Protein AF-A0AAN0RID3-F1 (afdb_monomer_lite)

pLDDT: mean 82.91, std 16.48, range [34.12, 98.38]

InterPro domains:
  IPR000719 Protein kinase domain [PF00069] (120-400)
  IPR000719 Protein kinase domain [PS50011] (108-414)
  IPR000719 Protein kinase domain [SM00220] (108-414)
  IPR008271 Serine/threonine-protein kinase, active site [PS00108] (266-278)
  IPR011009 Protein kinase-like domain superfamily [SSF56112] (101-403)
  IPR043764 Domain of unknown function DUF5710 [PF18974] (9-51)

Structure (mmCIF, N/CA/C/O backbone):
data_AF-A0AAN0RID3-F1
#
_entry.id   AF-A0AAN0RID3-F1
#
loop_
_atom_site.group_PDB
_atom_site.id
_atom_site.type_symbol
_atom_site.label_atom_id
_atom_site.label_alt_id
_atom_site.label_comp_id
_atom_site.label_asym_id
_atom_site.label_entity_id
_atom_site.label_seq_id
_atom_site.pdbx_PDB_ins_code
_atom_site.Cartn_x
_atom_site.Cartn_y
_atom_site.Cartn_z
_atom_site.occupancy
_atom_site.B_iso_or_equiv
_atom_site.auth_seq_id
_atom_site.auth_comp_id
_atom_site.auth_asym_id
_atom_site.auth_atom_id
_atom_site.pdbx_PDB_model_num
ATOM 1 N N . MET A 1 1 ? 19.146 -3.490 -3.706 1.00 47.81 1 MET A N 1
ATOM 2 C CA . MET A 1 1 ? 20.043 -3.337 -4.881 1.00 47.81 1 MET A CA 1
ATOM 3 C C . MET A 1 1 ? 20.440 -1.869 -4.981 1.00 47.81 1 MET A C 1
ATOM 5 O O . MET A 1 1 ? 19.551 -1.038 -5.063 1.00 47.81 1 MET A O 1
ATOM 9 N N . SER A 1 2 ? 21.725 -1.512 -4.870 1.00 34.12 2 SER A N 1
ATOM 10 C CA . SER A 1 2 ? 22.149 -0.101 -4.919 1.00 34.12 2 SER A CA 1
ATOM 11 C C . SER A 1 2 ? 22.080 0.450 -6.346 1.00 34.12 2 SER A C 1
ATOM 13 O O . SER A 1 2 ? 22.688 -0.125 -7.243 1.00 34.12 2 SER A O 1
ATOM 15 N N . SER A 1 3 ? 21.415 1.591 -6.522 1.00 38.72 3 SER A N 1
ATOM 16 C CA . SER A 1 3 ? 21.122 2.318 -7.772 1.00 38.72 3 SER A CA 1
ATOM 17 C C . SER A 1 3 ? 22.328 2.848 -8.569 1.00 38.72 3 SER A C 1
ATOM 19 O O . SER A 1 3 ? 22.161 3.651 -9.487 1.00 38.72 3 SER A O 1
ATOM 21 N N . ILE A 1 4 ? 23.557 2.424 -8.265 1.00 42.34 4 ILE A N 1
ATOM 22 C CA . ILE A 1 4 ? 24.734 2.870 -9.015 1.00 42.34 4 ILE A CA 1
ATOM 23 C C . ILE A 1 4 ? 24.979 1.891 -10.151 1.00 42.34 4 ILE A C 1
ATOM 25 O O . ILE A 1 4 ? 25.678 0.889 -10.007 1.00 42.34 4 ILE A O 1
ATOM 29 N N . VAL A 1 5 ? 24.392 2.212 -11.298 1.00 51.78 5 VAL A N 1
ATOM 30 C CA . VAL A 1 5 ? 24.630 1.472 -12.525 1.00 51.78 5 VAL A CA 1
ATOM 31 C C . VAL A 1 5 ? 25.968 1.878 -13.148 1.00 51.78 5 VAL A C 1
ATOM 33 O O . VAL A 1 5 ? 26.172 3.033 -13.528 1.00 51.78 5 VAL A O 1
ATOM 36 N N . THR A 1 6 ? 26.865 0.911 -13.327 1.00 50.22 6 THR A N 1
ATOM 37 C CA . THR A 1 6 ? 28.127 1.068 -14.060 1.00 50.22 6 THR A CA 1
ATOM 38 C C . THR A 1 6 ? 28.015 0.517 -15.487 1.00 50.22 6 THR A C 1
ATOM 40 O O . THR A 1 6 ? 28.603 -0.508 -15.816 1.00 50.22 6 THR A O 1
ATOM 43 N N . PHE A 1 7 ? 27.276 1.197 -16.372 1.00 64.44 7 PHE A N 1
ATOM 44 C CA . PHE A 1 7 ? 27.446 1.029 -17.828 1.00 64.44 7 PHE A CA 1
ATOM 45 C C . PHE A 1 7 ? 28.359 2.125 -18.385 1.00 64.44 7 PHE A C 1
ATOM 47 O O . PHE A 1 7 ? 28.287 3.262 -17.937 1.00 64.44 7 PHE A O 1
ATOM 54 N N . GLU A 1 8 ? 29.207 1.817 -19.374 1.00 66.25 8 GLU A N 1
ATOM 55 C CA . GLU A 1 8 ? 30.072 2.829 -20.010 1.00 66.25 8 GLU A CA 1
ATOM 56 C C . GLU A 1 8 ? 29.276 3.788 -20.917 1.00 66.25 8 GLU A C 1
ATOM 58 O O . GLU A 1 8 ? 29.489 5.002 -20.874 1.00 66.25 8 GLU A O 1
ATOM 63 N N . LYS A 1 9 ? 28.352 3.252 -21.733 1.00 79.12 9 LYS A N 1
ATOM 64 C CA . LYS A 1 9 ? 27.400 3.986 -22.591 1.00 79.12 9 LYS A CA 1
ATOM 65 C C . LYS A 1 9 ? 26.197 3.096 -22.929 1.00 79.12 9 LYS A C 1
ATOM 67 O O . LYS A 1 9 ? 26.388 2.041 -23.533 1.00 79.12 9 LYS A O 1
ATOM 72 N N . LEU A 1 10 ? 24.974 3.541 -22.637 1.00 87.00 10 LEU A N 1
ATOM 73 C CA . LEU A 1 10 ? 23.751 2.850 -23.065 1.00 87.00 10 LEU A CA 1
ATOM 74 C C . LEU A 1 10 ? 23.125 3.583 -24.257 1.00 87.00 10 LEU A C 1
ATOM 76 O O . LEU A 1 10 ? 22.652 4.704 -24.102 1.00 87.00 10 LEU A O 1
ATOM 80 N N . TYR A 1 11 ? 23.152 2.991 -25.453 1.00 88.81 11 TYR A N 1
ATOM 81 C CA . TYR A 1 11 ? 22.551 3.610 -26.641 1.00 88.81 11 TYR A CA 1
ATOM 82 C C . TYR A 1 11 ? 21.026 3.483 -26.623 1.00 88.81 11 TYR A C 1
ATOM 84 O O . TYR A 1 11 ? 20.498 2.389 -26.423 1.00 88.81 11 TYR A O 1
ATOM 92 N N . MET A 1 12 ? 20.348 4.591 -26.920 1.00 87.12 12 MET A N 1
ATOM 93 C CA . MET A 1 12 ? 18.895 4.749 -26.825 1.00 87.12 12 MET A CA 1
ATOM 94 C C . MET A 1 12 ? 18.327 5.188 -28.178 1.00 87.12 12 MET A C 1
ATOM 96 O O . MET A 1 12 ? 18.976 5.929 -28.927 1.00 87.12 12 MET A O 1
ATOM 100 N N . SER A 1 13 ? 17.122 4.731 -28.511 1.00 86.69 13 SER A N 1
ATOM 101 C CA . SER A 1 13 ? 16.454 5.040 -29.781 1.00 86.69 13 SER A CA 1
ATOM 102 C C . SER A 1 13 ? 15.648 6.339 -29.697 1.00 86.69 13 SER A C 1
ATOM 104 O O . SER A 1 13 ? 14.436 6.345 -29.889 1.00 86.69 13 SER A O 1
ATOM 106 N N . VAL A 1 14 ? 16.330 7.449 -29.422 1.00 87.25 14 VAL A N 1
ATOM 107 C CA . VAL A 1 14 ? 15.702 8.777 -29.409 1.00 87.25 14 VAL A CA 1
ATOM 108 C C . VAL A 1 14 ? 15.500 9.260 -30.856 1.00 87.25 14 VAL A C 1
ATOM 110 O O . VAL A 1 14 ? 16.492 9.317 -31.604 1.00 87.25 14 VAL A O 1
ATOM 113 N N . PRO A 1 15 ? 14.270 9.612 -31.270 1.00 86.31 15 PRO A N 1
ATOM 114 C CA . PRO A 1 15 ? 13.996 10.126 -32.607 1.00 86.31 15 PRO A CA 1
ATOM 115 C C . PRO A 1 15 ? 14.528 11.563 -32.784 1.00 86.31 15 PRO A C 1
ATOM 117 O O . PRO A 1 15 ? 15.048 12.188 -31.857 1.00 86.31 15 PRO A O 1
ATOM 120 N N . PHE A 1 16 ? 14.513 12.085 -34.013 1.00 86.25 16 PHE A N 1
ATOM 121 C CA . PHE A 1 16 ? 15.171 13.367 -34.305 1.00 86.25 16 PHE A CA 1
ATOM 122 C C . PHE A 1 16 ? 14.411 14.563 -33.719 1.00 86.25 16 PHE A C 1
ATOM 124 O O . PHE A 1 16 ? 15.028 15.533 -33.274 1.00 86.25 16 PHE A O 1
ATOM 131 N N . GLU A 1 17 ? 13.090 14.480 -33.733 1.00 88.38 17 GLU A N 1
ATOM 132 C CA . GLU A 1 17 ? 12.136 15.418 -33.156 1.00 88.38 17 GLU A CA 1
ATOM 133 C C . GLU A 1 17 ? 12.411 15.668 -31.663 1.00 88.38 17 GLU A C 1
ATOM 135 O O . GLU A 1 17 ? 12.469 16.823 -31.246 1.00 88.38 17 GLU A O 1
ATOM 140 N N . ASP A 1 18 ? 12.785 14.632 -30.906 1.00 89.31 18 ASP A N 1
ATOM 141 C CA . ASP A 1 18 ? 13.039 14.719 -29.458 1.00 89.31 18 ASP A CA 1
ATOM 142 C C . ASP A 1 18 ? 14.488 15.066 -29.086 1.00 89.31 18 ASP A C 1
ATOM 144 O O . ASP A 1 18 ? 14.910 14.956 -27.930 1.00 89.31 18 ASP A O 1
ATOM 148 N N . LYS A 1 19 ? 15.294 15.525 -30.050 1.00 90.62 19 LYS A N 1
ATOM 149 C CA . LYS A 1 19 ? 16.716 15.851 -29.829 1.00 90.62 19 LYS A CA 1
ATOM 150 C C . LYS A 1 19 ? 16.946 16.856 -28.697 1.00 90.62 19 LYS A C 1
ATOM 152 O O . LYS A 1 19 ? 17.980 16.791 -28.036 1.00 90.62 19 LYS A O 1
ATOM 157 N N . ASP A 1 20 ? 16.054 17.828 -28.524 1.00 92.56 20 ASP A N 1
ATOM 158 C CA . ASP A 1 20 ? 16.233 18.895 -27.538 1.00 92.56 20 ASP A CA 1
ATOM 159 C C . ASP A 1 20 ? 15.746 18.437 -26.161 1.00 92.56 20 ASP A C 1
ATOM 161 O O . ASP A 1 20 ? 16.442 18.662 -25.169 1.00 92.56 20 ASP A O 1
ATOM 165 N N . TRP A 1 21 ? 14.666 17.649 -26.113 1.00 91.75 21 TRP A N 1
ATOM 166 C CA . TRP A 1 21 ? 14.252 16.926 -24.911 1.00 91.75 21 TRP A CA 1
ATOM 167 C C . TRP A 1 21 ? 15.370 16.011 -24.391 1.00 91.75 21 TRP A C 1
ATOM 169 O O . TRP A 1 21 ? 15.708 16.052 -23.207 1.00 91.75 21 TRP A O 1
ATOM 179 N N . ALA A 1 22 ? 16.021 15.245 -25.272 1.00 90.62 22 ALA A N 1
ATOM 180 C CA . ALA A 1 22 ? 17.078 14.315 -24.880 1.00 90.62 22 ALA A CA 1
ATOM 181 C C . ALA A 1 22 ? 18.306 15.037 -24.305 1.00 90.62 22 ALA A C 1
ATOM 183 O O . ALA A 1 22 ? 18.865 14.604 -23.295 1.00 90.62 22 ALA A O 1
ATOM 184 N N . LYS A 1 23 ? 18.705 16.177 -24.888 1.00 92.62 23 LYS A N 1
ATOM 185 C CA . LYS A 1 23 ? 19.775 17.022 -24.319 1.00 92.62 23 LYS A CA 1
ATOM 186 C C . LYS A 1 23 ? 19.405 17.536 -22.935 1.00 92.62 23 LYS A C 1
ATOM 188 O O . LYS A 1 23 ? 20.237 17.456 -22.033 1.00 92.62 23 LYS A O 1
ATOM 193 N N . ASN A 1 24 ? 18.182 18.043 -22.775 1.00 92.62 24 ASN A N 1
ATOM 194 C CA . ASN A 1 24 ? 17.697 18.578 -21.502 1.00 92.62 24 ASN A CA 1
ATOM 195 C C . ASN A 1 24 ? 17.658 17.490 -20.419 1.00 92.62 24 ASN A C 1
ATOM 197 O O . ASN A 1 24 ? 17.994 17.754 -19.269 1.00 92.62 24 ASN A O 1
ATOM 201 N N . ASN A 1 25 ? 17.385 16.244 -20.809 1.00 89.44 25 ASN A N 1
ATOM 202 C CA . ASN A 1 25 ? 17.428 15.070 -19.939 1.00 89.44 25 ASN A CA 1
ATOM 203 C C . ASN A 1 25 ? 18.816 14.406 -19.865 1.00 89.44 25 ASN A C 1
ATOM 205 O O . ASN A 1 25 ? 18.962 13.295 -19.359 1.00 89.44 25 ASN A O 1
ATOM 209 N N . GLY A 1 26 ? 19.881 15.083 -20.305 1.00 90.19 26 GLY A N 1
ATOM 210 C CA . GLY A 1 26 ? 21.275 14.680 -20.084 1.00 90.19 26 GLY A CA 1
ATOM 211 C C . GLY A 1 26 ? 21.807 13.569 -20.994 1.00 90.19 26 GLY A C 1
ATOM 212 O O . GLY A 1 26 ? 22.888 13.037 -20.724 1.00 90.19 26 GLY A O 1
ATOM 213 N N . PHE A 1 27 ? 21.099 13.224 -22.068 1.00 92.44 27 PHE A N 1
ATOM 214 C CA . PHE A 1 27 ? 21.611 12.316 -23.091 1.00 92.44 27 PHE A CA 1
ATOM 215 C C . PHE A 1 27 ? 22.746 12.984 -23.867 1.00 92.44 27 PHE A C 1
ATOM 217 O O . PHE A 1 27 ? 22.818 14.208 -24.016 1.00 92.44 27 PHE A O 1
ATOM 224 N N . LYS A 1 28 ? 23.641 12.165 -24.418 1.00 92.75 28 LYS A N 1
ATOM 225 C CA . LYS A 1 28 ? 24.738 12.623 -25.272 1.00 92.75 28 LYS A CA 1
ATOM 226 C C . LYS A 1 28 ? 24.615 12.012 -26.660 1.00 92.75 28 LYS A C 1
ATOM 228 O O . LYS A 1 28 ? 24.203 10.868 -26.816 1.00 92.75 28 LYS A O 1
ATOM 233 N N . PHE A 1 29 ? 24.980 12.785 -27.680 1.00 93.50 29 PHE A N 1
ATOM 234 C CA . PHE A 1 29 ? 24.956 12.321 -29.064 1.00 93.50 29 PHE A CA 1
ATOM 235 C C . PHE A 1 29 ? 26.347 11.868 -29.507 1.00 93.50 29 PHE A C 1
ATOM 237 O O . PHE A 1 29 ? 27.294 12.660 -29.524 1.00 93.50 29 PHE A O 1
ATOM 244 N N . ASP A 1 30 ? 26.470 10.605 -29.906 1.00 91.75 30 ASP A N 1
ATOM 245 C CA . ASP A 1 30 ? 27.693 10.067 -30.490 1.00 91.75 30 ASP A CA 1
ATOM 246 C C . ASP A 1 30 ? 27.683 10.294 -32.010 1.00 91.75 30 ASP A C 1
ATOM 248 O O . ASP A 1 30 ? 26.929 9.670 -32.760 1.00 91.75 30 ASP A O 1
ATOM 252 N N . ARG A 1 31 ? 28.536 11.211 -32.484 1.00 89.94 31 ARG A N 1
ATOM 253 C CA . ARG A 1 31 ? 28.604 11.591 -33.906 1.00 89.94 31 ARG A CA 1
ATOM 254 C C . ARG A 1 31 ? 29.075 10.454 -34.815 1.00 89.94 31 ARG A C 1
ATOM 256 O O . ARG A 1 31 ? 28.705 10.443 -35.988 1.00 89.94 31 ARG A O 1
A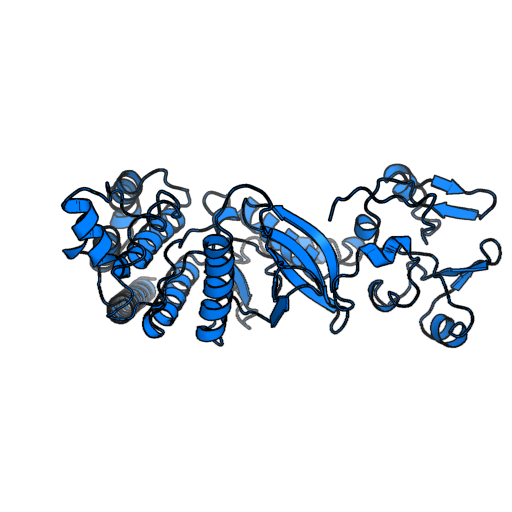TOM 263 N N . MET A 1 32 ? 29.891 9.528 -34.305 1.00 87.31 32 MET A N 1
ATOM 264 C CA . MET A 1 32 ? 30.402 8.403 -35.092 1.00 87.31 32 MET A CA 1
ATOM 265 C C . MET A 1 32 ? 29.335 7.321 -35.239 1.00 87.31 32 MET A C 1
ATOM 267 O O . MET A 1 32 ? 29.104 6.827 -36.345 1.00 87.31 32 MET A O 1
ATOM 271 N N . ALA A 1 33 ? 28.649 7.003 -34.140 1.00 85.94 33 ALA A N 1
ATOM 272 C CA . ALA A 1 33 ? 27.539 6.055 -34.133 1.00 85.94 33 ALA A CA 1
ATOM 273 C C . ALA A 1 33 ? 26.252 6.623 -34.756 1.00 85.94 33 ALA A C 1
ATOM 275 O O . ALA A 1 33 ? 25.386 5.854 -35.171 1.00 85.94 33 ALA A O 1
ATOM 276 N N . LYS A 1 34 ? 26.139 7.958 -34.837 1.00 88.06 34 LYS A N 1
ATOM 277 C CA . LYS A 1 34 ? 24.912 8.694 -35.179 1.00 88.06 34 LYS A CA 1
ATOM 278 C C . LYS A 1 34 ? 23.729 8.273 -34.301 1.00 88.06 34 LYS A C 1
ATOM 280 O O . LYS A 1 34 ? 22.636 8.034 -34.805 1.00 88.06 34 LYS A O 1
ATOM 285 N N . ALA A 1 35 ? 23.970 8.155 -33.001 1.00 89.56 35 ALA A N 1
ATOM 286 C CA . ALA A 1 35 ? 22.985 7.678 -32.041 1.00 89.56 35 ALA A CA 1
ATOM 287 C C . ALA A 1 35 ? 23.101 8.427 -30.710 1.00 89.56 35 ALA A C 1
ATOM 289 O O . ALA A 1 35 ? 24.187 8.873 -30.321 1.00 89.56 35 ALA A O 1
ATOM 290 N N . TRP A 1 36 ? 21.973 8.538 -30.016 1.00 92.62 36 TRP A N 1
ATOM 291 C CA . TRP A 1 36 ? 21.911 9.031 -28.648 1.00 92.62 36 TRP A CA 1
ATOM 292 C C . TRP A 1 36 ? 22.320 7.938 -27.666 1.00 92.62 36 TRP A C 1
ATOM 294 O O . TRP A 1 36 ? 22.066 6.755 -27.894 1.00 92.62 36 TRP A O 1
ATOM 304 N N . TYR A 1 37 ? 22.956 8.336 -26.570 1.00 91.12 37 TYR A N 1
ATOM 305 C CA . TYR A 1 37 ? 23.264 7.445 -25.464 1.00 91.12 37 TYR A CA 1
ATOM 306 C C . TYR A 1 37 ? 23.054 8.129 -24.114 1.00 91.12 37 TYR A C 1
ATOM 308 O O . TYR A 1 37 ? 23.283 9.334 -23.962 1.00 91.12 37 TYR A O 1
ATOM 316 N N . LEU A 1 38 ? 22.647 7.330 -23.134 1.00 88.94 38 LEU A N 1
ATOM 317 C CA . LEU A 1 38 ? 22.551 7.716 -21.739 1.00 88.94 38 LEU A CA 1
ATOM 318 C C . LEU A 1 38 ? 23.938 7.564 -21.080 1.00 88.94 38 LEU A C 1
ATOM 320 O O . LEU A 1 38 ? 24.554 6.494 -21.193 1.00 88.94 38 LEU A O 1
ATOM 324 N N . PRO A 1 39 ? 24.484 8.621 -20.448 1.00 85.81 39 PRO A N 1
ATOM 325 C CA . PRO A 1 39 ? 25.742 8.524 -19.716 1.00 85.81 39 PRO A CA 1
ATOM 326 C C . PRO A 1 39 ? 25.580 7.703 -18.419 1.00 85.81 39 PRO A C 1
ATOM 328 O O . PRO A 1 39 ? 24.462 7.595 -17.914 1.00 85.81 39 PRO A O 1
ATOM 331 N N . PRO A 1 40 ? 26.683 7.168 -17.857 1.00 82.62 40 PRO A N 1
ATOM 332 C CA . PRO A 1 40 ? 26.662 6.420 -16.598 1.00 82.62 40 PRO A CA 1
ATOM 333 C C . PRO A 1 40 ? 25.999 7.197 -15.450 1.00 82.62 40 PRO A C 1
ATOM 335 O O . PRO A 1 40 ? 26.096 8.425 -15.395 1.00 82.62 40 PRO A O 1
ATOM 338 N N . GLY A 1 41 ? 25.396 6.473 -14.502 1.00 77.62 41 GLY A N 1
ATOM 339 C CA . GLY A 1 41 ? 24.837 7.042 -13.268 1.00 77.62 41 GLY A CA 1
ATOM 340 C C . GLY A 1 41 ? 23.396 7.553 -13.356 1.00 77.62 41 GLY A C 1
ATOM 341 O O . GLY A 1 41 ? 22.904 8.107 -12.380 1.00 77.62 41 GLY A O 1
ATOM 342 N N . LYS A 1 42 ? 22.714 7.371 -14.492 1.00 80.69 42 LYS A N 1
ATOM 343 C CA . LYS A 1 42 ? 21.268 7.610 -14.622 1.00 80.69 42 LYS A CA 1
ATOM 344 C C . LYS A 1 42 ? 20.501 6.290 -14.593 1.00 80.69 42 LYS A C 1
ATOM 346 O O . LYS A 1 42 ? 21.009 5.300 -15.118 1.00 80.69 42 LYS A O 1
ATOM 351 N N . ASN A 1 43 ? 19.294 6.278 -14.023 1.00 82.56 43 ASN A N 1
ATOM 352 C CA . ASN A 1 43 ? 18.409 5.121 -14.122 1.00 82.56 43 ASN A CA 1
ATOM 353 C C . ASN A 1 43 ? 17.864 5.055 -15.558 1.00 82.56 43 ASN A C 1
ATOM 355 O O . ASN A 1 43 ? 17.176 5.983 -15.980 1.00 82.56 43 ASN A O 1
ATOM 359 N N . PRO A 1 44 ? 18.184 4.014 -16.343 1.00 84.44 44 PRO A N 1
ATOM 360 C CA . PRO A 1 44 ? 17.671 3.916 -17.694 1.00 84.44 44 PRO A CA 1
ATOM 361 C C . PRO A 1 44 ? 16.144 3.853 -17.709 1.00 84.44 44 PRO A C 1
ATOM 363 O O . PRO A 1 44 ? 15.581 4.494 -18.591 1.00 84.44 44 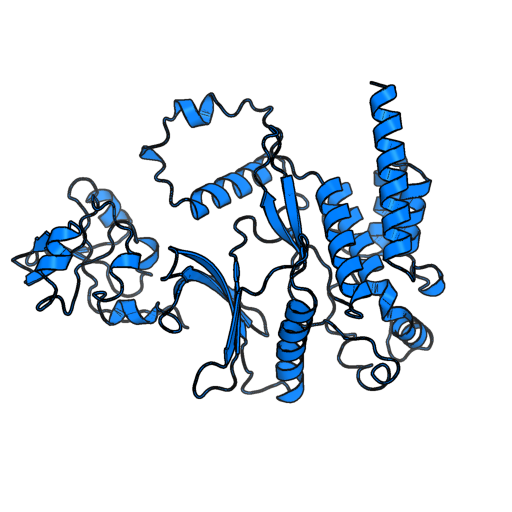PRO A O 1
ATOM 366 N N . LEU A 1 45 ? 15.498 3.166 -16.744 1.00 84.69 45 LEU A N 1
ATOM 367 C CA . LEU A 1 45 ? 14.041 2.909 -16.684 1.00 84.69 45 LEU A CA 1
ATOM 368 C C . LEU A 1 45 ? 13.185 4.182 -16.648 1.00 84.69 45 LEU A C 1
ATOM 370 O O . LEU A 1 45 ? 12.071 4.165 -17.162 1.00 84.69 45 LEU A O 1
ATOM 374 N N . GLU A 1 46 ? 13.743 5.311 -16.202 1.00 82.62 46 GLU A N 1
ATOM 375 C CA . GLU A 1 46 ? 13.112 6.641 -16.302 1.00 82.62 46 GLU A CA 1
ATOM 376 C C . GLU A 1 46 ? 12.876 7.094 -17.757 1.00 82.62 46 GLU A C 1
ATOM 378 O O . GLU A 1 46 ? 12.096 8.007 -18.017 1.00 82.62 46 GLU A O 1
ATOM 383 N N . PHE A 1 47 ? 13.558 6.471 -18.721 1.00 84.81 47 PHE A N 1
ATOM 384 C CA . PHE A 1 47 ? 13.519 6.808 -20.144 1.00 84.81 47 PHE A CA 1
ATOM 385 C C . PHE A 1 47 ? 13.055 5.624 -21.006 1.00 84.81 47 PHE A C 1
ATOM 387 O O . PHE A 1 47 ? 13.510 5.449 -22.147 1.00 84.81 47 PHE A O 1
ATOM 394 N N . LYS A 1 48 ? 12.164 4.789 -20.451 1.00 80.69 48 LYS A N 1
ATOM 395 C CA . LYS A 1 48 ? 11.609 3.581 -21.086 1.00 80.69 48 LYS A CA 1
ATOM 396 C C . LYS A 1 48 ? 10.929 3.807 -22.437 1.00 80.69 48 LYS A C 1
ATOM 398 O O . LYS A 1 48 ? 10.899 2.885 -23.244 1.00 80.69 48 LYS A O 1
ATOM 403 N N . GLN A 1 49 ? 10.532 5.034 -22.772 1.00 77.00 49 GLN A N 1
ATOM 404 C CA . GLN A 1 49 ? 10.000 5.351 -24.101 1.00 77.00 49 GLN A CA 1
ATOM 405 C C . GLN A 1 49 ? 11.053 5.328 -25.240 1.00 77.00 49 GLN A C 1
ATOM 407 O O . GLN A 1 49 ? 10.691 5.274 -26.412 1.00 77.00 49 GLN A O 1
ATOM 412 N N . TYR A 1 50 ? 12.363 5.322 -24.938 1.00 79.25 50 TYR A N 1
ATOM 413 C CA . TYR A 1 50 ? 13.443 5.341 -25.951 1.00 79.25 50 TYR A CA 1
ATOM 414 C C . TYR A 1 50 ? 14.360 4.100 -25.888 1.00 79.25 50 TYR A C 1
ATOM 416 O O . TYR A 1 50 ? 15.563 4.180 -26.166 1.00 79.25 50 TYR A O 1
ATOM 424 N N . TRP A 1 51 ? 13.789 2.945 -25.518 1.00 68.12 51 TRP A N 1
ATOM 425 C CA . TRP A 1 51 ? 14.415 1.990 -24.599 1.00 68.12 51 TRP A CA 1
ATOM 426 C C . TRP A 1 51 ? 15.768 1.385 -24.942 1.00 68.12 51 TRP A C 1
ATOM 428 O O . TRP A 1 51 ? 16.582 1.371 -24.036 1.00 68.12 51 TRP A O 1
ATOM 438 N N . SER A 1 52 ? 16.070 0.853 -26.134 1.00 68.62 52 SER A N 1
ATOM 439 C CA . SER A 1 52 ? 17.482 0.565 -26.475 1.00 68.62 52 SER A CA 1
ATOM 440 C C . SER A 1 52 ? 17.714 -0.164 -27.794 1.00 68.62 52 SER A C 1
ATOM 442 O O . SER A 1 52 ? 16.844 -0.736 -28.455 1.00 68.62 52 SER A O 1
ATOM 444 N N . TYR A 1 53 ? 19.000 -0.150 -28.122 1.00 84.88 53 TYR A N 1
ATOM 445 C CA . TYR A 1 53 ? 19.683 -1.109 -28.961 1.00 84.88 53 TYR A CA 1
ATOM 446 C C . TYR A 1 53 ? 19.876 -2.457 -28.252 1.00 84.88 53 TYR A C 1
ATOM 448 O O . TYR A 1 53 ? 20.421 -2.527 -27.153 1.00 84.88 53 TYR A O 1
ATOM 456 N N . LEU A 1 54 ? 19.510 -3.522 -28.952 1.00 90.62 54 LEU A N 1
ATOM 457 C CA . LEU A 1 54 ? 19.457 -4.902 -28.491 1.00 90.62 54 LEU A CA 1
ATOM 458 C C . LEU A 1 54 ? 20.786 -5.651 -28.703 1.00 90.62 54 LEU A C 1
ATOM 460 O O . LEU A 1 54 ? 21.542 -5.379 -29.646 1.00 90.62 54 LEU A O 1
ATOM 464 N N . GLU A 1 55 ? 21.040 -6.649 -27.859 1.00 89.50 55 GLU A N 1
ATOM 465 C CA . GLU A 1 55 ? 22.210 -7.535 -27.883 1.00 89.50 55 GLU A CA 1
ATOM 466 C C . GLU A 1 55 ? 21.823 -9.000 -28.138 1.00 89.50 55 GLU A C 1
ATOM 468 O O . GLU A 1 55 ? 20.662 -9.385 -28.043 1.00 89.50 55 GLU A O 1
ATOM 473 N N . ASN A 1 56 ? 22.799 -9.829 -28.529 1.00 86.25 56 ASN A N 1
ATOM 474 C CA . ASN A 1 56 ? 22.604 -11.265 -28.800 1.00 86.25 56 ASN A CA 1
ATOM 475 C C . ASN A 1 56 ? 21.512 -11.587 -29.846 1.00 86.25 56 ASN A C 1
ATOM 477 O O . ASN A 1 56 ? 20.875 -12.633 -29.819 1.00 86.25 56 ASN A O 1
ATOM 481 N N . THR A 1 57 ? 21.328 -10.701 -30.825 1.00 90.25 57 THR A N 1
ATOM 482 C CA . THR A 1 57 ? 20.206 -10.723 -31.783 1.00 90.25 57 THR A CA 1
ATOM 483 C C . THR A 1 57 ? 20.459 -11.515 -33.071 1.00 90.25 57 THR A C 1
ATOM 485 O O . THR A 1 57 ? 19.600 -11.559 -33.952 1.00 90.25 57 THR A O 1
ATOM 488 N N . TYR A 1 58 ? 21.638 -12.128 -33.235 1.00 87.50 58 TYR A N 1
ATOM 489 C CA . TYR A 1 58 ? 22.059 -12.723 -34.512 1.00 87.50 58 TYR A CA 1
ATOM 490 C C . TYR A 1 58 ? 21.103 -13.820 -35.009 1.00 87.50 58 TYR A C 1
ATOM 492 O O . TYR A 1 58 ? 20.720 -13.813 -36.183 1.00 87.50 58 TYR A O 1
ATOM 500 N N . HIS A 1 59 ? 20.701 -14.727 -34.116 1.00 91.81 59 HIS A N 1
ATOM 501 C CA . HIS A 1 59 ? 19.820 -15.850 -34.448 1.00 91.81 59 HIS A CA 1
ATOM 502 C C . HIS A 1 59 ? 18.343 -15.439 -34.572 1.00 91.81 59 HIS A C 1
ATOM 504 O O . HIS A 1 59 ? 17.612 -16.050 -35.347 1.00 91.81 59 HIS A O 1
ATOM 510 N N . ASP A 1 60 ? 17.947 -14.332 -33.938 1.00 93.44 60 ASP A N 1
ATOM 511 C CA . ASP A 1 60 ? 16.545 -13.901 -33.821 1.00 93.44 60 ASP A CA 1
ATOM 512 C C . ASP A 1 60 ? 16.203 -12.697 -34.716 1.00 93.44 60 ASP A C 1
ATOM 514 O O . ASP A 1 60 ? 15.127 -12.112 -34.644 1.00 93.44 60 ASP A O 1
ATOM 518 N N . ARG A 1 61 ? 17.102 -12.309 -35.627 1.00 91.94 61 ARG A N 1
ATOM 519 C CA . ARG A 1 61 ? 16.936 -11.128 -36.498 1.00 91.94 61 ARG A CA 1
ATOM 520 C C . ARG A 1 61 ? 15.620 -11.097 -37.293 1.00 91.94 61 ARG A C 1
ATOM 522 O O . ARG A 1 61 ? 15.116 -10.025 -37.615 1.00 91.94 61 ARG A O 1
ATOM 529 N N . HIS A 1 62 ? 15.097 -12.266 -37.672 1.00 93.44 62 HIS A N 1
ATOM 530 C CA . HIS A 1 62 ? 13.849 -12.373 -38.431 1.00 93.44 62 HIS A CA 1
ATOM 531 C C . HIS A 1 62 ? 12.631 -12.108 -37.542 1.00 93.44 62 HIS A C 1
ATOM 533 O O . HIS A 1 62 ? 11.698 -11.444 -37.986 1.00 93.44 62 HIS A O 1
ATOM 539 N N . GLU A 1 63 ? 12.679 -12.581 -36.297 1.00 94.12 63 GLU A N 1
ATOM 540 C CA . GLU A 1 63 ? 11.680 -12.315 -35.266 1.00 94.12 63 GLU A CA 1
ATOM 541 C C . GLU A 1 63 ? 11.663 -10.825 -34.919 1.00 94.12 63 GLU A C 1
ATOM 543 O O . GLU A 1 63 ? 10.632 -10.178 -35.063 1.00 94.12 63 GLU A O 1
ATOM 548 N N . LEU A 1 64 ? 12.825 -10.244 -34.614 1.00 92.62 64 LEU A N 1
ATOM 549 C CA . LEU A 1 64 ? 12.957 -8.818 -34.299 1.00 92.62 64 LEU A CA 1
ATOM 550 C C . LEU A 1 64 ? 12.415 -7.919 -35.412 1.00 92.62 64 LEU A C 1
ATOM 552 O O . LEU A 1 64 ? 11.684 -6.969 -35.155 1.00 92.62 64 LEU A O 1
ATOM 556 N N . LYS A 1 65 ? 12.717 -8.242 -36.675 1.00 92.50 65 LYS A N 1
ATOM 557 C CA . LYS A 1 65 ? 12.170 -7.498 -37.815 1.00 92.50 65 LYS A CA 1
ATOM 558 C C . LYS A 1 65 ? 10.643 -7.590 -37.893 1.00 92.50 65 LYS A C 1
ATOM 560 O O . LYS A 1 65 ? 10.004 -6.620 -38.288 1.00 92.50 65 LYS A O 1
ATOM 565 N N . LYS A 1 66 ? 10.067 -8.753 -37.572 1.00 93.62 66 LYS A N 1
ATOM 566 C CA . LYS A 1 66 ? 8.612 -8.967 -37.568 1.00 93.62 66 LYS A CA 1
ATOM 567 C C . LYS A 1 66 ? 7.935 -8.154 -36.458 1.00 93.62 66 LYS A C 1
ATOM 569 O O . LYS A 1 66 ? 6.863 -7.619 -36.703 1.00 93.62 66 LYS A O 1
ATOM 574 N N . ARG A 1 67 ? 8.603 -8.009 -35.311 1.00 91.50 67 ARG A N 1
ATOM 575 C CA . ARG A 1 67 ? 8.196 -7.202 -34.145 1.00 91.50 67 ARG A CA 1
ATOM 576 C C . ARG A 1 67 ? 8.493 -5.698 -34.288 1.00 91.50 67 ARG A C 1
ATOM 578 O O . ARG A 1 67 ? 8.559 -4.969 -33.311 1.00 91.50 67 ARG A O 1
ATOM 585 N N . GLY A 1 68 ? 8.768 -5.219 -35.506 1.00 90.44 68 GLY A N 1
ATOM 586 C CA . GLY A 1 68 ? 8.978 -3.791 -35.779 1.00 90.44 68 GLY A CA 1
ATOM 587 C C . GLY A 1 68 ? 10.371 -3.235 -35.455 1.00 90.44 68 GLY A C 1
ATOM 588 O O . GLY A 1 68 ? 10.626 -2.057 -35.717 1.00 90.44 68 GLY A O 1
ATOM 589 N N . CYS A 1 69 ? 11.315 -4.047 -34.965 1.00 92.06 69 CYS A N 1
ATOM 590 C CA . CYS A 1 69 ? 12.675 -3.575 -34.704 1.00 92.06 69 CYS A CA 1
ATOM 591 C C . CYS A 1 69 ? 13.398 -3.151 -35.994 1.00 92.06 69 CYS A C 1
ATOM 593 O O . CYS A 1 69 ? 13.182 -3.693 -37.085 1.00 92.06 69 CYS A O 1
ATOM 595 N N . ARG A 1 70 ? 14.343 -2.215 -35.861 1.00 91.44 70 ARG A N 1
ATOM 596 C CA . ARG A 1 70 ? 15.158 -1.685 -36.966 1.00 91.44 70 ARG A CA 1
ATOM 597 C C . ARG A 1 70 ? 16.640 -1.963 -36.729 1.00 91.44 70 ARG A C 1
ATOM 599 O O . ARG A 1 70 ? 17.081 -2.138 -35.599 1.00 91.44 70 ARG A O 1
ATOM 606 N N . PHE A 1 71 ? 17.431 -2.020 -37.802 1.00 91.81 71 PHE A N 1
ATOM 607 C CA . PHE A 1 71 ? 18.871 -2.283 -37.717 1.00 91.81 71 PHE A CA 1
ATOM 608 C C . PHE A 1 71 ? 19.687 -1.019 -37.980 1.00 91.81 71 PHE A C 1
ATOM 610 O O . PHE A 1 71 ? 19.576 -0.402 -39.040 1.00 91.81 71 PHE A O 1
ATOM 617 N N . ASN A 1 72 ? 20.572 -0.669 -37.049 1.00 90.00 72 ASN A N 1
ATOM 618 C CA . ASN A 1 72 ? 21.541 0.402 -37.239 1.00 90.00 72 ASN A CA 1
ATOM 619 C C . ASN A 1 72 ? 22.859 -0.175 -37.759 1.00 90.00 72 ASN A C 1
ATOM 621 O O . ASN A 1 72 ? 23.583 -0.875 -37.052 1.00 90.00 72 ASN A O 1
ATOM 625 N N . SER A 1 73 ? 23.206 0.172 -38.996 1.00 89.44 73 SER A N 1
ATOM 626 C CA . SER A 1 73 ? 24.411 -0.324 -39.667 1.00 89.44 73 SER A CA 1
ATOM 627 C C . SER A 1 73 ? 25.724 0.200 -39.078 1.00 89.44 73 SER A C 1
ATOM 629 O O . SER A 1 73 ? 26.752 -0.461 -39.225 1.00 89.44 73 SER A O 1
ATOM 631 N N . LYS A 1 74 ? 25.712 1.360 -38.407 1.00 89.69 74 LYS A N 1
ATOM 632 C CA . LYS A 1 74 ? 26.897 1.949 -37.764 1.00 89.69 74 LYS A CA 1
ATOM 633 C C . LYS A 1 74 ? 27.229 1.245 -36.459 1.00 89.69 74 LYS A C 1
ATOM 635 O O . LYS A 1 74 ? 28.384 0.891 -36.247 1.00 89.69 74 LYS A O 1
ATOM 640 N N . LEU A 1 75 ? 26.214 0.995 -35.637 1.00 88.19 75 LEU A N 1
ATOM 641 C CA . LEU A 1 75 ? 26.359 0.252 -34.385 1.00 88.19 75 LEU A CA 1
ATOM 642 C C . LEU A 1 75 ? 26.356 -1.267 -34.585 1.00 88.19 75 LEU A C 1
ATOM 644 O O . LEU A 1 75 ? 26.756 -1.995 -33.684 1.00 88.19 75 LEU A O 1
ATOM 648 N N . LYS A 1 76 ? 25.924 -1.744 -35.759 1.00 90.06 76 LYS A N 1
ATOM 649 C CA . LYS A 1 76 ? 25.675 -3.162 -36.059 1.00 90.06 76 LYS A CA 1
ATOM 650 C C . LYS A 1 76 ? 24.752 -3.827 -35.031 1.00 90.06 76 LYS A C 1
ATOM 652 O O . LYS A 1 76 ? 24.932 -4.992 -34.689 1.00 90.06 76 LYS A O 1
ATOM 657 N N . LYS A 1 77 ? 23.762 -3.076 -34.552 1.00 91.38 77 LYS A N 1
ATOM 658 C CA . LYS A 1 77 ? 22.806 -3.503 -33.528 1.00 91.38 77 LYS A CA 1
ATOM 659 C C . LYS A 1 77 ? 21.378 -3.286 -34.019 1.00 91.38 77 LYS A C 1
ATOM 661 O O . LYS A 1 77 ? 21.100 -2.319 -34.735 1.00 91.38 77 LYS A O 1
ATOM 666 N N . TRP A 1 78 ? 20.492 -4.199 -33.634 1.00 92.88 78 TRP A N 1
ATOM 667 C CA . TRP A 1 78 ? 19.049 -3.984 -33.724 1.00 92.88 78 TRP A CA 1
ATOM 668 C C . TRP A 1 78 ? 18.615 -3.026 -32.622 1.00 92.88 78 TRP A C 1
ATOM 670 O O . TRP A 1 78 ? 19.303 -2.921 -31.614 1.00 92.88 78 TRP A O 1
ATOM 680 N N . TYR A 1 79 ? 17.513 -2.320 -32.810 1.00 91.06 79 TYR A N 1
ATOM 681 C CA . TYR A 1 79 ? 16.915 -1.467 -31.793 1.00 91.06 79 TYR A CA 1
ATOM 682 C C . TYR A 1 79 ? 15.399 -1.449 -31.944 1.00 91.06 79 TYR A C 1
ATOM 684 O O . TYR A 1 79 ? 14.877 -1.664 -33.046 1.00 91.06 79 TYR A O 1
ATOM 692 N N . VAL A 1 80 ? 14.719 -1.187 -30.834 1.00 89.44 80 VAL A N 1
ATOM 693 C CA . VAL A 1 80 ? 13.274 -0.955 -30.810 1.00 89.44 80 VAL A CA 1
ATOM 694 C C . VAL A 1 80 ? 13.053 0.531 -31.103 1.00 89.44 80 VAL A C 1
ATOM 696 O O . VAL A 1 80 ? 13.553 1.364 -30.342 1.00 89.44 80 VAL A O 1
ATOM 699 N N . PRO A 1 81 ? 12.437 0.899 -32.240 1.00 86.38 81 PRO A N 1
ATOM 700 C CA . PRO A 1 81 ? 12.168 2.299 -32.534 1.00 86.38 81 PRO A CA 1
ATOM 701 C C . PRO A 1 81 ? 11.064 2.837 -31.608 1.00 86.38 81 PRO A C 1
ATOM 703 O O . PRO A 1 81 ? 10.247 2.066 -31.116 1.00 86.38 81 PRO A O 1
ATOM 706 N N . SER A 1 82 ? 11.036 4.151 -31.373 1.00 81.50 82 SER A N 1
ATOM 707 C CA . SER A 1 82 ? 10.062 4.789 -30.470 1.00 81.50 82 SER A CA 1
ATOM 708 C C . SER A 1 82 ? 8.612 4.686 -30.954 1.00 81.50 82 SER A C 1
ATOM 710 O O . SER A 1 82 ? 7.698 4.818 -30.156 1.00 81.50 82 SER A O 1
ATOM 712 N N . ASP A 1 83 ? 8.399 4.428 -32.248 1.00 83.75 83 ASP A N 1
ATOM 713 C CA . ASP A 1 83 ? 7.085 4.197 -32.862 1.00 83.75 83 ASP A CA 1
ATOM 714 C C . ASP A 1 83 ? 6.628 2.723 -32.795 1.00 83.75 83 ASP A C 1
ATOM 716 O O . ASP A 1 83 ? 5.591 2.357 -33.358 1.00 83.75 83 ASP A O 1
ATOM 720 N N . CYS A 1 84 ? 7.402 1.855 -32.133 1.00 85.62 84 CYS A N 1
ATOM 721 C CA . CYS A 1 84 ? 7.044 0.458 -31.922 1.00 85.62 84 CYS A CA 1
ATOM 722 C C . CYS A 1 84 ? 5.851 0.346 -30.967 1.00 85.62 84 CYS A C 1
ATOM 724 O O . CYS A 1 84 ? 5.882 0.889 -29.870 1.00 85.62 84 CYS A O 1
ATOM 726 N N . GLN A 1 85 ? 4.828 -0.404 -31.376 1.00 83.25 85 GLN A N 1
ATOM 727 C CA . GLN A 1 85 ? 3.625 -0.638 -30.566 1.00 83.25 85 GLN A CA 1
ATOM 728 C C . GLN A 1 85 ? 3.849 -1.678 -29.462 1.00 83.25 85 GLN A C 1
ATOM 730 O O . GLN A 1 85 ? 3.061 -1.772 -28.529 1.00 83.25 85 GLN A O 1
ATOM 735 N N . GLU A 1 86 ? 4.902 -2.490 -29.579 1.00 85.88 86 GLU A N 1
ATOM 736 C CA . GLU A 1 86 ? 5.227 -3.484 -28.562 1.00 85.88 86 GLU A CA 1
ATOM 737 C C . GLU A 1 86 ? 5.981 -2.829 -27.396 1.00 85.88 86 GLU A C 1
ATOM 739 O O . GLU A 1 86 ? 6.957 -2.105 -27.635 1.00 85.88 86 GLU A O 1
ATOM 744 N N . PRO A 1 87 ? 5.570 -3.091 -26.146 1.00 85.31 87 PRO A N 1
ATOM 745 C CA . PRO A 1 87 ? 6.147 -2.443 -24.983 1.00 85.31 87 PRO A CA 1
ATOM 746 C C . PRO A 1 87 ? 7.576 -2.921 -24.716 1.00 85.31 87 PRO A C 1
ATOM 748 O O . PRO A 1 87 ? 8.009 -3.992 -25.127 1.00 85.31 87 PRO A O 1
ATOM 751 N N . TYR A 1 88 ? 8.352 -2.117 -23.995 1.00 85.50 88 TYR A N 1
ATOM 752 C CA . TYR A 1 88 ? 9.794 -2.333 -23.852 1.00 85.50 88 TYR A CA 1
ATOM 753 C C . TYR A 1 88 ? 10.179 -3.664 -23.157 1.00 85.50 88 TYR A C 1
ATOM 755 O O . TYR A 1 88 ? 11.236 -4.238 -23.457 1.00 85.50 88 TYR A O 1
ATOM 763 N N . TYR A 1 89 ? 9.325 -4.160 -22.253 1.00 87.94 89 TYR A N 1
ATOM 764 C CA . TYR A 1 89 ? 9.535 -5.384 -21.472 1.00 87.94 89 TYR A CA 1
ATOM 765 C C . TYR A 1 89 ? 9.463 -6.667 -22.315 1.00 87.94 89 TYR A C 1
ATOM 767 O O . TYR A 1 89 ? 10.109 -7.662 -21.999 1.00 87.94 89 TYR A O 1
ATOM 775 N N . GLU A 1 90 ? 8.800 -6.619 -23.467 1.00 90.56 90 GLU A N 1
ATOM 776 C CA . GLU A 1 90 ? 8.724 -7.721 -24.432 1.00 90.56 90 GLU A CA 1
ATOM 777 C C . GLU A 1 90 ? 10.074 -8.084 -25.077 1.00 90.56 90 GLU A C 1
ATOM 779 O O . GLU A 1 90 ? 10.258 -9.153 -25.673 1.00 90.56 90 GLU A O 1
ATOM 784 N N . PHE A 1 91 ? 11.050 -7.181 -24.965 1.00 91.25 91 PHE A N 1
ATOM 785 C CA . PHE A 1 91 ? 12.371 -7.323 -25.566 1.00 91.25 91 PHE A CA 1
ATOM 786 C C . PHE A 1 91 ? 13.463 -7.698 -24.555 1.00 91.25 91 PHE A C 1
ATOM 788 O O . PHE A 1 91 ? 14.635 -7.748 -24.937 1.00 91.25 91 PHE A O 1
ATOM 795 N N . VAL A 1 92 ? 13.108 -8.000 -23.296 1.00 91.06 92 VAL A N 1
ATOM 796 C CA . VAL A 1 92 ? 14.048 -8.303 -22.191 1.00 91.06 92 VAL A CA 1
ATOM 797 C C . VAL A 1 92 ? 15.051 -9.395 -22.540 1.00 91.06 92 VAL A C 1
ATOM 799 O O . VAL A 1 92 ? 16.234 -9.285 -22.211 1.00 91.06 92 VAL A O 1
ATOM 802 N N . LYS A 1 93 ? 14.618 -10.403 -23.306 1.00 91.56 93 LYS A N 1
ATOM 803 C CA . LYS A 1 93 ? 15.484 -11.466 -23.841 1.00 91.56 93 LYS A CA 1
ATOM 804 C C . LYS A 1 93 ? 16.748 -10.917 -24.521 1.00 91.56 93 LYS A C 1
ATOM 806 O O . LYS A 1 93 ? 17.823 -11.504 -24.382 1.00 91.56 93 LYS A O 1
ATOM 811 N N . TRP A 1 94 ? 16.627 -9.800 -25.239 1.00 92.69 94 TRP A N 1
ATOM 812 C CA . TRP A 1 94 ? 17.711 -9.169 -25.996 1.00 92.69 94 TRP A CA 1
ATOM 813 C C . TRP A 1 94 ? 18.228 -7.877 -25.364 1.00 92.69 94 TRP A C 1
ATOM 815 O O . TRP A 1 94 ? 18.972 -7.136 -26.013 1.00 92.69 94 TRP A O 1
ATOM 825 N N . TRP A 1 95 ? 17.854 -7.572 -24.123 1.00 90.44 95 TRP A N 1
ATOM 826 C CA . TRP A 1 95 ? 18.434 -6.430 -23.433 1.00 90.44 95 TRP A CA 1
ATOM 827 C C . TRP A 1 95 ? 19.948 -6.613 -23.241 1.00 90.44 95 TRP A C 1
ATOM 829 O O . TRP A 1 95 ? 20.411 -7.738 -23.011 1.00 90.44 95 TRP A O 1
ATOM 839 N N . PRO A 1 96 ? 20.726 -5.516 -23.308 1.00 86.81 96 PRO A N 1
ATOM 840 C CA . PRO A 1 96 ? 22.117 -5.518 -22.879 1.00 86.81 96 PRO A CA 1
ATOM 841 C C . PRO A 1 96 ? 22.273 -6.063 -21.459 1.00 86.81 96 PRO A C 1
ATOM 843 O O . PRO A 1 96 ? 21.420 -5.824 -20.605 1.00 86.81 96 PRO A O 1
ATOM 846 N N . GLU A 1 97 ? 23.399 -6.716 -21.174 1.00 85.00 97 GLU A N 1
ATOM 847 C CA . GLU A 1 97 ? 23.657 -7.314 -19.853 1.00 85.00 97 GLU A CA 1
ATOM 848 C C . GLU A 1 97 ? 23.558 -6.284 -18.714 1.00 85.00 97 GLU A C 1
ATOM 850 O O . GLU A 1 97 ? 23.034 -6.561 -17.640 1.00 85.00 97 GLU A O 1
ATOM 855 N N . SER A 1 98 ? 23.955 -5.037 -18.983 1.00 82.06 98 SER A N 1
ATOM 856 C CA . SER A 1 98 ? 23.826 -3.932 -18.032 1.00 82.06 98 SER A CA 1
ATOM 857 C C . SER A 1 98 ? 22.380 -3.577 -17.670 1.00 82.06 98 SER A C 1
ATOM 859 O O . SER A 1 98 ? 22.170 -2.905 -16.668 1.00 82.06 98 SER A O 1
ATOM 861 N N . LEU A 1 99 ? 21.387 -3.953 -18.477 1.00 85.94 99 LEU A N 1
ATOM 862 C CA . LEU A 1 99 ? 19.968 -3.762 -18.156 1.00 85.94 99 LEU A CA 1
ATOM 863 C C . LEU A 1 99 ? 19.352 -4.994 -17.488 1.00 85.94 99 LEU A C 1
ATOM 865 O O . LEU A 1 99 ? 18.356 -4.868 -16.784 1.00 85.94 99 LEU A O 1
ATOM 869 N N . LYS A 1 100 ? 19.952 -6.179 -17.638 1.00 88.00 100 LYS A N 1
ATOM 870 C CA . LYS A 1 100 ? 19.435 -7.399 -17.004 1.00 88.00 100 LYS A CA 1
ATOM 871 C C . LYS A 1 100 ? 19.518 -7.381 -15.482 1.00 88.00 100 LYS A C 1
ATOM 873 O O . LYS A 1 100 ? 18.760 -8.087 -14.838 1.00 88.00 100 LYS A O 1
ATOM 878 N N . GLN A 1 101 ? 20.351 -6.521 -14.896 1.00 86.56 101 GLN A N 1
ATOM 879 C CA . GLN A 1 101 ? 20.390 -6.324 -13.442 1.00 86.56 101 GLN A CA 1
ATOM 880 C C . GLN A 1 101 ? 19.071 -5.805 -12.840 1.00 86.56 101 GLN A C 1
ATOM 882 O O . GLN A 1 101 ? 18.882 -5.907 -11.632 1.00 86.56 101 GLN A O 1
ATOM 887 N N . PHE A 1 102 ? 18.188 -5.222 -13.658 1.00 89.81 102 PHE A N 1
ATOM 888 C CA . PHE A 1 102 ? 16.856 -4.788 -13.231 1.00 89.81 102 PHE A CA 1
ATOM 889 C C . PHE A 1 102 ? 15.837 -5.930 -13.254 1.00 89.81 102 PHE A C 1
ATOM 891 O O . PHE A 1 102 ? 14.735 -5.765 -12.741 1.00 89.81 102 PHE A O 1
ATOM 898 N N . VAL A 1 103 ? 16.183 -7.078 -13.843 1.00 92.19 103 VAL A N 1
ATOM 899 C CA . VAL A 1 103 ? 15.311 -8.247 -13.886 1.00 92.19 103 VAL A CA 1
ATOM 900 C C . VAL A 1 103 ? 15.481 -9.033 -12.590 1.00 92.19 103 VAL A C 1
ATOM 902 O O . VAL A 1 103 ? 16.549 -9.562 -12.284 1.00 92.19 103 VAL A O 1
ATOM 905 N N . PHE A 1 104 ? 14.411 -9.096 -11.814 1.00 91.81 104 PHE A N 1
ATOM 906 C CA . PHE A 1 104 ? 14.308 -9.850 -10.584 1.00 91.81 104 PHE A CA 1
ATOM 907 C C . PHE A 1 104 ? 13.670 -11.217 -10.842 1.00 91.81 104 PHE A C 1
ATOM 909 O O . PHE A 1 104 ? 12.570 -11.323 -11.390 1.00 91.81 104 PHE A O 1
ATOM 916 N N . ASN A 1 105 ? 14.388 -12.260 -10.419 1.00 88.81 105 ASN A N 1
ATOM 917 C CA . ASN A 1 105 ? 13.972 -13.663 -10.465 1.00 88.81 105 ASN A CA 1
ATOM 918 C C . ASN A 1 105 ? 13.471 -14.140 -11.843 1.00 88.81 105 ASN A C 1
ATOM 920 O O . ASN A 1 105 ? 12.547 -14.943 -11.914 1.00 88.81 105 ASN A O 1
ATOM 924 N N . ASP A 1 106 ? 14.030 -13.592 -12.930 1.00 90.62 106 ASP A N 1
ATOM 925 C CA . ASP A 1 106 ? 13.626 -13.852 -14.324 1.00 90.62 106 ASP A CA 1
ATOM 926 C C . ASP A 1 106 ? 12.130 -13.622 -14.627 1.00 90.62 106 ASP A C 1
ATOM 928 O O . ASP A 1 106 ? 11.631 -14.047 -15.669 1.00 90.62 106 ASP A O 1
ATOM 932 N N . LYS A 1 107 ? 11.411 -12.931 -13.734 1.00 92.56 107 LYS A N 1
ATOM 933 C CA . LYS A 1 107 ? 9.954 -12.750 -13.799 1.00 92.56 107 LYS A CA 1
ATOM 934 C C . LYS A 1 107 ? 9.518 -11.294 -13.784 1.00 92.56 107 LYS A C 1
ATOM 936 O O . LYS A 1 107 ? 8.487 -10.986 -14.369 1.00 92.56 107 LYS A O 1
ATOM 941 N N . PHE A 1 108 ? 10.274 -10.407 -13.136 1.00 94.75 108 PHE A N 1
ATOM 942 C CA . PHE A 1 108 ? 9.864 -9.015 -12.957 1.00 94.75 108 PHE A CA 1
ATOM 943 C C . PHE A 1 108 ? 10.970 -8.046 -13.337 1.00 94.75 108 PHE A C 1
ATOM 945 O O . PHE A 1 108 ? 12.134 -8.296 -13.052 1.00 94.75 108 PHE A O 1
ATOM 952 N N . ILE A 1 109 ? 10.622 -6.905 -13.916 1.00 94.38 109 ILE A N 1
ATOM 953 C CA . ILE A 1 109 ? 11.520 -5.757 -14.050 1.00 94.38 109 ILE A CA 1
ATOM 954 C C . ILE A 1 109 ? 11.259 -4.834 -12.868 1.00 94.38 109 ILE A C 1
ATOM 956 O O . ILE A 1 109 ? 10.146 -4.344 -12.717 1.00 94.38 109 ILE A O 1
ATOM 960 N N . ILE A 1 110 ? 12.266 -4.565 -12.045 1.00 94.25 110 ILE A N 1
ATOM 961 C CA . ILE A 1 110 ? 12.182 -3.560 -10.982 1.00 94.25 110 ILE A CA 1
ATOM 962 C C . ILE A 1 110 ? 12.194 -2.168 -11.627 1.00 94.25 110 ILE A C 1
ATOM 964 O O . ILE A 1 110 ? 13.259 -1.720 -12.046 1.00 94.25 110 ILE A O 1
ATOM 968 N N . GLU A 1 111 ? 11.034 -1.508 -11.717 1.00 90.94 111 GLU A N 1
ATOM 969 C CA . GLU A 1 111 ? 10.894 -0.169 -12.315 1.00 90.94 111 GLU A CA 1
ATOM 970 C C . GLU A 1 111 ? 11.270 0.932 -11.326 1.00 90.94 111 GLU A C 1
ATOM 972 O O . GLU A 1 111 ? 12.111 1.773 -11.649 1.00 90.94 111 GLU A O 1
ATOM 977 N N . ASP A 1 112 ? 10.739 0.865 -10.102 1.00 89.75 112 ASP A N 1
ATOM 978 C CA . ASP A 1 112 ? 10.958 1.893 -9.088 1.00 89.75 112 ASP A CA 1
ATOM 979 C C . ASP A 1 112 ? 11.301 1.299 -7.723 1.00 89.75 112 ASP A C 1
ATOM 981 O O . ASP A 1 112 ? 10.805 0.251 -7.303 1.00 89.75 112 ASP A O 1
ATOM 985 N N . TYR A 1 113 ? 12.136 2.025 -6.988 1.00 90.31 113 TYR A N 1
ATOM 986 C CA . TYR A 1 113 ? 12.326 1.817 -5.561 1.00 90.31 113 TYR A CA 1
ATOM 987 C C . TYR A 1 113 ? 11.357 2.721 -4.801 1.00 90.31 113 TYR A C 1
ATOM 989 O O . TYR A 1 113 ? 11.363 3.934 -5.001 1.00 90.31 113 TYR A O 1
ATOM 997 N N . ILE A 1 114 ? 10.553 2.133 -3.919 1.00 89.88 114 ILE A N 1
ATOM 998 C CA . ILE A 1 114 ? 9.491 2.846 -3.204 1.00 89.88 114 ILE A CA 1
ATOM 999 C C . ILE A 1 114 ? 9.977 3.301 -1.835 1.00 89.88 114 ILE A C 1
ATOM 1001 O O . ILE A 1 114 ? 9.931 4.485 -1.507 1.00 89.88 114 ILE A O 1
ATOM 1005 N N . SER A 1 115 ? 10.460 2.370 -1.014 1.00 86.81 115 SER A N 1
ATOM 1006 C CA . SER A 1 115 ? 10.855 2.686 0.356 1.00 86.81 115 SER A CA 1
ATOM 1007 C C . SER A 1 115 ? 11.767 1.624 0.964 1.00 86.81 115 SER A C 1
ATOM 1009 O O . SER A 1 115 ? 11.917 0.512 0.453 1.00 86.81 115 SER A O 1
ATOM 1011 N N . LYS A 1 116 ? 12.375 1.975 2.099 1.00 85.25 116 LYS A N 1
ATOM 1012 C CA . LYS A 1 116 ? 13.095 1.051 2.974 1.00 85.25 116 LYS A CA 1
ATOM 1013 C C . LYS A 1 116 ? 12.702 1.301 4.408 1.00 85.25 116 LYS A C 1
ATOM 1015 O O . LYS A 1 116 ? 12.773 2.426 4.898 1.00 85.25 116 LYS A O 1
ATOM 1020 N N . THR A 1 117 ? 12.356 0.223 5.084 1.00 76.44 117 THR A N 1
ATOM 1021 C CA . THR A 1 117 ? 12.138 0.182 6.522 1.00 76.44 117 THR A CA 1
ATOM 1022 C C . THR A 1 117 ? 13.329 -0.501 7.196 1.00 76.44 117 THR A C 1
ATOM 1024 O O . THR A 1 117 ? 14.278 -0.948 6.546 1.00 76.44 117 THR A O 1
ATOM 1027 N N . GLY A 1 118 ? 13.289 -0.624 8.524 1.00 69.69 118 GLY A N 1
ATOM 1028 C CA . GLY A 1 118 ? 14.274 -1.432 9.245 1.00 69.69 118 GLY A CA 1
ATOM 1029 C C . GLY A 1 118 ? 14.224 -2.929 8.906 1.00 69.69 118 GLY A C 1
ATOM 1030 O O . GLY A 1 118 ? 15.168 -3.639 9.231 1.00 69.69 118 GLY A O 1
ATOM 1031 N N . GLN A 1 119 ? 13.147 -3.418 8.277 1.00 74.31 119 GLN A N 1
ATOM 1032 C CA . GLN A 1 119 ? 12.900 -4.851 8.067 1.00 74.31 119 GLN A CA 1
ATOM 1033 C C . GLN A 1 119 ? 12.805 -5.247 6.589 1.00 74.31 119 GLN A C 1
ATOM 1035 O O . GLN A 1 119 ? 12.969 -6.423 6.267 1.00 74.31 119 GLN A O 1
ATOM 1040 N N . SER A 1 120 ? 12.543 -4.303 5.687 1.00 82.81 120 SER A N 1
ATOM 1041 C CA . SER A 1 120 ? 12.262 -4.591 4.280 1.00 82.81 120 SER A CA 1
ATOM 1042 C C . SER A 1 120 ? 12.590 -3.416 3.357 1.00 82.81 120 SER A C 1
ATOM 1044 O O . SER A 1 120 ? 12.665 -2.265 3.785 1.00 82.81 120 SER A O 1
ATOM 1046 N N . GLU A 1 121 ? 12.783 -3.718 2.077 1.00 89.88 121 GLU A N 1
ATOM 1047 C CA . GLU A 1 121 ? 12.784 -2.771 0.959 1.00 89.88 121 GLU A CA 1
ATOM 1048 C C . GLU A 1 121 ? 11.548 -3.053 0.095 1.00 89.88 121 GLU A C 1
ATOM 1050 O O . GLU A 1 121 ? 11.191 -4.214 -0.102 1.00 89.88 121 GLU A O 1
ATOM 1055 N N . MET A 1 122 ? 10.889 -2.007 -0.398 1.00 92.31 122 MET A N 1
ATOM 1056 C CA . MET A 1 122 ? 9.709 -2.108 -1.257 1.00 92.31 122 MET A CA 1
ATOM 1057 C C . MET A 1 122 ? 10.032 -1.583 -2.653 1.00 92.31 122 MET A C 1
ATOM 1059 O O . MET A 1 122 ? 10.632 -0.514 -2.797 1.00 92.31 122 MET A O 1
ATOM 1063 N N . PHE A 1 123 ? 9.604 -2.318 -3.675 1.00 94.69 123 PHE A N 1
ATOM 1064 C CA . PHE A 1 123 ? 9.834 -1.987 -5.078 1.00 94.69 123 PHE A CA 1
ATOM 1065 C C . PHE A 1 123 ? 8.535 -2.072 -5.874 1.00 94.69 123 PHE A C 1
ATOM 1067 O O . PHE A 1 123 ? 7.737 -2.977 -5.637 1.00 94.69 123 PHE A O 1
ATOM 1074 N N . LYS A 1 124 ? 8.356 -1.178 -6.848 1.00 94.50 124 LYS A N 1
ATOM 1075 C CA . LYS A 1 124 ? 7.374 -1.351 -7.920 1.00 94.50 124 LYS A CA 1
ATOM 1076 C C . LYS A 1 124 ? 8.052 -2.109 -9.047 1.00 94.50 124 LYS A C 1
ATOM 1078 O O . LYS A 1 124 ? 9.142 -1.739 -9.492 1.00 94.50 124 LYS A O 1
ATOM 1083 N N . ALA A 1 125 ? 7.418 -3.174 -9.497 1.00 95.25 125 ALA A N 1
ATOM 1084 C CA . ALA A 1 125 ? 7.953 -4.042 -10.520 1.00 95.25 125 ALA A CA 1
ATOM 1085 C C . ALA A 1 125 ? 6.906 -4.324 -11.590 1.00 95.25 125 ALA A C 1
ATOM 1087 O O . ALA A 1 125 ? 5.713 -4.322 -11.312 1.00 95.25 125 ALA A O 1
ATOM 1088 N N . ARG A 1 126 ? 7.353 -4.578 -12.814 1.00 94.06 126 ARG A N 1
ATOM 1089 C CA . ARG A 1 126 ? 6.495 -5.027 -13.904 1.00 94.06 126 ARG A CA 1
ATOM 1090 C C . ARG A 1 126 ? 6.714 -6.500 -14.179 1.00 94.06 126 ARG A C 1
ATOM 1092 O O . ARG A 1 126 ? 7.856 -6.922 -14.350 1.00 94.06 126 ARG A O 1
ATOM 1099 N N . SER A 1 127 ? 5.637 -7.264 -14.256 1.00 94.56 127 SER A N 1
ATOM 1100 C CA . SER A 1 127 ? 5.668 -8.676 -14.625 1.00 94.56 127 SER A CA 1
ATOM 1101 C C . SER A 1 127 ? 6.018 -8.861 -16.103 1.00 94.56 127 SER A C 1
ATOM 1103 O O . SER A 1 127 ? 5.502 -8.175 -16.982 1.00 94.56 127 SER A O 1
ATOM 1105 N N . LEU A 1 128 ? 6.904 -9.815 -16.385 1.00 93.50 128 LEU A N 1
ATOM 1106 C CA . LEU A 1 128 ? 7.252 -10.244 -17.742 1.00 93.50 128 LEU A CA 1
ATOM 1107 C C . LEU A 1 128 ? 6.213 -11.195 -18.351 1.00 93.50 128 LEU A C 1
ATOM 1109 O O . LEU A 1 128 ? 6.348 -11.567 -19.513 1.00 93.50 128 LEU A O 1
ATOM 1113 N N . HIS A 1 129 ? 5.233 -11.641 -17.563 1.00 91.75 129 HIS A N 1
ATOM 1114 C CA . HIS A 1 129 ? 4.231 -12.613 -17.989 1.00 91.75 129 HIS A CA 1
ATOM 1115 C C . HIS A 1 129 ? 2.975 -11.945 -18.561 1.00 91.75 129 HIS A C 1
ATOM 1117 O O . HIS A 1 129 ? 2.507 -12.336 -19.627 1.00 91.75 129 HIS A O 1
ATOM 1123 N N . ASP A 1 130 ? 2.443 -10.948 -17.860 1.00 91.62 130 ASP A N 1
ATOM 1124 C CA . ASP A 1 130 ? 1.199 -10.239 -18.198 1.00 91.62 130 ASP A CA 1
ATOM 1125 C C . ASP A 1 130 ? 1.407 -8.734 -18.422 1.00 91.62 130 ASP A C 1
ATOM 1127 O O . ASP A 1 130 ? 0.514 -8.073 -18.937 1.00 91.62 130 ASP A O 1
ATOM 1131 N N . GLY A 1 131 ? 2.588 -8.191 -18.102 1.00 90.38 131 GLY A N 1
ATOM 1132 C CA . GLY A 1 131 ? 2.882 -6.767 -18.258 1.00 90.38 131 GLY A CA 1
ATOM 1133 C C . GLY A 1 131 ? 2.319 -5.880 -17.144 1.00 90.38 131 GLY A C 1
ATOM 1134 O O . GLY A 1 131 ? 2.567 -4.669 -17.175 1.00 90.38 1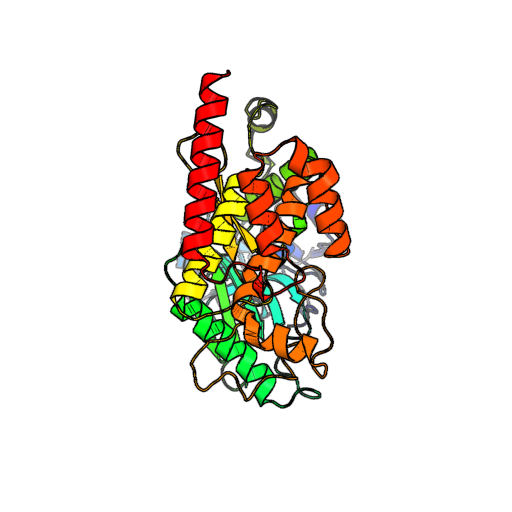31 GLY A O 1
ATOM 1135 N N . GLU A 1 132 ? 1.627 -6.465 -16.163 1.00 91.81 132 GLU A N 1
ATOM 1136 C CA . GLU A 1 132 ? 0.996 -5.758 -15.050 1.00 91.81 132 GLU A CA 1
ATOM 1137 C C . GLU A 1 132 ? 2.012 -5.329 -13.987 1.00 91.81 132 GLU A C 1
ATOM 1139 O O . GLU A 1 132 ? 3.140 -5.841 -13.897 1.00 91.81 132 GLU A O 1
ATOM 1144 N N . PHE A 1 133 ? 1.613 -4.357 -13.169 1.00 93.44 133 PHE A N 1
ATOM 1145 C CA . PHE A 1 133 ? 2.428 -3.869 -12.066 1.00 93.44 133 PHE A CA 1
ATOM 1146 C C . PHE A 1 133 ? 2.196 -4.656 -10.776 1.00 93.44 133 PHE A C 1
ATOM 1148 O O . PHE A 1 133 ? 1.073 -4.940 -10.369 1.00 93.44 133 PHE A O 1
ATOM 1155 N N . TYR A 1 134 ? 3.294 -4.915 -10.076 1.00 96.12 134 TYR A N 1
ATOM 1156 C CA . TYR A 1 134 ? 3.339 -5.600 -8.794 1.00 96.12 134 TYR A CA 1
ATOM 1157 C C . TYR A 1 134 ? 4.188 -4.820 -7.791 1.00 96.12 134 TYR A C 1
ATOM 1159 O O . TYR A 1 134 ? 5.133 -4.114 -8.154 1.00 96.12 134 TYR A O 1
ATOM 1167 N N . ALA A 1 135 ? 3.873 -4.972 -6.510 1.00 96.38 135 ALA A N 1
ATOM 1168 C CA . ALA A 1 135 ? 4.733 -4.553 -5.416 1.00 96.38 135 ALA A CA 1
ATOM 1169 C C . ALA A 1 135 ? 5.574 -5.747 -4.950 1.00 96.38 135 ALA A C 1
ATOM 1171 O O . ALA A 1 135 ? 5.042 -6.825 -4.688 1.00 96.38 135 ALA A O 1
ATOM 1172 N N . ILE A 1 136 ? 6.887 -5.557 -4.826 1.00 95.38 136 ILE A N 1
ATOM 1173 C CA . ILE A 1 136 ? 7.806 -6.564 -4.291 1.00 95.38 136 ILE A CA 1
ATOM 1174 C C . ILE A 1 136 ? 8.324 -6.082 -2.941 1.00 95.38 136 ILE A C 1
ATOM 1176 O O . ILE A 1 136 ? 9.134 -5.153 -2.867 1.00 95.38 136 ILE A O 1
ATOM 1180 N N . LYS A 1 137 ? 7.889 -6.755 -1.872 1.00 92.06 137 LYS A N 1
ATOM 1181 C CA . LYS A 1 137 ? 8.404 -6.563 -0.514 1.00 92.06 137 LYS A CA 1
ATOM 1182 C C . LYS A 1 137 ? 9.580 -7.506 -0.306 1.00 92.06 137 LYS A C 1
ATOM 1184 O O . LYS A 1 137 ? 9.413 -8.710 -0.137 1.00 92.06 137 LYS A O 1
ATOM 1189 N N . TYR A 1 138 ? 10.783 -6.954 -0.317 1.00 89.38 138 TYR A N 1
ATOM 1190 C CA . TYR A 1 138 ? 12.034 -7.673 -0.121 1.00 89.38 138 TYR A CA 1
ATOM 1191 C C . TYR A 1 138 ? 12.463 -7.598 1.345 1.00 89.38 138 TYR A C 1
ATOM 1193 O O . TYR A 1 138 ? 12.757 -6.515 1.850 1.00 89.38 138 TYR A O 1
ATOM 1201 N N . PHE A 1 139 ? 12.549 -8.724 2.048 1.00 84.62 139 PHE A N 1
ATOM 1202 C CA . PHE A 1 139 ? 12.907 -8.723 3.468 1.00 84.62 139 PHE A CA 1
ATOM 1203 C C . PHE A 1 139 ? 14.422 -8.639 3.684 1.00 84.62 139 PHE A C 1
ATOM 1205 O O . PHE A 1 139 ? 15.221 -9.400 3.127 1.00 84.62 139 PHE A O 1
ATOM 1212 N N . LEU A 1 140 ? 14.826 -7.696 4.533 1.00 77.56 140 LEU A N 1
ATOM 1213 C CA . LEU A 1 140 ? 16.214 -7.455 4.894 1.00 77.56 140 LEU A CA 1
ATOM 1214 C C . LEU A 1 140 ? 16.623 -8.376 6.046 1.00 77.56 140 LEU A C 1
ATOM 1216 O O . LEU A 1 140 ? 16.382 -8.067 7.206 1.00 77.56 140 LEU A O 1
ATOM 1220 N N . GLY A 1 141 ? 17.311 -9.475 5.738 1.00 64.81 141 GLY A N 1
ATOM 1221 C CA . GLY A 1 141 ? 17.972 -10.274 6.773 1.00 64.81 141 GLY A CA 1
ATOM 1222 C C . GLY A 1 141 ? 19.101 -9.471 7.428 1.00 64.81 141 GLY A C 1
ATOM 1223 O O . GLY A 1 141 ? 20.032 -9.059 6.731 1.00 64.81 141 GLY A O 1
ATOM 1224 N N . ASP A 1 142 ? 19.026 -9.235 8.739 1.00 52.94 142 ASP A N 1
ATOM 1225 C CA . ASP A 1 142 ? 20.042 -8.448 9.437 1.00 52.94 142 ASP A CA 1
ATOM 1226 C C . ASP A 1 142 ? 21.283 -9.288 9.796 1.00 52.94 142 ASP A C 1
ATOM 1228 O O . ASP A 1 142 ? 21.192 -10.391 10.332 1.00 52.94 142 ASP A O 1
ATOM 1232 N N . VAL A 1 143 ? 22.454 -8.723 9.493 1.00 45.34 143 VAL A N 1
ATOM 1233 C CA . VAL A 1 143 ? 23.804 -9.268 9.721 1.00 45.34 143 VAL A CA 1
ATOM 1234 C C . VAL A 1 143 ? 24.357 -8.801 11.081 1.00 45.34 143 VAL A C 1
ATOM 1236 O O . VAL A 1 143 ? 25.494 -9.125 11.415 1.00 45.34 143 VAL A O 1
ATOM 1239 N N . ALA A 1 144 ? 23.589 -8.066 11.903 1.00 40.72 144 ALA A N 1
ATOM 1240 C CA . ALA A 1 144 ? 24.140 -7.509 13.142 1.00 40.72 144 ALA A CA 1
ATOM 1241 C C . ALA A 1 144 ? 23.267 -7.525 14.411 1.00 40.72 144 ALA A C 1
ATOM 1243 O O . ALA A 1 144 ? 23.852 -7.763 15.463 1.00 40.72 144 ALA A O 1
ATOM 1244 N N . ASN A 1 145 ? 21.947 -7.266 14.402 1.00 43.66 145 ASN A N 1
ATOM 1245 C CA . ASN A 1 145 ? 21.308 -6.801 15.656 1.00 43.66 145 ASN A CA 1
ATOM 1246 C C . ASN A 1 145 ? 19.940 -7.375 16.058 1.00 43.66 145 ASN A C 1
ATOM 1248 O O . ASN A 1 145 ? 19.417 -6.986 17.103 1.00 43.66 145 ASN A O 1
ATOM 1252 N N . PHE A 1 146 ? 19.386 -8.348 15.339 1.00 44.59 146 PHE A N 1
ATOM 1253 C CA . PHE A 1 146 ? 18.248 -9.130 15.837 1.00 44.59 146 PHE A CA 1
ATOM 1254 C C . PHE A 1 146 ? 18.647 -10.595 15.956 1.00 44.59 146 PHE A C 1
ATOM 1256 O O . PHE A 1 146 ? 19.366 -11.114 15.105 1.00 44.59 146 PHE A O 1
ATOM 1263 N N . SER A 1 147 ? 18.192 -11.292 17.006 1.00 51.75 147 SER A N 1
ATOM 1264 C CA . SER A 1 147 ? 18.292 -12.751 16.986 1.00 51.75 147 SER A CA 1
ATOM 1265 C C . SER A 1 147 ? 17.571 -13.235 15.725 1.00 51.75 147 SER A C 1
ATOM 1267 O O . SER A 1 147 ? 16.429 -12.835 15.483 1.00 51.75 147 SER A O 1
ATOM 1269 N N . ASN A 1 148 ? 18.248 -14.050 14.908 1.00 56.19 148 ASN A N 1
ATOM 1270 C CA . ASN A 1 148 ? 17.749 -14.553 13.618 1.00 56.19 148 ASN A CA 1
ATOM 1271 C C . ASN A 1 148 ? 16.291 -15.063 13.686 1.00 56.19 148 ASN A C 1
ATOM 1273 O O . ASN A 1 148 ? 15.553 -14.992 12.705 1.00 56.19 148 ASN A O 1
ATOM 1277 N N . ASP A 1 149 ? 15.849 -15.508 14.864 1.00 62.44 149 ASP A N 1
ATOM 1278 C CA . ASP A 1 149 ? 14.511 -16.028 15.128 1.00 62.44 149 ASP A CA 1
ATOM 1279 C C . ASP A 1 149 ? 13.398 -14.968 15.150 1.00 62.44 149 ASP A C 1
ATOM 1281 O O . ASP A 1 149 ? 12.250 -15.297 14.875 1.00 62.44 149 ASP A O 1
ATOM 1285 N N . ALA A 1 150 ? 13.657 -13.715 15.538 1.00 62.59 150 ALA A N 1
ATOM 1286 C CA . ALA A 1 150 ? 12.603 -12.691 15.609 1.00 62.59 150 ALA A CA 1
ATOM 1287 C C . ALA A 1 150 ? 12.213 -12.177 14.217 1.00 62.59 150 ALA A C 1
ATOM 1289 O O . ALA A 1 150 ? 11.029 -12.089 13.904 1.00 62.59 150 ALA A O 1
ATOM 1290 N N . HIS A 1 151 ? 13.212 -11.901 13.376 1.00 64.62 151 HIS A N 1
ATOM 1291 C CA . HIS A 1 151 ? 13.004 -11.449 12.003 1.00 64.62 151 HIS A CA 1
ATOM 1292 C C . HIS A 1 151 ? 12.344 -12.539 11.150 1.00 64.62 151 HIS A C 1
ATOM 1294 O O . HIS A 1 151 ? 11.342 -12.283 10.489 1.00 64.62 151 HIS A O 1
ATOM 1300 N N . ARG A 1 152 ? 12.828 -13.785 11.252 1.00 70.06 152 ARG A N 1
ATOM 1301 C CA . ARG A 1 152 ? 12.213 -14.929 10.569 1.00 70.06 152 ARG A CA 1
ATOM 1302 C C . ARG A 1 152 ? 10.762 -15.149 10.998 1.00 70.06 152 ARG A C 1
ATOM 1304 O O . ARG A 1 152 ? 9.912 -15.364 10.148 1.00 70.06 152 ARG A O 1
ATOM 1311 N N . ARG A 1 153 ? 10.458 -15.003 12.294 1.00 71.38 153 ARG A N 1
ATOM 1312 C CA . ARG A 1 153 ? 9.075 -15.074 12.789 1.00 71.38 153 ARG A CA 1
ATOM 1313 C C . ARG A 1 153 ? 8.175 -13.980 12.222 1.00 71.38 153 ARG A C 1
ATOM 1315 O O . ARG A 1 153 ? 7.011 -14.271 11.995 1.00 71.38 153 ARG A O 1
ATOM 1322 N N . ALA A 1 154 ? 8.669 -12.758 12.014 1.00 69.94 154 ALA A N 1
ATOM 1323 C CA . ALA A 1 154 ? 7.870 -11.688 11.412 1.00 69.94 154 ALA A CA 1
ATOM 1324 C C . ALA A 1 154 ? 7.509 -12.015 9.953 1.00 69.94 154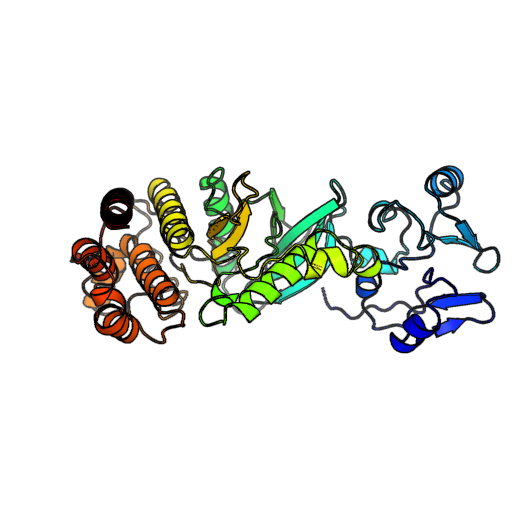 ALA A C 1
ATOM 1326 O O . ALA A 1 154 ? 6.344 -11.911 9.583 1.00 69.94 154 ALA A O 1
ATOM 1327 N N . ILE A 1 155 ? 8.481 -12.510 9.176 1.00 76.00 155 ILE A N 1
ATOM 1328 C CA . ILE A 1 155 ? 8.269 -12.974 7.794 1.00 76.00 155 ILE A CA 1
ATOM 1329 C C . ILE A 1 155 ? 7.270 -14.133 7.763 1.00 76.00 155 ILE A C 1
ATOM 1331 O O . ILE A 1 155 ? 6.266 -14.069 7.058 1.00 76.00 155 ILE A O 1
ATOM 1335 N N . ASP A 1 156 ? 7.516 -15.176 8.562 1.00 77.31 156 ASP A N 1
ATOM 1336 C CA . ASP A 1 156 ? 6.637 -16.344 8.633 1.00 77.31 156 ASP A CA 1
ATOM 1337 C C . ASP A 1 156 ? 5.226 -15.936 9.087 1.00 77.31 156 ASP A C 1
ATOM 1339 O O . ASP A 1 156 ? 4.241 -16.474 8.590 1.00 77.31 156 ASP A O 1
ATOM 1343 N N . SER A 1 157 ? 5.103 -14.987 10.021 1.00 77.75 157 SER A N 1
ATOM 1344 C CA . SER A 1 157 ? 3.803 -14.486 10.478 1.00 77.75 157 SER A CA 1
ATOM 1345 C C . SER A 1 157 ? 3.066 -13.742 9.373 1.00 77.75 157 SER A C 1
ATOM 1347 O O . SER A 1 157 ? 1.874 -13.971 9.207 1.00 77.75 157 SER A O 1
ATOM 1349 N N . GLU A 1 158 ? 3.750 -12.884 8.614 1.00 83.88 158 GLU A N 1
ATOM 1350 C CA . GLU A 1 158 ? 3.146 -12.136 7.510 1.00 83.88 158 GLU A CA 1
ATOM 1351 C C . GLU A 1 158 ? 2.659 -13.072 6.399 1.00 83.88 158 GLU A C 1
ATOM 1353 O O . GLU A 1 158 ? 1.486 -13.021 6.034 1.00 83.88 158 GLU A O 1
ATOM 1358 N N . ILE A 1 159 ? 3.518 -13.989 5.938 1.00 84.19 159 ILE A N 1
ATOM 1359 C CA . ILE A 1 159 ? 3.173 -14.958 4.888 1.00 84.19 159 ILE A CA 1
ATOM 1360 C C . ILE A 1 159 ? 2.031 -15.866 5.352 1.00 84.19 159 ILE A C 1
ATOM 1362 O O . ILE A 1 159 ? 1.052 -16.044 4.634 1.00 84.19 159 ILE A O 1
ATOM 1366 N N . ASN A 1 160 ? 2.122 -16.445 6.554 1.00 87.00 160 ASN A N 1
ATOM 1367 C CA . ASN A 1 160 ? 1.087 -17.362 7.035 1.00 87.00 160 ASN A CA 1
ATOM 1368 C C . ASN A 1 160 ? -0.245 -16.651 7.294 1.00 87.00 160 ASN A C 1
ATOM 1370 O O . ASN A 1 160 ? -1.293 -17.245 7.043 1.00 87.00 160 ASN A O 1
ATOM 1374 N N . ALA A 1 161 ? -0.217 -15.411 7.797 1.00 87.56 161 ALA A N 1
ATOM 1375 C CA . ALA A 1 161 ? -1.428 -14.632 8.016 1.00 87.56 161 ALA A CA 1
ATOM 1376 C C . ALA A 1 161 ? -2.117 -14.330 6.688 1.00 87.56 161 ALA A C 1
ATOM 1378 O O . ALA A 1 161 ? -3.261 -14.732 6.513 1.00 87.56 161 ALA A O 1
ATOM 1379 N N . LEU A 1 162 ? -1.411 -13.710 5.741 1.00 87.12 162 LEU A N 1
ATOM 1380 C CA . LEU A 1 162 ? -1.986 -13.331 4.452 1.00 87.12 162 LEU A CA 1
ATOM 1381 C C . LEU A 1 162 ? -2.512 -14.548 3.682 1.00 87.12 162 LEU A C 1
ATOM 1383 O O . LEU A 1 162 ? -3.642 -14.515 3.216 1.00 87.12 162 LEU A O 1
ATOM 1387 N N . ARG A 1 163 ? -1.785 -15.674 3.687 1.00 88.62 163 ARG A N 1
ATOM 1388 C CA . ARG A 1 163 ? -2.262 -16.930 3.080 1.00 88.62 163 ARG A CA 1
ATOM 1389 C C . ARG A 1 163 ? -3.517 -17.506 3.732 1.00 88.62 163 ARG A C 1
ATOM 1391 O O . ARG A 1 163 ? -4.339 -18.127 3.073 1.00 88.62 163 ARG A O 1
ATOM 1398 N N . SER A 1 164 ? -3.655 -17.344 5.046 1.00 90.44 164 SER A N 1
ATOM 1399 C CA . SER A 1 164 ? -4.846 -17.808 5.773 1.00 90.44 164 SER A CA 1
ATOM 1400 C C . SER A 1 164 ? -6.042 -16.869 5.601 1.00 90.44 164 SER A C 1
ATOM 1402 O O . SER A 1 164 ? -7.149 -17.222 5.999 1.00 90.44 164 SER A O 1
ATOM 1404 N N . LEU A 1 165 ? -5.805 -15.669 5.069 1.00 92.25 165 LEU A N 1
ATOM 1405 C CA . LEU A 1 165 ? -6.792 -14.613 4.872 1.00 92.25 165 LEU A CA 1
ATOM 1406 C C . LEU A 1 165 ? -7.078 -14.336 3.392 1.00 92.25 165 LEU A C 1
ATOM 1408 O O . LEU A 1 165 ? -7.810 -13.387 3.116 1.00 92.25 165 LEU A O 1
ATOM 1412 N N . GLU A 1 166 ? -6.533 -15.153 2.482 1.00 83.12 166 GLU A N 1
ATOM 1413 C CA . GLU A 1 166 ? -6.809 -15.103 1.043 1.00 83.12 166 GLU A CA 1
ATOM 1414 C C . GLU A 1 166 ? -8.324 -15.082 0.767 1.00 83.12 166 GLU A C 1
ATOM 1416 O O . GLU A 1 166 ? -9.124 -15.584 1.564 1.00 83.12 166 GLU A O 1
ATOM 1421 N N . ASP A 1 167 ? -8.698 -14.506 -0.380 1.00 86.56 167 ASP A N 1
ATOM 1422 C CA . ASP A 1 167 ? -10.085 -14.388 -0.853 1.00 86.56 167 ASP A CA 1
ATOM 1423 C C . ASP A 1 167 ? -10.978 -13.489 0.031 1.00 86.56 167 ASP A C 1
ATOM 1425 O O . ASP A 1 167 ? -12.069 -13.865 0.467 1.00 86.56 167 ASP A O 1
ATOM 1429 N N . HIS A 1 168 ? -10.507 -12.269 0.322 1.00 94.75 168 HIS A N 1
ATOM 1430 C CA . HIS A 1 168 ? -11.319 -11.236 0.969 1.00 94.75 168 HIS A CA 1
ATOM 1431 C C . HIS A 1 168 ? -11.075 -9.853 0.344 1.00 94.75 168 HIS A C 1
ATOM 1433 O O . HIS A 1 168 ? -9.923 -9.434 0.256 1.00 94.75 168 HIS A O 1
ATOM 1439 N N . PRO A 1 169 ? -12.129 -9.085 -0.005 1.00 93.75 169 PRO A N 1
ATOM 1440 C CA . PRO A 1 169 ? -11.997 -7.821 -0.744 1.00 93.75 169 PRO A CA 1
ATOM 1441 C C . PRO A 1 169 ? -11.259 -6.713 0.017 1.00 93.75 169 PRO A C 1
ATOM 1443 O O . PRO A 1 169 ? -10.857 -5.728 -0.582 1.00 93.75 169 PRO A O 1
ATOM 1446 N N . ASN A 1 170 ? -11.094 -6.852 1.335 1.00 96.31 170 ASN A N 1
ATOM 1447 C CA . ASN A 1 170 ? -10.407 -5.870 2.184 1.00 96.31 170 ASN A CA 1
ATOM 1448 C C . ASN A 1 170 ? -9.090 -6.369 2.799 1.00 96.31 170 ASN A C 1
ATOM 1450 O O . ASN A 1 170 ? -8.615 -5.798 3.781 1.00 96.31 170 ASN A O 1
ATOM 1454 N N . ILE A 1 171 ? -8.509 -7.446 2.265 1.00 96.38 171 ILE A N 1
ATOM 1455 C CA . ILE A 1 171 ? -7.179 -7.942 2.645 1.00 96.38 171 ILE A CA 1
ATOM 1456 C C . ILE A 1 171 ? -6.299 -7.941 1.395 1.00 96.38 171 ILE A C 1
ATOM 1458 O O . ILE A 1 171 ? -6.728 -8.423 0.353 1.00 96.38 171 ILE A O 1
ATOM 1462 N N . LEU A 1 172 ? -5.073 -7.420 1.495 1.00 94.94 172 LEU A N 1
ATOM 1463 C CA . LEU A 1 172 ? -4.132 -7.446 0.375 1.00 94.94 172 LEU A CA 1
ATOM 1464 C C . LEU A 1 172 ? -3.797 -8.892 -0.022 1.00 94.94 172 LEU A C 1
ATOM 1466 O O . LEU A 1 172 ? -3.344 -9.681 0.806 1.00 94.94 172 LEU A O 1
ATOM 1470 N N . GLU A 1 173 ? -3.965 -9.221 -1.298 1.00 92.06 173 GLU A N 1
ATOM 1471 C CA . GLU A 1 173 ? -3.607 -10.532 -1.837 1.00 92.06 173 GLU A CA 1
ATOM 1472 C C . GLU A 1 173 ? -2.082 -10.705 -1.961 1.00 92.06 173 GLU A C 1
ATOM 1474 O O . GLU A 1 173 ? -1.355 -9.786 -2.351 1.00 92.06 173 GLU A O 1
ATOM 1479 N N . ILE A 1 174 ? -1.598 -11.919 -1.678 1.00 91.88 174 ILE A N 1
ATOM 1480 C CA . ILE A 1 174 ? -0.260 -12.363 -2.082 1.00 91.88 174 ILE A CA 1
ATOM 1481 C C . ILE A 1 174 ? -0.386 -13.158 -3.377 1.00 91.88 174 ILE A C 1
ATOM 1483 O O . ILE A 1 174 ? -1.018 -14.209 -3.398 1.00 91.88 174 ILE A O 1
ATOM 1487 N N . VAL A 1 175 ? 0.308 -12.706 -4.418 1.00 92.00 175 VAL A N 1
ATOM 1488 C CA . VAL A 1 175 ? 0.391 -13.414 -5.703 1.00 92.00 175 VAL A CA 1
ATOM 1489 C C . VAL A 1 175 ? 1.454 -14.505 -5.640 1.00 92.00 175 VAL A C 1
ATOM 1491 O O . VAL A 1 175 ? 1.233 -15.641 -6.054 1.00 92.00 175 VAL A O 1
ATOM 1494 N N . GLU A 1 176 ? 2.627 -14.177 -5.101 1.00 91.00 176 GLU A N 1
ATOM 1495 C CA . GLU A 1 176 ? 3.678 -15.159 -4.861 1.00 91.00 176 GLU A CA 1
ATOM 1496 C C . GLU A 1 176 ? 4.593 -14.748 -3.708 1.00 91.00 176 GLU A C 1
ATOM 1498 O O . GLU A 1 176 ? 4.643 -13.597 -3.275 1.00 91.00 176 GLU A O 1
ATOM 1503 N N . TRP A 1 177 ? 5.350 -15.714 -3.212 1.00 90.56 177 TRP A N 1
ATOM 1504 C CA . TRP A 1 177 ? 6.422 -15.503 -2.254 1.00 90.56 177 TRP A CA 1
ATOM 1505 C C . TRP A 1 177 ? 7.450 -16.614 -2.442 1.00 90.56 177 TRP A C 1
ATOM 1507 O O . TRP A 1 177 ? 7.096 -17.742 -2.791 1.00 90.56 177 TRP A O 1
ATOM 1517 N N . ASP A 1 178 ? 8.721 -16.311 -2.203 1.00 86.44 178 ASP A N 1
ATOM 1518 C CA . ASP A 1 178 ? 9.772 -17.327 -2.225 1.00 86.44 178 ASP A CA 1
ATOM 1519 C C . ASP A 1 178 ? 10.979 -16.893 -1.384 1.00 86.44 178 ASP A C 1
ATOM 1521 O O . ASP A 1 178 ? 11.143 -15.725 -1.005 1.00 86.44 178 ASP A O 1
ATOM 1525 N N . GLN A 1 179 ? 11.845 -17.856 -1.096 1.00 83.00 179 GLN A N 1
ATOM 1526 C CA . GLN A 1 179 ? 13.181 -17.609 -0.587 1.00 83.00 179 GLN A CA 1
ATOM 1527 C C . GLN A 1 179 ? 14.127 -17.373 -1.765 1.00 83.00 179 GLN A C 1
ATOM 1529 O O . GLN A 1 179 ? 14.154 -18.125 -2.735 1.00 83.00 179 GLN A O 1
ATOM 1534 N N . ILE A 1 180 ? 14.964 -16.346 -1.675 1.00 80.50 180 ILE A N 1
ATOM 1535 C CA . ILE A 1 180 ? 15.966 -16.090 -2.710 1.00 80.50 180 ILE A CA 1
ATOM 1536 C C . ILE A 1 180 ? 17.030 -17.177 -2.627 1.00 80.50 180 ILE A C 1
ATOM 1538 O O . ILE A 1 180 ? 17.625 -17.371 -1.559 1.00 80.50 180 ILE A O 1
ATOM 1542 N N . ALA A 1 181 ? 17.273 -17.836 -3.763 1.00 74.69 181 ALA A N 1
ATOM 1543 C CA . ALA A 1 181 ? 18.241 -18.917 -3.905 1.00 74.69 181 ALA A CA 1
ATOM 1544 C C . ALA A 1 181 ? 19.575 -18.581 -3.219 1.00 74.69 181 ALA A C 1
ATOM 1546 O O . ALA A 1 181 ? 20.096 -17.471 -3.334 1.00 74.69 181 ALA A O 1
ATOM 1547 N N . ASP A 1 182 ? 20.097 -19.552 -2.468 1.00 67.31 182 ASP A N 1
ATOM 1548 C CA . ASP A 1 182 ? 21.362 -19.458 -1.731 1.00 67.31 182 ASP A CA 1
ATOM 1549 C C . ASP A 1 182 ? 21.445 -18.317 -0.692 1.00 67.31 182 ASP A C 1
ATOM 1551 O O . ASP A 1 182 ? 22.532 -17.961 -0.232 1.00 67.31 182 ASP A O 1
ATOM 1555 N N . SER A 1 183 ? 20.307 -17.758 -0.259 1.00 70.50 183 SER A N 1
ATOM 1556 C CA . SER A 1 183 ? 20.247 -16.710 0.767 1.00 70.50 183 SER A CA 1
ATOM 1557 C C . SER A 1 183 ? 19.222 -17.020 1.863 1.00 70.50 183 SER A C 1
ATOM 1559 O O . SER A 1 183 ? 18.288 -17.788 1.665 1.00 70.50 183 SER A O 1
ATOM 1561 N N . SER A 1 184 ? 19.344 -16.384 3.030 1.00 68.06 184 SER A N 1
ATOM 1562 C CA . SER A 1 184 ? 18.326 -16.430 4.095 1.00 68.06 184 SER A CA 1
ATOM 1563 C C . SER A 1 184 ? 17.182 -15.425 3.900 1.00 68.06 184 SER A C 1
ATOM 1565 O O . SER A 1 184 ? 16.406 -15.200 4.829 1.00 68.06 184 SER A O 1
ATOM 1567 N N . ARG A 1 185 ? 17.115 -14.765 2.739 1.00 77.06 185 ARG A N 1
ATOM 1568 C CA . ARG A 1 185 ? 16.200 -13.652 2.481 1.00 77.06 185 ARG A CA 1
ATOM 1569 C C . ARG A 1 185 ? 14.973 -14.121 1.716 1.00 77.06 185 ARG A C 1
ATOM 1571 O O . ARG A 1 185 ? 15.069 -14.986 0.850 1.00 77.06 185 ARG A O 1
ATOM 1578 N N . PHE A 1 186 ? 13.847 -13.499 2.030 1.00 85.62 186 PHE A N 1
ATOM 1579 C CA . PHE A 1 186 ? 12.545 -13.784 1.443 1.00 85.62 186 PHE A CA 1
ATOM 1580 C C . PHE A 1 186 ? 12.028 -12.558 0.704 1.00 85.62 186 PHE A C 1
ATOM 1582 O O . PHE A 1 186 ? 12.457 -11.431 0.975 1.00 85.62 186 PHE A O 1
ATOM 1589 N N . TYR A 1 187 ? 11.079 -12.780 -0.192 1.00 90.38 187 TYR A N 1
ATOM 1590 C CA . TYR A 1 187 ? 10.269 -11.719 -0.763 1.00 90.38 187 TYR A CA 1
ATOM 1591 C C . TYR A 1 187 ? 8.808 -12.153 -0.858 1.00 90.38 187 TYR A C 1
ATOM 1593 O O . TYR A 1 187 ? 8.505 -13.345 -0.918 1.00 90.38 187 TYR A O 1
ATOM 1601 N N . ILE A 1 188 ? 7.922 -11.164 -0.859 1.00 92.38 188 ILE A N 1
ATOM 1602 C CA . ILE A 1 188 ? 6.501 -11.306 -1.173 1.00 92.38 188 ILE A CA 1
ATOM 1603 C C . ILE A 1 188 ? 6.212 -10.418 -2.380 1.00 92.38 188 ILE A C 1
ATOM 1605 O O . ILE A 1 188 ? 6.756 -9.315 -2.480 1.00 92.38 188 ILE A O 1
ATOM 1609 N N . VAL A 1 189 ? 5.357 -10.904 -3.271 1.00 95.12 189 VAL A N 1
ATOM 1610 C CA . VAL A 1 189 ? 4.814 -10.165 -4.406 1.00 95.12 189 VAL A CA 1
ATOM 1611 C C . VAL A 1 189 ? 3.305 -10.049 -4.232 1.00 95.12 189 VAL A C 1
ATOM 1613 O O . VAL A 1 189 ? 2.616 -11.050 -4.036 1.00 95.12 189 VAL A O 1
ATOM 1616 N N . SER A 1 190 ? 2.799 -8.826 -4.317 1.00 95.25 190 SER A N 1
ATOM 1617 C CA . SER A 1 190 ? 1.370 -8.499 -4.303 1.00 95.25 190 SER A CA 1
ATOM 1618 C C . SER A 1 190 ? 1.034 -7.628 -5.513 1.00 95.25 190 SER A C 1
ATOM 1620 O O . SER A 1 190 ? 1.947 -7.001 -6.067 1.00 95.25 190 SER A O 1
ATOM 1622 N N . PRO A 1 191 ? -0.238 -7.536 -5.931 1.00 94.25 191 PRO A N 1
ATOM 1623 C CA . PRO A 1 191 ? -0.629 -6.572 -6.954 1.00 94.25 191 PRO A CA 1
ATOM 1624 C C . PRO A 1 191 ? -0.212 -5.151 -6.542 1.00 94.25 191 PRO A C 1
ATOM 1626 O O . PRO A 1 191 ? -0.173 -4.816 -5.351 1.00 94.25 191 PRO A O 1
ATOM 1629 N N . TRP A 1 192 ? 0.185 -4.329 -7.513 1.00 93.94 192 TRP A N 1
ATOM 1630 C CA . TRP A 1 192 ? 0.543 -2.937 -7.249 1.00 93.94 192 TRP A CA 1
ATOM 1631 C C . TRP A 1 192 ? -0.716 -2.119 -6.978 1.00 93.94 192 TRP A C 1
ATOM 1633 O O . TRP A 1 192 ? -1.606 -2.084 -7.818 1.00 93.94 192 TRP A O 1
ATOM 1643 N N . MET A 1 193 ? -0.755 -1.429 -5.837 1.00 93.31 193 MET A N 1
ATOM 1644 C CA . MET A 1 193 ? -1.841 -0.516 -5.477 1.00 93.31 193 MET A CA 1
ATOM 1645 C C . MET A 1 193 ? -1.448 0.913 -5.873 1.00 93.31 193 MET A C 1
ATOM 1647 O O . MET A 1 193 ? -0.662 1.545 -5.160 1.00 93.31 193 MET A O 1
ATOM 1651 N N . PRO A 1 194 ? -1.930 1.437 -7.014 1.00 89.00 194 PRO A N 1
ATOM 1652 C CA . PRO A 1 194 ? -1.476 2.720 -7.552 1.00 89.00 194 PRO A CA 1
ATOM 1653 C C . PRO A 1 194 ? -1.877 3.919 -6.695 1.00 89.00 194 PRO A C 1
ATOM 1655 O O . PRO A 1 194 ? -1.136 4.899 -6.657 1.00 89.00 194 PRO A O 1
ATOM 1658 N N . LEU A 1 195 ? -2.987 3.819 -5.964 1.00 90.38 195 LEU A N 1
ATOM 1659 C CA . LEU A 1 195 ? -3.428 4.844 -5.020 1.00 90.38 195 LEU A CA 1
ATOM 1660 C C . LEU A 1 195 ? -2.589 4.863 -3.731 1.00 90.38 195 LEU A C 1
ATOM 1662 O O . LEU A 1 195 ? -2.686 5.805 -2.948 1.00 90.38 195 LEU A O 1
ATOM 1666 N N . GLY A 1 196 ? -1.734 3.865 -3.499 1.00 92.81 196 GLY A N 1
ATOM 1667 C CA . GLY A 1 196 ? -0.894 3.804 -2.307 1.00 92.81 196 GLY A CA 1
ATOM 1668 C C . GLY A 1 196 ? -1.699 3.659 -1.013 1.00 92.81 196 GLY A C 1
ATOM 1669 O O . GLY A 1 196 ? -2.782 3.080 -0.995 1.00 92.81 196 GLY A O 1
ATOM 1670 N N . SER A 1 197 ? -1.130 4.132 0.094 1.00 94.88 197 SER A N 1
ATOM 1671 C CA . SER A 1 197 ? -1.693 4.000 1.442 1.00 94.88 197 SER A CA 1
ATOM 1672 C C . SER A 1 197 ? -2.580 5.178 1.853 1.00 94.88 197 SER A C 1
ATOM 1674 O O . SER A 1 197 ? -2.409 6.300 1.374 1.00 94.88 197 SER A O 1
ATOM 1676 N N . LEU A 1 198 ? -3.515 4.917 2.771 1.00 95.62 198 LEU A N 1
ATOM 1677 C CA . LEU A 1 198 ? -4.533 5.859 3.244 1.00 95.62 198 LEU A CA 1
ATOM 1678 C C . LEU A 1 198 ? -3.949 7.100 3.946 1.00 95.62 198 LEU A C 1
ATOM 1680 O O . LEU A 1 198 ? -4.550 8.170 3.905 1.00 95.62 198 LEU A O 1
ATOM 1684 N N . ASP A 1 199 ? -2.763 6.993 4.549 1.00 95.06 199 ASP A N 1
ATOM 1685 C CA . ASP A 1 199 ? -2.044 8.135 5.141 1.00 95.06 199 ASP A CA 1
ATOM 1686 C C . ASP A 1 199 ? -1.698 9.228 4.122 1.00 95.06 199 ASP A C 1
ATOM 1688 O O . ASP A 1 199 ? -1.516 10.380 4.507 1.00 95.06 199 ASP A O 1
ATOM 1692 N N . ASN A 1 200 ? -1.644 8.905 2.827 1.00 92.88 200 ASN A N 1
ATOM 1693 C CA . ASN A 1 200 ? -1.421 9.911 1.795 1.00 92.88 200 ASN A CA 1
ATOM 1694 C C . ASN A 1 200 ? -2.608 10.860 1.618 1.00 92.88 200 ASN A C 1
ATOM 1696 O O . ASN A 1 200 ? -2.417 11.896 0.994 1.00 92.88 200 ASN A O 1
ATOM 1700 N N . TYR A 1 201 ? -3.792 10.532 2.136 1.00 92.50 201 TYR A N 1
ATOM 1701 C CA . TYR A 1 201 ? -5.032 11.252 1.840 1.00 92.50 201 TYR A CA 1
ATOM 1702 C C . TYR A 1 201 ? -5.568 12.066 3.016 1.00 92.50 201 TYR A C 1
ATOM 1704 O O . TYR A 1 201 ? -6.144 13.125 2.802 1.00 92.50 201 TYR A O 1
ATOM 1712 N N . ILE A 1 202 ? -5.363 11.597 4.247 1.00 91.88 202 ILE A N 1
ATOM 1713 C CA . ILE A 1 202 ? -5.890 12.249 5.453 1.00 91.88 202 ILE A CA 1
ATOM 1714 C C . ILE A 1 202 ? -5.307 13.664 5.592 1.00 91.88 202 ILE A C 1
ATOM 1716 O O . ILE A 1 202 ? -4.086 13.837 5.624 1.00 91.88 202 ILE A O 1
ATOM 1720 N N . GLY A 1 203 ? -6.175 14.668 5.734 1.00 90.38 203 GLY A N 1
ATOM 1721 C CA . GLY A 1 203 ? -5.796 16.070 5.913 1.00 90.38 203 GLY A CA 1
ATOM 1722 C C . GLY A 1 203 ? -5.374 16.788 4.639 1.00 90.38 203 GLY A C 1
ATOM 1723 O O . GLY A 1 203 ? -4.772 17.862 4.724 1.00 90.38 203 GLY A O 1
ATOM 1724 N N . ARG A 1 204 ? -5.653 16.203 3.470 1.00 90.31 204 ARG A N 1
ATOM 1725 C CA . ARG A 1 204 ? -5.433 16.845 2.174 1.00 90.31 204 ARG A CA 1
ATOM 1726 C C . ARG A 1 204 ? -6.698 17.503 1.668 1.00 90.31 204 ARG A C 1
ATOM 1728 O O . ARG A 1 204 ? -7.802 17.011 1.846 1.00 90.31 204 ARG A O 1
ATOM 1735 N N . THR A 1 205 ? -6.506 18.597 0.948 1.00 87.56 205 THR A N 1
ATOM 1736 C CA . THR A 1 205 ? -7.604 19.227 0.226 1.00 87.56 205 THR A CA 1
ATOM 1737 C C . THR A 1 205 ? -8.102 18.324 -0.897 1.00 87.56 205 THR A C 1
ATOM 1739 O O . THR A 1 205 ? -7.353 17.546 -1.487 1.00 87.56 205 THR A O 1
ATOM 1742 N N . GLU A 1 206 ? -9.365 18.510 -1.252 1.00 82.31 206 GLU A N 1
ATOM 1743 C CA . GLU A 1 206 ? -10.018 17.905 -2.409 1.00 82.31 206 GLU A CA 1
ATOM 1744 C C . GLU A 1 206 ? -9.159 17.949 -3.690 1.00 82.31 206 GLU A C 1
ATOM 1746 O O . GLU A 1 206 ? -8.941 16.926 -4.338 1.00 82.31 206 GLU A O 1
ATOM 1751 N N . SER A 1 207 ? -8.577 19.111 -4.011 1.00 83.38 207 SER A N 1
ATOM 1752 C CA . SER A 1 207 ? -7.699 19.271 -5.179 1.00 83.38 207 SER A CA 1
ATOM 1753 C C . SER A 1 207 ? -6.433 18.415 -5.094 1.00 83.38 207 SER A C 1
ATOM 1755 O O . SER A 1 207 ? -6.007 17.853 -6.097 1.00 83.38 207 SER A O 1
ATOM 1757 N N . GLU A 1 208 ? -5.819 18.305 -3.915 1.00 87.69 208 GLU A N 1
ATOM 1758 C CA . GLU A 1 208 ? -4.610 17.494 -3.743 1.00 87.69 208 GLU A CA 1
ATOM 1759 C C . GLU A 1 208 ? -4.916 15.995 -3.829 1.00 87.69 208 GLU A C 1
ATOM 1761 O O . GLU A 1 208 ? -4.080 15.227 -4.306 1.00 87.69 208 GLU A O 1
ATOM 1766 N N . ILE A 1 209 ? -6.095 15.572 -3.364 1.00 85.38 209 ILE A N 1
ATOM 1767 C CA . ILE A 1 209 ? -6.573 14.190 -3.490 1.00 85.38 209 ILE A CA 1
ATOM 1768 C C . ILE A 1 209 ? -6.825 13.859 -4.962 1.00 85.38 209 ILE A C 1
ATOM 1770 O O . ILE A 1 209 ? -6.337 12.835 -5.444 1.00 85.38 209 ILE A O 1
ATOM 1774 N N . ALA A 1 210 ? -7.512 14.744 -5.687 1.00 82.50 210 ALA A N 1
ATOM 1775 C CA . ALA A 1 210 ? -7.732 14.598 -7.119 1.00 82.50 210 ALA A CA 1
ATOM 1776 C C . ALA A 1 210 ? -6.395 14.462 -7.870 1.00 82.50 210 ALA A C 1
ATOM 1778 O O . ALA A 1 210 ? -6.201 13.498 -8.609 1.00 82.50 210 ALA A O 1
ATOM 1779 N N . ASP A 1 211 ? -5.427 15.347 -7.607 1.00 84.12 211 ASP A N 1
ATOM 1780 C CA . ASP A 1 211 ? -4.093 15.295 -8.219 1.00 84.12 211 ASP A CA 1
ATOM 1781 C C . ASP A 1 211 ? -3.367 13.962 -7.960 1.00 84.12 211 ASP A C 1
ATOM 1783 O O . ASP A 1 211 ? -2.728 13.408 -8.862 1.00 84.12 211 ASP A O 1
ATOM 1787 N N . LEU A 1 212 ? -3.461 13.424 -6.737 1.00 86.62 212 LEU A N 1
ATOM 1788 C CA . LEU A 1 212 ? -2.892 12.116 -6.396 1.00 86.62 212 LEU A CA 1
ATOM 1789 C C . LEU A 1 212 ? -3.530 10.994 -7.217 1.00 86.62 212 LEU A C 1
ATOM 1791 O O . LEU A 1 212 ? -2.811 10.176 -7.796 1.00 86.62 212 LEU A O 1
ATOM 1795 N N . ILE A 1 213 ? -4.861 10.972 -7.285 1.00 83.56 213 ILE A N 1
ATOM 1796 C CA . ILE A 1 213 ? -5.628 9.958 -8.009 1.00 83.56 213 ILE A CA 1
ATOM 1797 C C . ILE A 1 213 ? -5.313 10.027 -9.509 1.00 83.56 213 ILE A C 1
ATOM 1799 O O . ILE A 1 213 ? -4.958 9.013 -10.112 1.00 83.56 213 ILE A O 1
ATOM 1803 N N . PHE A 1 214 ? -5.337 11.219 -10.110 1.00 80.62 214 PHE A N 1
ATOM 1804 C CA . PHE A 1 214 ? -4.995 11.405 -11.523 1.00 80.62 214 PHE A CA 1
ATOM 1805 C C . PHE A 1 214 ? -3.554 10.987 -11.833 1.00 80.62 214 PHE A C 1
ATOM 1807 O O . PHE A 1 214 ? -3.294 10.321 -12.840 1.00 80.62 214 PHE A O 1
ATOM 1814 N N . SER A 1 215 ? -2.605 11.329 -10.958 1.00 82.50 215 SER A N 1
ATOM 1815 C CA . SER A 1 215 ? -1.208 10.908 -11.095 1.00 82.50 215 SER A CA 1
ATOM 1816 C C . SER A 1 215 ? -1.062 9.382 -11.036 1.00 82.50 215 SER A C 1
ATOM 1818 O O . SER A 1 215 ? -0.341 8.792 -11.848 1.00 82.50 215 SER A O 1
ATOM 1820 N N . ALA A 1 216 ? -1.790 8.730 -10.126 1.00 82.31 216 ALA A N 1
ATOM 1821 C CA . ALA A 1 216 ? -1.824 7.279 -9.998 1.00 82.31 216 ALA A CA 1
ATOM 1822 C C . ALA A 1 216 ? -2.379 6.606 -11.265 1.00 82.31 216 ALA A C 1
ATOM 1824 O O . ALA A 1 216 ? -1.717 5.729 -11.824 1.00 82.31 216 ALA A O 1
ATOM 1825 N N . PHE A 1 217 ? -3.524 7.069 -11.780 1.00 76.75 217 PHE A N 1
ATOM 1826 C CA . PHE A 1 217 ? -4.117 6.568 -13.026 1.00 76.75 217 PHE A CA 1
ATOM 1827 C C . PHE A 1 217 ? -3.167 6.699 -14.217 1.00 76.75 217 PHE A C 1
ATOM 1829 O O . PHE A 1 217 ? -2.930 5.734 -14.950 1.00 76.75 217 PHE A O 1
ATOM 1836 N N . LYS A 1 218 ? -2.548 7.873 -14.372 1.00 73.06 218 LYS A N 1
ATOM 1837 C CA . LYS A 1 218 ? -1.565 8.126 -15.428 1.00 73.06 218 LYS A CA 1
ATOM 1838 C C . LYS A 1 218 ? -0.383 7.155 -15.361 1.00 73.06 218 LYS A C 1
ATOM 1840 O O . LYS A 1 218 ? 0.084 6.680 -16.395 1.00 73.06 218 LYS A O 1
ATOM 1845 N N . GLY A 1 219 ? 0.102 6.865 -14.153 1.00 70.94 219 GLY A N 1
ATOM 1846 C CA . GLY A 1 219 ? 1.213 5.944 -13.920 1.00 70.94 219 GLY A CA 1
ATOM 1847 C C . GLY A 1 219 ? 0.871 4.465 -14.134 1.00 70.94 219 GLY A C 1
ATOM 1848 O O . GLY A 1 219 ? 1.787 3.673 -14.366 1.00 70.94 219 GLY A O 1
ATOM 1849 N N . THR A 1 220 ? -0.406 4.085 -14.052 1.00 71.44 220 THR A N 1
ATOM 1850 C CA . THR A 1 220 ? -0.877 2.707 -14.277 1.00 71.44 220 THR A CA 1
ATOM 1851 C C . THR A 1 220 ? -1.023 2.395 -15.762 1.00 71.44 220 THR A C 1
ATOM 1853 O O . THR A 1 220 ? -0.536 1.365 -16.216 1.00 71.44 220 THR A O 1
ATOM 1856 N N . TYR A 1 221 ? -1.621 3.301 -16.535 1.00 65.56 221 TYR A N 1
ATOM 1857 C CA . TYR A 1 221 ? -1.930 3.055 -17.947 1.00 65.56 221 TYR A CA 1
ATOM 1858 C C . TYR A 1 221 ? -0.816 3.468 -18.930 1.00 65.56 221 TYR A C 1
ATOM 1860 O O . TYR A 1 221 ? -1.037 3.425 -20.138 1.00 65.56 221 TYR A O 1
ATOM 1868 N N . ASP A 1 222 ? 0.367 3.879 -18.439 1.00 60.00 222 ASP A N 1
ATOM 1869 C CA . ASP A 1 222 ? 1.491 4.398 -19.252 1.00 60.00 222 ASP A CA 1
ATOM 1870 C C . ASP A 1 222 ? 1.011 5.408 -20.335 1.00 60.00 222 ASP A C 1
ATOM 1872 O O . ASP A 1 222 ? 1.508 5.436 -21.462 1.00 60.00 222 ASP A O 1
ATOM 1876 N N . LEU A 1 223 ? 0.010 6.241 -20.008 1.00 54.78 223 LEU A N 1
ATOM 1877 C CA . LEU A 1 223 ? -0.633 7.140 -20.973 1.00 54.78 223 LEU A CA 1
ATOM 1878 C C . LEU A 1 223 ? 0.305 8.289 -21.369 1.00 54.78 223 LEU A C 1
ATOM 1880 O O . LEU A 1 223 ? 0.808 9.035 -20.520 1.00 54.78 223 LEU A O 1
ATOM 1884 N N . ASN A 1 224 ? 0.494 8.479 -22.678 1.00 46.41 224 ASN A N 1
ATOM 1885 C CA . ASN A 1 224 ? 1.153 9.660 -23.227 1.00 46.41 224 ASN A CA 1
ATOM 1886 C C . ASN A 1 224 ? 0.168 10.837 -23.234 1.00 46.41 224 ASN A C 1
ATOM 1888 O O . ASN A 1 224 ? -0.809 10.835 -23.973 1.00 46.41 224 ASN A O 1
ATOM 1892 N N . LEU A 1 225 ? 0.474 11.882 -22.459 1.00 42.81 225 LEU A N 1
ATOM 1893 C CA . LEU A 1 225 ? -0.313 13.126 -22.364 1.00 42.81 225 LEU A CA 1
ATOM 1894 C C . LEU A 1 225 ? -0.615 13.809 -23.710 1.00 42.81 225 LEU A C 1
ATOM 1896 O O . LEU A 1 225 ? -1.499 14.645 -23.764 1.00 42.81 225 LEU A O 1
ATOM 1900 N N . GLN A 1 226 ? 0.136 13.512 -24.772 1.00 45.88 226 GLN A N 1
ATOM 1901 C CA . GLN A 1 226 ? -0.063 14.138 -26.085 1.00 45.88 226 GLN A CA 1
ATOM 1902 C C . GLN A 1 226 ? -1.218 13.522 -26.887 1.00 45.88 226 GLN A C 1
ATOM 1904 O O . GLN A 1 226 ? -1.637 14.125 -27.871 1.00 45.88 226 GLN A O 1
ATOM 1909 N N . ASP A 1 227 ? -1.711 12.346 -26.483 1.00 44.34 227 ASP A N 1
ATOM 1910 C CA . ASP A 1 227 ? -2.773 11.615 -27.187 1.00 44.34 227 ASP A CA 1
ATOM 1911 C C . ASP A 1 227 ? -4.149 11.753 -26.513 1.00 44.34 227 ASP A C 1
ATOM 1913 O O . ASP A 1 227 ? -5.140 11.270 -27.059 1.00 44.34 227 ASP A O 1
ATOM 1917 N N . ILE A 1 228 ? -4.225 12.413 -25.351 1.00 44.38 228 ILE A N 1
ATOM 1918 C CA . ILE A 1 228 ? -5.498 12.792 -24.732 1.00 44.38 228 ILE A CA 1
ATOM 1919 C C . ILE A 1 228 ? -5.799 14.213 -25.219 1.00 44.38 228 ILE A C 1
ATOM 1921 O O . ILE A 1 228 ? -5.003 15.109 -24.931 1.00 44.38 228 ILE A O 1
ATOM 1925 N N . PRO A 1 229 ? -6.864 14.437 -26.009 1.00 44.69 229 PRO A N 1
ATOM 1926 C CA . PRO A 1 229 ? -7.232 15.780 -26.440 1.00 44.69 229 PRO A CA 1
ATOM 1927 C C . PRO A 1 229 ? -7.366 16.694 -25.218 1.00 44.69 229 PRO A C 1
ATOM 1929 O O . PRO A 1 229 ? -8.014 16.301 -24.252 1.00 44.69 229 PRO A O 1
ATOM 1932 N N . ASP A 1 230 ? -6.783 17.898 -25.260 1.00 46.56 230 ASP A N 1
ATOM 1933 C CA . ASP A 1 230 ? -6.943 18.892 -24.181 1.00 46.56 230 ASP A CA 1
ATOM 1934 C C . ASP A 1 230 ? -8.440 19.125 -23.868 1.00 46.56 230 ASP A C 1
ATOM 1936 O O . ASP A 1 230 ? -8.816 19.245 -22.705 1.00 46.56 230 ASP A O 1
ATOM 1940 N N . ASP A 1 231 ? -9.301 19.057 -24.893 1.00 45.47 231 ASP A N 1
ATOM 1941 C CA . ASP A 1 231 ? -10.762 19.145 -24.760 1.00 45.47 231 ASP A CA 1
ATOM 1942 C C . ASP A 1 231 ? -11.369 17.968 -23.958 1.00 45.47 231 ASP A C 1
ATOM 1944 O O . ASP A 1 231 ? -12.321 18.172 -23.221 1.00 45.47 231 ASP A O 1
ATOM 1948 N N . ASP A 1 232 ? -10.824 16.745 -24.009 1.00 46.19 232 ASP A N 1
ATOM 1949 C CA . ASP A 1 232 ? -11.354 15.607 -23.228 1.00 46.19 232 ASP A CA 1
ATOM 1950 C C . ASP A 1 232 ? -10.905 15.632 -21.752 1.00 46.19 232 ASP A C 1
ATOM 1952 O O . ASP A 1 232 ? -11.498 14.943 -20.920 1.00 46.19 232 ASP A O 1
ATOM 1956 N N . LEU A 1 233 ? -9.869 16.412 -21.413 1.00 45.69 233 LEU A N 1
ATOM 1957 C CA . LEU A 1 233 ? -9.412 16.622 -20.032 1.00 45.69 233 LEU A CA 1
ATOM 1958 C C . LEU A 1 233 ? -10.118 17.804 -19.357 1.00 45.69 233 LEU A C 1
ATOM 1960 O O . LEU A 1 233 ? -10.302 17.767 -18.141 1.00 45.69 233 LEU A O 1
ATOM 1964 N N . GLU A 1 234 ? -10.504 18.830 -20.124 1.00 43.41 234 GLU A N 1
ATOM 1965 C CA . GLU A 1 234 ? -11.196 20.020 -19.606 1.00 43.41 234 GLU A CA 1
ATOM 1966 C C . GLU A 1 234 ? -12.734 19.953 -19.736 1.00 43.41 234 GLU A C 1
ATOM 1968 O O . GLU A 1 234 ? -13.405 20.489 -18.857 1.00 43.41 234 GLU A O 1
ATOM 1973 N N . ASP A 1 235 ? -13.314 19.270 -20.741 1.00 41.47 235 ASP A N 1
ATOM 1974 C CA . ASP A 1 235 ? -14.782 19.239 -20.953 1.00 41.47 235 ASP A CA 1
ATOM 1975 C C . ASP A 1 235 ? -15.509 18.004 -20.368 1.00 41.47 235 ASP A C 1
ATOM 1977 O O . ASP A 1 235 ? -16.739 18.009 -20.308 1.00 41.47 235 ASP A O 1
ATOM 1981 N N . ASN A 1 236 ? -14.810 16.949 -19.919 1.00 40.09 236 ASN A N 1
ATOM 1982 C CA . ASN A 1 236 ? -15.449 15.735 -19.353 1.00 40.09 236 ASN A CA 1
ATOM 1983 C C . ASN A 1 236 ? -15.245 15.530 -17.847 1.00 40.09 236 ASN A C 1
ATOM 1985 O O . ASN A 1 236 ? -15.817 14.605 -17.269 1.00 40.09 236 ASN A O 1
ATOM 1989 N N . LEU A 1 237 ? -14.472 16.394 -17.199 1.00 42.88 237 LEU A N 1
ATOM 1990 C CA . LEU A 1 237 ? -14.499 16.532 -15.750 1.00 42.88 237 LEU A CA 1
ATOM 1991 C C . LEU A 1 237 ? -15.291 17.795 -15.463 1.00 42.88 237 LEU A C 1
ATOM 1993 O O . LEU A 1 237 ? -14.732 18.851 -15.167 1.00 42.88 237 LEU A O 1
ATOM 1997 N N . ASP A 1 238 ? -16.617 17.677 -15.563 1.00 38.91 238 ASP A N 1
ATOM 1998 C CA . ASP A 1 238 ? -17.470 18.577 -14.801 1.00 38.91 238 ASP A CA 1
ATOM 1999 C C . ASP A 1 238 ? -16.865 18.591 -13.392 1.00 38.91 238 ASP A C 1
ATOM 2001 O O . ASP A 1 238 ? -16.588 17.534 -12.825 1.00 38.91 238 ASP A O 1
ATOM 2005 N N . THR A 1 239 ? -16.597 19.758 -12.816 1.00 42.09 239 THR A N 1
ATOM 2006 C CA . THR A 1 239 ? -16.037 19.880 -11.454 1.00 42.09 239 THR A CA 1
ATOM 2007 C C . THR A 1 239 ? -16.935 19.245 -10.367 1.00 42.09 239 THR A C 1
ATOM 2009 O O . THR A 1 239 ? -16.651 19.362 -9.180 1.00 42.09 239 THR A O 1
ATOM 2012 N N . GLU A 1 240 ? -18.020 18.589 -10.791 1.00 41.78 240 GLU A N 1
ATOM 2013 C CA . GLU A 1 240 ? -18.959 17.725 -10.081 1.00 41.78 240 GLU A CA 1
ATOM 2014 C C . GLU A 1 240 ? -18.727 16.207 -10.293 1.00 41.78 240 GLU A C 1
ATOM 2016 O O . GLU A 1 240 ? -19.545 15.417 -9.829 1.00 41.78 240 GLU A O 1
ATOM 2021 N N . THR A 1 241 ? -17.661 15.728 -10.955 1.00 45.75 241 THR A N 1
ATOM 2022 C CA . THR A 1 241 ? -17.329 14.290 -10.881 1.00 45.75 241 THR A CA 1
ATOM 2023 C C . THR A 1 241 ? -16.897 13.953 -9.456 1.00 45.75 241 THR A C 1
ATOM 2025 O O . THR A 1 241 ? -15.785 14.293 -9.047 1.00 45.75 241 THR A O 1
ATOM 2028 N N . ASP A 1 242 ? -17.792 13.291 -8.717 1.00 49.69 242 ASP A N 1
ATOM 2029 C CA . ASP A 1 242 ? -17.656 12.805 -7.338 1.00 49.69 242 ASP A CA 1
ATOM 2030 C C . ASP A 1 242 ? -16.558 11.722 -7.199 1.00 49.69 242 ASP A C 1
ATOM 2032 O O . ASP A 1 242 ? -16.803 10.586 -6.788 1.00 49.69 242 ASP A O 1
ATOM 2036 N N . VAL A 1 243 ? -15.308 12.046 -7.540 1.00 53.88 243 VAL A N 1
ATOM 2037 C CA . VAL A 1 243 ? -14.133 11.199 -7.270 1.00 53.88 243 VAL A CA 1
ATOM 2038 C C . VAL A 1 243 ? -13.598 11.536 -5.877 1.00 53.88 243 VAL A C 1
ATOM 2040 O O . VAL A 1 243 ? -12.439 11.900 -5.684 1.00 53.88 243 VAL A O 1
ATOM 2043 N N . TRP A 1 244 ? -14.482 11.450 -4.889 1.00 65.31 244 TRP A N 1
ATOM 2044 C CA . TRP A 1 244 ? -14.161 11.701 -3.490 1.00 65.31 244 TRP A CA 1
ATOM 2045 C C . TRP A 1 244 ? -14.028 10.385 -2.742 1.00 65.31 244 TRP A C 1
ATOM 2047 O O . TRP A 1 244 ? -14.736 9.416 -3.015 1.00 65.31 244 TRP A O 1
ATOM 2057 N N . LEU A 1 245 ? -13.125 10.352 -1.764 1.00 68.38 245 LEU A N 1
ATOM 2058 C CA . LEU A 1 245 ? -13.035 9.222 -0.849 1.00 68.38 245 LEU A CA 1
ATOM 2059 C C . LEU A 1 245 ? -14.342 9.133 -0.054 1.00 68.38 245 LEU A C 1
ATOM 2061 O O . LEU A 1 245 ? -14.576 9.941 0.843 1.00 68.38 245 LEU A O 1
ATOM 2065 N N . ASP A 1 246 ? -15.185 8.137 -0.341 1.00 79.38 246 ASP A N 1
ATOM 2066 C CA . ASP A 1 246 ? -16.293 7.814 0.557 1.00 79.38 246 ASP A CA 1
ATOM 2067 C C . ASP A 1 246 ? -15.716 7.220 1.848 1.00 79.38 246 ASP A C 1
ATOM 2069 O O . ASP A 1 246 ? -15.472 6.014 1.973 1.00 79.38 246 ASP A O 1
ATOM 2073 N N . GLU A 1 247 ? -15.511 8.087 2.841 1.00 84.44 247 GLU A N 1
ATOM 2074 C CA . GLU A 1 247 ? -15.050 7.712 4.175 1.00 84.44 247 GLU A CA 1
ATOM 2075 C C . GLU A 1 247 ? -15.879 6.563 4.759 1.00 84.44 247 GLU A C 1
ATOM 2077 O O . GLU A 1 247 ? -15.330 5.701 5.442 1.00 84.44 247 GLU A O 1
ATOM 2082 N N . HIS A 1 248 ? -17.188 6.490 4.480 1.00 86.62 248 HIS A N 1
ATOM 2083 C CA . HIS A 1 248 ? -18.026 5.413 5.002 1.00 86.62 248 HIS A CA 1
ATOM 2084 C C . HIS A 1 248 ? -17.631 4.075 4.384 1.00 86.62 248 HIS A C 1
ATOM 2086 O O . HIS A 1 248 ? -17.524 3.085 5.110 1.00 86.62 248 HIS A O 1
ATOM 2092 N N . GLN A 1 249 ? -17.397 4.029 3.073 1.00 88.06 249 GLN A N 1
ATOM 2093 C CA . GLN A 1 249 ? -16.929 2.820 2.402 1.00 88.06 249 GLN A CA 1
ATOM 2094 C C . GLN A 1 249 ? -15.581 2.365 2.975 1.00 88.06 249 GLN A C 1
ATOM 2096 O O . GLN A 1 249 ? -15.414 1.184 3.287 1.00 88.06 249 GLN A O 1
ATOM 2101 N N . ILE A 1 250 ? -14.660 3.304 3.201 1.00 93.00 250 ILE A N 1
ATOM 2102 C CA . ILE A 1 250 ? -13.338 3.022 3.771 1.00 93.00 250 ILE A CA 1
ATOM 2103 C C . ILE A 1 250 ? -13.465 2.502 5.212 1.00 93.00 250 ILE A C 1
ATOM 2105 O O . ILE A 1 250 ? -12.941 1.440 5.546 1.00 93.00 250 ILE A O 1
ATOM 2109 N N . ILE A 1 251 ? -14.218 3.196 6.069 1.00 95.62 251 ILE A N 1
ATOM 2110 C CA . ILE A 1 251 ? -14.433 2.831 7.478 1.00 95.62 251 ILE A CA 1
ATOM 2111 C C . ILE A 1 251 ? -15.033 1.422 7.602 1.00 95.62 251 ILE A C 1
ATOM 2113 O O . ILE A 1 251 ? -14.582 0.625 8.435 1.00 95.62 251 ILE A O 1
ATOM 2117 N N . HIS A 1 252 ? -16.044 1.108 6.785 1.00 95.56 252 HIS A N 1
ATOM 2118 C CA . HIS A 1 252 ? -16.700 -0.203 6.782 1.00 95.56 252 HIS A CA 1
ATOM 2119 C C . HIS A 1 252 ? -15.797 -1.295 6.205 1.00 95.56 252 HIS A C 1
ATOM 2121 O O . HIS A 1 252 ? -15.663 -2.344 6.831 1.00 95.56 252 HIS A O 1
ATOM 2127 N N . GLY A 1 253 ? -15.103 -1.033 5.094 1.00 95.81 253 GLY A N 1
ATOM 2128 C CA . GLY A 1 253 ? -14.193 -1.999 4.475 1.00 95.81 253 GLY A CA 1
ATOM 2129 C C . GLY A 1 253 ? -13.016 -2.381 5.379 1.00 95.81 253 GLY A C 1
ATOM 2130 O O . GLY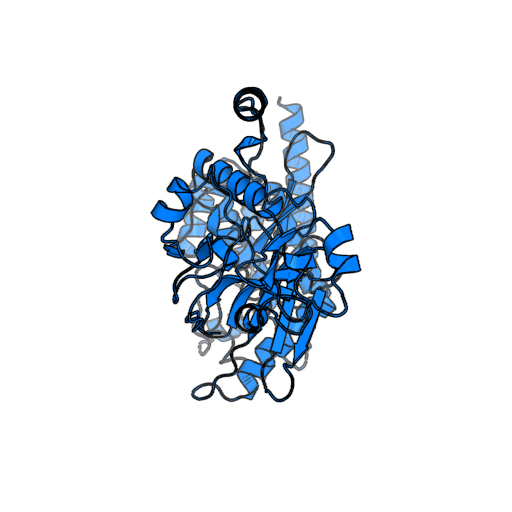 A 1 253 ? -12.699 -3.563 5.518 1.00 95.81 253 GLY A O 1
ATOM 2131 N N . ILE A 1 254 ? -12.421 -1.415 6.094 1.00 97.88 254 ILE A N 1
ATOM 2132 C CA . ILE A 1 254 ? -11.389 -1.703 7.108 1.00 97.88 254 ILE A CA 1
ATOM 2133 C C . ILE A 1 254 ? -11.959 -2.651 8.175 1.00 97.88 254 ILE A C 1
ATOM 2135 O O . ILE A 1 254 ? -11.307 -3.623 8.562 1.00 97.88 254 ILE A O 1
ATOM 2139 N N . LEU A 1 255 ? -13.183 -2.396 8.652 1.00 97.94 255 LEU A N 1
ATOM 2140 C CA . LEU A 1 255 ? -13.822 -3.218 9.681 1.00 97.94 255 LEU A CA 1
ATOM 2141 C C . LEU A 1 255 ? -14.165 -4.629 9.185 1.00 97.94 255 LEU A C 1
ATOM 2143 O O . LEU A 1 255 ? -14.014 -5.584 9.951 1.00 97.94 255 LEU A O 1
ATOM 2147 N N . ASP A 1 256 ? -14.599 -4.769 7.932 1.00 97.75 256 ASP A N 1
ATOM 2148 C CA . ASP A 1 256 ? -14.824 -6.064 7.284 1.00 97.75 256 ASP A CA 1
ATOM 2149 C C . ASP A 1 256 ? -13.510 -6.866 7.212 1.00 97.75 256 ASP A C 1
ATOM 2151 O O . ASP A 1 256 ? -13.477 -8.025 7.635 1.00 97.75 256 ASP A O 1
ATOM 2155 N N . GLY A 1 257 ? -12.396 -6.233 6.822 1.00 97.69 257 GLY A N 1
ATOM 2156 C CA . GLY A 1 257 ? -11.063 -6.850 6.848 1.00 97.69 257 GLY A CA 1
ATOM 2157 C C . GLY A 1 257 ? -10.634 -7.312 8.249 1.00 97.69 257 GLY A C 1
ATOM 2158 O O . GLY A 1 257 ? -10.190 -8.450 8.426 1.00 97.69 257 GLY A O 1
ATOM 2159 N N . ILE A 1 258 ? -10.826 -6.478 9.281 1.00 98.00 258 ILE A N 1
ATOM 2160 C CA . ILE A 1 258 ? -10.523 -6.854 10.678 1.00 98.00 258 ILE A CA 1
ATOM 2161 C C . ILE A 1 258 ? -11.409 -8.024 11.129 1.00 98.00 258 ILE A C 1
ATOM 2163 O O . ILE A 1 258 ? -10.934 -8.941 11.804 1.00 98.00 258 ILE A O 1
ATOM 2167 N N . ALA A 1 259 ? -12.696 -8.020 10.772 1.00 97.50 259 ALA A N 1
ATOM 2168 C CA . ALA A 1 259 ? -13.621 -9.090 11.130 1.00 97.50 259 ALA A CA 1
ATOM 2169 C C . ALA A 1 259 ? -13.220 -10.429 10.501 1.00 97.50 259 ALA A C 1
ATOM 2171 O O . ALA A 1 259 ? -13.217 -11.444 11.203 1.00 97.50 259 ALA A O 1
ATOM 2172 N N . HIS A 1 260 ? -12.822 -10.425 9.226 1.00 97.19 260 HIS A N 1
ATOM 2173 C CA . HIS A 1 260 ? -12.300 -11.607 8.536 1.00 97.19 260 HIS A CA 1
ATOM 2174 C C . HIS A 1 260 ? -11.013 -12.128 9.182 1.00 97.19 260 HIS A C 1
ATOM 2176 O O . HIS A 1 260 ? -10.898 -13.326 9.463 1.00 97.19 260 HIS A O 1
ATOM 2182 N N . ALA A 1 261 ? -10.080 -11.231 9.518 1.00 96.06 261 ALA A N 1
ATOM 2183 C CA . ALA A 1 261 ? -8.859 -11.589 10.237 1.00 96.06 261 ALA A CA 1
ATOM 2184 C C . ALA A 1 261 ? -9.167 -12.264 11.584 1.00 96.06 261 ALA A C 1
ATOM 2186 O O . ALA A 1 261 ? -8.692 -13.368 11.873 1.00 96.06 261 ALA A O 1
ATOM 2187 N N . HIS A 1 262 ? -10.038 -11.645 12.382 1.00 95.69 262 HIS A N 1
ATOM 2188 C CA . HIS A 1 262 ? -10.428 -12.159 13.692 1.00 95.69 262 HIS A CA 1
ATOM 2189 C C . HIS A 1 262 ? -11.178 -13.497 13.606 1.00 95.69 262 HIS A C 1
ATOM 2191 O O . HIS A 1 262 ? -10.950 -14.367 14.450 1.00 95.69 262 HIS A O 1
ATOM 2197 N N . ALA A 1 263 ? -12.031 -13.695 12.595 1.00 95.00 263 ALA A N 1
ATOM 2198 C CA . ALA A 1 263 ? -12.730 -14.961 12.357 1.00 95.00 263 ALA A CA 1
ATOM 2199 C C . ALA A 1 263 ? -11.757 -16.119 12.072 1.00 95.00 263 ALA A C 1
ATOM 2201 O O . ALA A 1 263 ? -12.001 -17.254 12.486 1.00 95.00 263 ALA A O 1
ATOM 2202 N N . ASN A 1 264 ? -10.609 -15.813 11.464 1.00 93.94 264 ASN A N 1
ATOM 2203 C CA . ASN A 1 264 ? -9.507 -16.745 11.223 1.00 93.94 264 ASN A CA 1
ATOM 2204 C C . ASN A 1 264 ? -8.477 -16.784 12.372 1.00 93.94 264 ASN A C 1
ATOM 2206 O O . ASN A 1 264 ? -7.384 -17.329 12.227 1.00 93.94 264 ASN A O 1
ATOM 2210 N N . ASN A 1 265 ? -8.831 -16.263 13.555 1.00 91.62 265 ASN A N 1
ATOM 2211 C CA . ASN A 1 265 ? -7.988 -16.197 14.758 1.00 91.62 265 ASN A CA 1
ATOM 2212 C C . ASN A 1 265 ? -6.674 -15.419 14.573 1.00 91.62 265 ASN A C 1
ATOM 2214 O O . ASN A 1 265 ? -5.699 -15.679 15.287 1.00 91.62 265 ASN A O 1
ATOM 2218 N N . ILE A 1 266 ? -6.647 -14.461 13.648 1.00 92.00 266 ILE A N 1
ATOM 2219 C CA . ILE A 1 266 ? -5.504 -13.592 13.376 1.00 92.00 266 ILE A CA 1
ATOM 2220 C C . ILE A 1 266 ? -5.829 -12.189 13.888 1.00 92.00 266 ILE A C 1
ATOM 2222 O O . ILE A 1 266 ? -6.828 -11.589 13.510 1.00 92.00 266 ILE A O 1
ATOM 2226 N N . LEU A 1 267 ? -4.972 -11.665 14.764 1.00 92.50 267 LEU A N 1
ATOM 2227 C CA . LEU A 1 267 ? -4.990 -10.256 15.164 1.00 92.50 267 LEU A CA 1
ATOM 2228 C C . LEU A 1 267 ? -3.936 -9.509 14.347 1.00 92.50 267 LEU A C 1
ATOM 2230 O O . LEU A 1 267 ? -2.784 -9.957 14.322 1.00 92.50 267 LEU A O 1
ATOM 2234 N N . HIS A 1 268 ? -4.291 -8.377 13.746 1.00 93.06 268 HIS A N 1
ATOM 2235 C CA . HIS A 1 268 ? -3.383 -7.573 12.928 1.00 93.06 268 HIS A CA 1
ATOM 2236 C C . HIS A 1 268 ? -2.384 -6.791 13.781 1.00 93.06 268 HIS A C 1
ATOM 2238 O O . HIS A 1 268 ? -1.183 -6.861 13.534 1.00 93.06 268 HIS A O 1
ATOM 2244 N N . ARG A 1 269 ? -2.859 -6.095 14.822 1.00 91.25 269 ARG A N 1
ATOM 2245 C CA . ARG A 1 269 ? -2.081 -5.428 15.884 1.00 91.25 269 ARG A CA 1
ATOM 2246 C C . ARG A 1 269 ? -1.301 -4.157 15.525 1.00 91.25 269 ARG A C 1
ATOM 2248 O O . ARG A 1 269 ? -0.763 -3.551 16.454 1.00 91.25 269 ARG A O 1
ATOM 2255 N N . ASP A 1 270 ? -1.288 -3.735 14.266 1.00 91.56 270 ASP A N 1
ATOM 2256 C CA . ASP A 1 270 ? -0.688 -2.472 13.796 1.00 91.56 270 ASP A CA 1
ATOM 2257 C C . ASP A 1 270 ? -1.550 -1.850 12.682 1.00 91.56 270 ASP A C 1
ATOM 2259 O O . ASP A 1 270 ? -1.049 -1.435 11.642 1.00 91.56 270 ASP A O 1
ATOM 2263 N N . ILE A 1 271 ? -2.871 -1.835 12.892 1.00 96.31 271 ILE A N 1
ATOM 2264 C CA . ILE A 1 271 ? -3.811 -1.111 12.027 1.00 96.31 271 ILE A CA 1
ATOM 2265 C C . ILE A 1 271 ? -3.510 0.386 12.146 1.00 96.31 271 ILE A C 1
ATOM 2267 O O . ILE A 1 271 ? -3.502 0.929 13.248 1.00 96.31 271 ILE A O 1
ATOM 2271 N N . LYS A 1 272 ? -3.250 1.032 11.012 1.00 96.00 272 LYS A N 1
ATOM 2272 C CA . LYS A 1 272 ? -2.988 2.470 10.868 1.00 96.00 272 LYS A CA 1
ATOM 2273 C C . LYS A 1 272 ? -3.142 2.862 9.394 1.00 96.00 272 LYS A C 1
ATOM 2275 O O . LYS A 1 272 ? -3.037 1.965 8.555 1.00 96.00 272 LYS A O 1
ATOM 2280 N N . PRO A 1 273 ? -3.299 4.150 9.047 1.00 97.12 273 PRO A N 1
ATOM 2281 C CA . PRO A 1 273 ? -3.501 4.572 7.661 1.00 97.12 273 PRO A CA 1
ATOM 2282 C C . PRO A 1 273 ? -2.378 4.114 6.711 1.00 97.12 273 PRO A C 1
ATOM 2284 O O . PRO A 1 273 ? -2.656 3.633 5.620 1.00 97.12 273 PRO A O 1
ATOM 2287 N N . GLY A 1 274 ? -1.118 4.110 7.162 1.00 94.62 274 GLY A N 1
ATOM 2288 C CA . GLY A 1 274 ? 0.014 3.594 6.373 1.00 94.62 274 GLY A CA 1
ATOM 2289 C C . GLY A 1 274 ? 0.001 2.079 6.086 1.00 94.62 274 GLY A C 1
ATOM 2290 O O . GLY A 1 274 ? 0.738 1.630 5.216 1.00 94.62 274 GLY A O 1
ATOM 2291 N N . ASN A 1 275 ? -0.827 1.294 6.790 1.00 95.81 275 ASN A N 1
ATOM 2292 C CA . ASN A 1 275 ? -1.008 -0.155 6.577 1.00 95.81 275 ASN A CA 1
ATOM 2293 C C . ASN A 1 275 ? -2.382 -0.486 5.955 1.00 95.81 275 ASN A C 1
ATOM 2295 O O . ASN A 1 275 ? -2.857 -1.621 6.023 1.00 95.81 275 ASN A O 1
ATOM 2299 N N . ILE A 1 276 ? -3.048 0.521 5.387 1.00 97.69 276 ILE A N 1
ATOM 2300 C CA . ILE A 1 276 ? -4.304 0.387 4.651 1.00 97.69 276 ILE A CA 1
ATOM 2301 C C . ILE A 1 276 ? -4.025 0.917 3.248 1.00 97.69 276 ILE A C 1
ATOM 2303 O O . ILE A 1 276 ? -3.900 2.125 3.063 1.00 97.69 276 ILE A O 1
ATOM 2307 N N . LEU A 1 277 ? -3.871 0.024 2.273 1.00 96.06 277 LEU A N 1
ATOM 2308 C CA . LEU A 1 277 ? -3.755 0.416 0.868 1.00 96.06 277 LEU A CA 1
ATOM 2309 C C . LEU A 1 277 ? -5.139 0.718 0.303 1.00 96.06 277 LEU A C 1
ATOM 2311 O O . LEU A 1 277 ? -6.130 0.156 0.768 1.00 96.06 277 LEU A O 1
ATOM 2315 N N . LEU A 1 278 ? -5.202 1.597 -0.688 1.00 93.62 278 LEU A N 1
ATOM 2316 C CA . LEU A 1 278 ? -6.416 1.867 -1.439 1.00 93.62 278 LEU A CA 1
ATOM 2317 C C . LEU A 1 278 ? -6.310 1.249 -2.828 1.00 93.62 278 LEU A C 1
ATOM 2319 O O . LEU A 1 278 ? -5.289 1.376 -3.505 1.00 93.62 278 LEU A O 1
ATOM 2323 N N . ASP A 1 279 ? -7.394 0.611 -3.231 1.00 89.00 279 ASP A N 1
ATOM 2324 C CA . ASP A 1 279 ? -7.657 0.215 -4.606 1.00 89.00 279 ASP A CA 1
ATOM 2325 C C . ASP A 1 279 ? -8.908 0.939 -5.110 1.00 89.00 279 ASP A C 1
ATOM 2327 O O . ASP A 1 279 ? -9.678 1.489 -4.312 1.00 89.00 279 ASP A O 1
ATOM 2331 N N . TRP A 1 280 ? -9.125 0.941 -6.420 1.00 79.44 280 TRP A N 1
ATOM 2332 C CA . TRP A 1 280 ? -10.379 1.394 -7.012 1.00 79.44 280 TRP A CA 1
ATOM 2333 C C . TRP A 1 280 ? -11.085 0.219 -7.681 1.00 79.44 280 TRP A C 1
ATOM 2335 O O . TRP A 1 280 ? -10.460 -0.657 -8.272 1.00 79.44 280 TRP A O 1
ATOM 2345 N N . VAL A 1 281 ? -12.413 0.211 -7.626 1.00 67.75 281 VAL A N 1
ATOM 2346 C CA . VAL A 1 281 ? -13.217 -0.725 -8.415 1.00 67.75 281 VAL A CA 1
ATOM 2347 C C . VAL A 1 281 ? -14.093 0.074 -9.357 1.00 67.75 281 VAL A C 1
ATOM 2349 O O . VAL A 1 281 ? -14.990 0.795 -8.906 1.00 67.75 281 VAL A O 1
ATOM 2352 N N . ASP A 1 282 ? -13.853 -0.106 -10.657 1.00 59.84 282 ASP A N 1
ATOM 2353 C CA . ASP A 1 282 ? -14.759 0.353 -11.706 1.00 59.84 282 ASP A CA 1
ATOM 2354 C C . ASP A 1 282 ? -16.127 -0.281 -11.462 1.00 59.84 282 ASP A C 1
ATOM 2356 O O . ASP A 1 282 ? -16.320 -1.491 -11.601 1.00 59.84 282 ASP A O 1
ATOM 2360 N N . ASN A 1 283 ? -17.086 0.541 -11.059 1.00 47.97 283 ASN A N 1
ATOM 2361 C CA . ASN A 1 283 ? -18.486 0.165 -11.066 1.00 47.97 283 ASN A CA 1
ATOM 2362 C C . ASN A 1 283 ? -19.175 0.962 -12.169 1.00 47.97 283 ASN A C 1
ATOM 2364 O O . ASN A 1 283 ? -18.792 2.088 -12.455 1.00 47.97 283 ASN A O 1
ATOM 2368 N N . GLU A 1 284 ? -20.226 0.400 -12.765 1.00 44.47 284 GLU A N 1
ATOM 2369 C CA . GLU A 1 284 ? -21.052 1.053 -13.798 1.00 44.47 284 GLU A CA 1
ATOM 2370 C C . GLU A 1 284 ? -21.783 2.329 -13.303 1.00 44.47 284 GLU A C 1
ATOM 2372 O O . GLU A 1 284 ? -22.642 2.863 -13.999 1.00 44.47 284 GLU A O 1
ATOM 2377 N N . VAL A 1 285 ? -21.485 2.800 -12.088 1.00 45.31 285 VAL A N 1
ATOM 2378 C CA . VAL A 1 285 ? -22.048 3.992 -11.448 1.00 45.31 285 VAL A CA 1
ATOM 2379 C C . VAL A 1 285 ? -20.982 5.087 -11.476 1.00 45.31 285 VAL A C 1
ATOM 2381 O O . VAL A 1 285 ? -19.821 4.805 -11.209 1.00 45.31 285 VAL A O 1
ATOM 2384 N N . GLU A 1 286 ? -21.387 6.325 -11.760 1.00 48.59 286 GLU A N 1
ATOM 2385 C CA . GLU A 1 286 ? -20.561 7.536 -11.954 1.00 48.59 286 GLU A CA 1
ATOM 2386 C C . GLU A 1 286 ? -19.681 7.962 -10.746 1.00 48.59 286 GLU A C 1
ATOM 2388 O O . GLU A 1 286 ? -19.145 9.064 -10.737 1.00 48.59 286 GLU A O 1
ATOM 2393 N N . SER A 1 287 ? -19.493 7.106 -9.735 1.00 51.59 287 SER A N 1
ATOM 2394 C CA . SER A 1 287 ? -18.649 7.348 -8.559 1.00 51.59 287 SER A CA 1
ATOM 2395 C C . SER A 1 287 ? -17.551 6.287 -8.438 1.00 51.59 287 SER A C 1
ATOM 2397 O O . SER A 1 287 ? -17.842 5.086 -8.383 1.00 51.59 287 SER A O 1
ATOM 2399 N N . ALA A 1 288 ? -16.294 6.718 -8.327 1.00 56.69 288 ALA A N 1
ATOM 2400 C CA . ALA A 1 288 ? -15.177 5.821 -8.045 1.00 56.69 288 ALA A CA 1
ATOM 2401 C C . ALA A 1 288 ? -15.339 5.199 -6.646 1.00 56.69 288 ALA A C 1
ATOM 2403 O O . ALA A 1 288 ? -15.381 5.904 -5.640 1.00 56.69 288 ALA A O 1
ATOM 2404 N N . ASN A 1 289 ? -15.421 3.869 -6.574 1.00 71.69 289 ASN A N 1
ATOM 2405 C CA . ASN A 1 289 ? -15.534 3.150 -5.308 1.00 71.69 289 ASN A CA 1
ATOM 2406 C C . ASN A 1 289 ? -14.140 2.751 -4.820 1.00 71.69 289 ASN A C 1
ATOM 2408 O O . ASN A 1 289 ? -13.487 1.898 -5.426 1.00 71.69 289 ASN A O 1
ATOM 2412 N N . PHE A 1 290 ? -13.707 3.335 -3.703 1.00 84.62 290 PHE A N 1
ATOM 2413 C CA . PHE A 1 290 ? -12.421 3.024 -3.085 1.00 84.62 290 PHE A CA 1
ATOM 2414 C C . PHE A 1 290 ? -12.535 1.797 -2.186 1.00 84.62 290 PHE A C 1
ATOM 2416 O O . PHE A 1 290 ? -13.398 1.715 -1.309 1.00 84.62 290 PHE A O 1
ATOM 2423 N N . VAL A 1 291 ? -11.631 0.842 -2.367 1.00 90.88 291 VAL A N 1
ATOM 2424 C CA . VAL A 1 291 ? -11.584 -0.381 -1.570 1.00 90.88 291 VAL A CA 1
ATOM 2425 C C . VAL A 1 291 ? -10.352 -0.347 -0.669 1.00 90.88 291 VAL A C 1
ATOM 2427 O O . VAL A 1 291 ? -9.229 -0.364 -1.170 1.00 90.88 291 VAL A O 1
ATOM 2430 N N . PRO A 1 292 ? -10.523 -0.298 0.666 1.00 95.94 292 PRO A N 1
ATOM 2431 C CA . PRO A 1 292 ? -9.398 -0.387 1.584 1.00 95.94 292 PRO A CA 1
ATOM 2432 C C . PRO A 1 292 ? -8.923 -1.836 1.709 1.00 95.94 292 PRO A C 1
ATOM 2434 O O . PRO A 1 292 ? -9.726 -2.745 1.929 1.00 95.94 292 PRO A O 1
ATOM 2437 N N . LEU A 1 293 ? -7.612 -2.035 1.648 1.00 96.62 293 LEU A N 1
ATOM 2438 C CA . LEU A 1 293 ? -6.936 -3.323 1.747 1.00 96.62 293 LEU A CA 1
ATOM 2439 C C . LEU A 1 293 ? -5.972 -3.300 2.933 1.00 96.62 293 LEU A C 1
ATOM 2441 O O . LEU A 1 293 ? -4.990 -2.555 2.937 1.00 96.62 293 LEU A O 1
ATOM 2445 N N . LEU A 1 294 ? -6.229 -4.131 3.943 1.00 96.94 294 LEU A N 1
ATOM 2446 C CA . LEU A 1 294 ? -5.298 -4.303 5.057 1.00 96.94 294 LEU A CA 1
ATOM 2447 C C . LEU A 1 294 ? -4.027 -5.009 4.583 1.00 96.94 294 LEU A C 1
ATOM 2449 O O . LEU A 1 294 ? -4.098 -6.065 3.948 1.00 96.94 294 LEU A O 1
ATOM 2453 N N . CYS A 1 295 ? -2.871 -4.454 4.939 1.00 93.19 295 CYS A N 1
ATOM 2454 C CA . CYS A 1 295 ? -1.563 -5.008 4.610 1.00 93.19 295 CYS A CA 1
ATOM 2455 C C . CYS A 1 295 ? -0.602 -4.973 5.813 1.00 93.19 295 CYS A C 1
ATOM 2457 O O . CYS A 1 295 ? -0.909 -4.437 6.869 1.00 93.19 295 CYS A O 1
ATOM 2459 N N . ASP A 1 296 ? 0.588 -5.558 5.649 1.00 86.88 296 ASP A N 1
ATOM 2460 C CA . ASP A 1 296 ? 1.648 -5.595 6.669 1.00 86.88 296 ASP A CA 1
ATOM 2461 C C . ASP A 1 296 ? 1.272 -6.337 7.969 1.00 86.88 296 ASP A C 1
ATOM 2463 O O . ASP A 1 296 ? 1.276 -5.817 9.090 1.00 86.88 296 ASP A O 1
ATOM 2467 N N . PHE A 1 297 ? 1.033 -7.642 7.827 1.00 83.31 297 PHE A N 1
ATOM 2468 C CA . PHE A 1 297 ? 0.795 -8.564 8.940 1.00 83.31 297 PHE A CA 1
ATOM 2469 C C . PHE A 1 297 ? 2.091 -8.990 9.661 1.00 83.31 297 PHE A C 1
ATOM 2471 O O . PHE A 1 297 ? 2.080 -9.965 10.418 1.00 83.31 297 PHE A O 1
ATOM 2478 N N . GLY A 1 298 ? 3.213 -8.279 9.489 1.00 72.62 298 GLY A N 1
ATOM 2479 C CA . GLY A 1 298 ? 4.498 -8.604 10.129 1.00 72.62 298 GLY A CA 1
ATOM 2480 C C . GLY A 1 298 ? 4.464 -8.547 11.662 1.00 72.62 298 GLY A C 1
ATOM 2481 O O . GLY A 1 298 ? 5.246 -9.212 12.346 1.00 72.62 298 GLY A O 1
ATOM 2482 N N . THR A 1 299 ? 3.505 -7.807 12.225 1.00 66.12 299 THR A N 1
ATOM 2483 C CA . THR A 1 299 ? 3.226 -7.772 13.667 1.00 66.12 299 THR A CA 1
ATOM 2484 C C . THR A 1 299 ? 1.996 -8.587 14.055 1.00 66.12 299 THR A C 1
ATOM 2486 O O . THR A 1 299 ? 1.564 -8.511 15.204 1.00 66.12 299 THR A O 1
ATOM 2489 N N . SER A 1 300 ? 1.431 -9.406 13.167 1.00 69.00 300 SER A N 1
ATOM 2490 C CA . SER A 1 300 ? 0.226 -10.193 13.449 1.00 69.00 300 SER A CA 1
ATOM 2491 C C . SER A 1 300 ? 0.461 -11.313 14.470 1.00 69.00 300 SER A C 1
ATOM 2493 O O . SER A 1 300 ? 1.596 -11.621 14.848 1.00 69.00 300 SER A O 1
ATOM 2495 N N . LYS A 1 301 ? -0.617 -11.888 15.019 1.00 70.75 301 LYS A N 1
ATOM 2496 C CA . LYS A 1 301 ? -0.537 -13.075 15.891 1.00 70.75 301 LYS A CA 1
ATOM 2497 C C . LYS A 1 301 ? -1.748 -13.974 15.742 1.00 70.75 301 LYS A C 1
ATOM 2499 O O . LYS A 1 301 ? -2.876 -13.520 15.916 1.00 70.75 301 LYS A O 1
ATOM 2504 N N . THR A 1 302 ? -1.481 -15.266 15.572 1.00 63.31 302 THR A N 1
ATOM 2505 C CA . THR A 1 302 ? -2.476 -16.323 15.743 1.00 63.31 302 THR A CA 1
ATOM 2506 C C . THR A 1 302 ? -2.780 -16.505 17.227 1.00 63.31 302 THR A C 1
ATOM 2508 O O . THR A 1 302 ? -1.884 -16.753 18.043 1.00 63.31 302 THR A O 1
ATOM 2511 N N . PHE A 1 303 ? -4.045 -16.375 17.609 1.00 57.34 303 PHE A N 1
ATOM 2512 C CA . PHE A 1 303 ? -4.474 -16.595 18.984 1.00 57.34 303 PHE A CA 1
ATOM 2513 C C . PHE A 1 303 ? -4.955 -18.042 19.160 1.00 57.34 303 PHE A C 1
ATOM 2515 O O . PHE A 1 303 ? -6.073 -18.386 18.795 1.00 57.34 303 PHE A O 1
ATOM 2522 N N . SER A 1 304 ? -4.119 -18.895 19.757 1.00 46.50 304 SER A N 1
ATOM 2523 C CA . SER A 1 304 ? -4.552 -20.170 20.348 1.00 46.50 304 SER A CA 1
ATOM 2524 C C . SER A 1 304 ? -4.493 -20.075 21.879 1.00 46.50 304 SER A C 1
ATOM 2526 O O . SER A 1 304 ? -3.739 -19.258 22.418 1.00 46.50 304 SER A O 1
ATOM 2528 N N . ARG A 1 305 ? -5.265 -20.903 22.604 1.00 44.94 305 ARG A N 1
ATOM 2529 C CA . ARG A 1 305 ? -5.285 -20.910 24.086 1.00 44.94 305 ARG A CA 1
ATOM 2530 C C . ARG A 1 305 ? -3.896 -21.113 24.717 1.00 44.94 305 ARG A C 1
ATOM 2532 O O . ARG A 1 305 ? -3.694 -20.656 25.841 1.00 44.94 305 ARG A O 1
ATOM 2539 N N . ASP A 1 306 ? -2.948 -21.711 23.994 1.00 38.62 306 ASP A N 1
ATOM 2540 C CA . ASP A 1 306 ? -1.622 -22.067 24.509 1.00 38.62 306 ASP A CA 1
ATOM 2541 C C . ASP A 1 306 ? -0.527 -21.025 24.182 1.00 38.62 306 ASP A C 1
ATOM 2543 O O . ASP A 1 306 ? 0.446 -20.896 24.922 1.00 38.62 306 ASP A O 1
ATOM 2547 N N . THR A 1 307 ? -0.701 -20.184 23.151 1.00 45.62 307 THR A N 1
ATOM 2548 C CA . THR A 1 307 ? 0.335 -19.243 22.646 1.00 45.62 307 THR A CA 1
ATOM 2549 C C . THR A 1 307 ? 0.345 -17.870 23.348 1.00 45.62 307 THR A C 1
ATOM 2551 O O . THR A 1 307 ? 1.099 -16.956 22.992 1.00 45.62 307 THR A O 1
ATOM 2554 N N . ILE A 1 308 ? -0.516 -17.657 24.346 1.00 48.53 308 ILE A N 1
ATOM 2555 C CA . ILE A 1 308 ? -0.666 -16.347 25.008 1.00 48.53 308 ILE A CA 1
ATOM 2556 C C . ILE A 1 308 ? 0.547 -16.026 25.899 1.00 48.53 308 ILE A C 1
ATOM 2558 O O . ILE A 1 308 ? 0.914 -14.861 26.014 1.00 48.53 308 ILE A O 1
ATOM 2562 N N . LYS A 1 309 ? 1.213 -17.044 26.462 1.00 42.69 309 LYS A N 1
ATOM 2563 C CA . LYS A 1 309 ? 2.197 -16.874 27.545 1.00 42.69 309 LYS A CA 1
ATOM 2564 C C . LYS A 1 309 ? 3.627 -16.519 27.114 1.00 42.69 309 LYS A C 1
ATOM 2566 O O . LYS A 1 309 ? 4.368 -15.985 27.927 1.00 42.69 309 LYS A O 1
ATOM 2571 N N . GLU A 1 310 ? 4.043 -16.797 25.877 1.00 42.56 310 GLU A N 1
ATOM 2572 C CA . GLU A 1 310 ? 5.480 -16.773 25.526 1.00 42.56 310 GLU A CA 1
ATOM 2573 C C . GLU A 1 310 ? 5.992 -15.474 24.869 1.00 42.56 310 GLU A C 1
ATOM 2575 O O . GLU A 1 310 ? 7.193 -15.326 24.667 1.00 42.56 310 GLU A O 1
ATOM 2580 N N . SER A 1 311 ? 5.131 -14.496 24.551 1.00 48.97 311 SER A N 1
ATOM 2581 C CA . SER A 1 311 ? 5.518 -13.325 23.732 1.00 48.97 311 SER A CA 1
ATOM 2582 C C . SER A 1 311 ? 5.187 -11.955 24.349 1.00 48.97 311 SER A C 1
ATOM 2584 O O . SER A 1 311 ? 4.949 -10.996 23.612 1.00 48.97 311 SER A O 1
ATOM 2586 N N . GLU A 1 312 ? 5.093 -11.854 25.678 1.00 49.94 312 GLU A N 1
ATOM 2587 C CA . GLU A 1 312 ? 4.549 -10.667 26.366 1.00 49.94 312 GLU A CA 1
ATOM 2588 C C . GLU A 1 312 ? 5.416 -9.399 26.231 1.00 49.94 312 GLU A C 1
ATOM 2590 O O . GLU A 1 312 ? 4.874 -8.297 26.233 1.00 49.94 312 GLU A O 1
ATOM 2595 N N . HIS A 1 313 ? 6.740 -9.520 26.071 1.00 44.62 313 HIS A N 1
ATOM 2596 C CA . HIS A 1 313 ? 7.648 -8.364 26.146 1.00 44.62 313 HIS A CA 1
ATOM 2597 C C . HIS A 1 313 ? 8.090 -7.787 24.792 1.00 44.62 313 HIS A C 1
ATOM 2599 O O . HIS A 1 313 ? 8.224 -6.572 24.674 1.00 44.62 313 HIS A O 1
ATOM 2605 N N . THR A 1 314 ? 8.290 -8.609 23.759 1.00 49.06 314 THR A N 1
ATOM 2606 C CA . THR A 1 314 ? 8.862 -8.151 22.475 1.00 49.06 314 THR A CA 1
ATOM 2607 C C . THR A 1 314 ? 7.828 -7.518 21.542 1.00 49.06 314 THR A C 1
ATOM 2609 O O . THR A 1 314 ? 8.181 -6.697 20.705 1.00 49.06 314 THR A O 1
ATOM 2612 N N . VAL A 1 315 ? 6.545 -7.868 21.690 1.00 52.66 315 VAL A N 1
ATOM 2613 C CA . VAL A 1 315 ? 5.486 -7.453 20.751 1.00 52.66 315 VAL A CA 1
ATOM 2614 C C . VAL A 1 315 ? 4.750 -6.176 21.178 1.00 52.66 315 VAL A C 1
ATOM 2616 O O . VAL A 1 315 ? 4.103 -5.518 20.368 1.00 52.66 315 VAL A O 1
ATOM 2619 N N . VAL A 1 316 ? 4.844 -5.789 22.452 1.00 51.09 316 VAL A N 1
ATOM 2620 C CA . VAL A 1 316 ? 4.198 -4.564 22.958 1.00 51.09 316 VAL A CA 1
ATOM 2621 C C . VAL A 1 316 ? 4.884 -3.300 22.417 1.00 51.09 316 VAL A C 1
ATOM 2623 O O . VAL A 1 316 ? 4.222 -2.283 22.234 1.00 51.09 316 VAL A O 1
ATOM 2626 N N . GLY A 1 317 ? 6.185 -3.370 22.109 1.00 51.62 317 GLY A N 1
ATOM 2627 C CA . GLY A 1 317 ? 6.963 -2.244 21.577 1.00 51.62 317 GLY A CA 1
ATOM 2628 C C . GLY A 1 317 ? 6.876 -2.032 20.060 1.00 51.62 317 GLY A C 1
ATOM 2629 O O . GLY A 1 317 ? 7.334 -1.002 19.585 1.00 51.62 317 GLY A O 1
ATOM 2630 N N . LEU A 1 318 ? 6.298 -2.972 19.304 1.00 60.28 318 LEU A N 1
ATOM 2631 C CA . LEU A 1 318 ? 6.265 -2.964 17.829 1.00 60.28 318 LEU A CA 1
ATOM 2632 C C . LEU A 1 318 ? 4.970 -2.367 17.253 1.00 60.28 318 LEU A C 1
ATOM 2634 O O . LEU A 1 318 ? 4.516 -2.784 16.198 1.00 60.28 318 LEU A O 1
ATOM 2638 N N . ARG A 1 319 ? 4.334 -1.439 17.969 1.00 73.62 319 ARG A N 1
ATOM 2639 C CA . ARG A 1 319 ? 3.020 -0.895 17.606 1.00 73.62 319 ARG A CA 1
ATOM 2640 C C . ARG A 1 319 ? 3.069 0.612 17.493 1.00 73.62 319 ARG A C 1
ATOM 2642 O O . ARG A 1 319 ? 3.665 1.280 18.347 1.00 73.62 319 ARG A O 1
ATOM 2649 N N . THR A 1 320 ? 2.363 1.134 16.507 1.00 84.12 320 THR A N 1
ATOM 2650 C CA . THR A 1 320 ? 2.387 2.556 16.180 1.00 84.12 320 THR A CA 1
ATOM 2651 C C . THR A 1 320 ? 1.432 3.343 17.089 1.00 84.12 320 THR A C 1
ATOM 2653 O O . THR A 1 320 ? 0.286 2.950 17.294 1.00 84.12 320 THR A O 1
ATOM 2656 N N . ARG A 1 321 ? 1.917 4.435 17.697 1.00 89.75 321 ARG A N 1
ATOM 2657 C CA . ARG A 1 321 ? 1.052 5.448 18.335 1.00 89.75 321 ARG A CA 1
ATOM 2658 C C . ARG A 1 321 ? 0.456 6.347 17.239 1.00 89.75 321 ARG A C 1
ATOM 2660 O O . ARG A 1 321 ? 1.161 6.554 16.257 1.00 89.75 321 ARG A O 1
ATOM 2667 N N . PRO A 1 322 ? -0.763 6.885 17.401 1.00 94.31 322 PRO A N 1
ATOM 2668 C CA . PRO A 1 322 ? -1.688 6.715 18.532 1.00 94.31 322 PRO A CA 1
ATOM 2669 C C . PRO A 1 322 ? -2.617 5.491 18.422 1.00 94.31 322 PRO A C 1
ATOM 2671 O O . PRO A 1 322 ? -3.436 5.260 19.306 1.00 94.31 322 PRO A O 1
ATOM 2674 N N . TYR A 1 323 ? -2.462 4.656 17.394 1.00 95.00 323 TYR A N 1
ATOM 2675 C CA . TYR A 1 323 ? -3.328 3.507 17.069 1.00 95.00 323 TYR A CA 1
ATOM 2676 C C . TYR A 1 323 ? -3.278 2.324 18.055 1.00 95.00 323 TYR A C 1
ATOM 2678 O O . TYR A 1 323 ? -3.693 1.209 17.744 1.00 95.00 323 TYR A O 1
ATOM 2686 N N . ARG A 1 324 ? -2.762 2.521 19.268 1.00 89.12 324 ARG A N 1
ATOM 2687 C CA . ARG A 1 324 ? -2.664 1.483 20.297 1.00 89.12 324 ARG A CA 1
ATOM 2688 C C . ARG A 1 324 ? -3.013 2.043 21.671 1.00 89.12 324 ARG A C 1
ATOM 2690 O O . ARG A 1 324 ? -2.636 3.175 21.965 1.00 89.12 324 ARG A O 1
ATOM 2697 N N . PRO A 1 325 ? -3.577 1.227 22.576 1.00 88.75 325 PRO A N 1
ATOM 2698 C CA . PRO A 1 325 ? -3.705 1.626 23.970 1.00 88.75 325 PRO A CA 1
ATOM 2699 C C . PRO A 1 325 ? -2.340 1.900 24.617 1.00 88.75 325 PRO A C 1
ATOM 2701 O O . PRO A 1 325 ? -1.360 1.170 24.404 1.00 88.75 325 PRO A O 1
ATOM 2704 N N . GLU A 1 326 ? -2.280 2.935 25.451 1.00 86.62 326 GLU A N 1
ATOM 2705 C CA . GLU A 1 326 ? -1.098 3.278 26.239 1.00 86.62 326 GLU A CA 1
ATOM 2706 C C . GLU A 1 326 ? -1.075 2.514 27.567 1.00 86.62 326 GLU A C 1
ATOM 2708 O O . GLU A 1 326 ? -2.001 2.595 28.372 1.00 86.62 326 GLU A O 1
ATOM 2713 N N . PHE A 1 327 ? -0.005 1.759 27.825 1.00 86.44 327 PHE A N 1
ATOM 2714 C CA . PHE A 1 327 ? 0.166 1.045 29.089 1.00 86.44 327 PHE A CA 1
ATOM 2715 C C . PHE A 1 327 ? 1.626 0.667 29.353 1.00 86.44 327 PHE A C 1
ATOM 2717 O O . PHE A 1 327 ? 2.427 0.478 28.437 1.00 86.44 327 PHE A O 1
ATOM 2724 N N . ILE A 1 328 ? 1.961 0.479 30.632 1.00 83.81 328 ILE A N 1
ATOM 2725 C CA . ILE A 1 328 ? 3.249 -0.082 31.061 1.00 83.81 328 ILE A CA 1
ATOM 2726 C C . ILE A 1 328 ? 3.085 -1.593 31.215 1.00 83.81 328 ILE A C 1
ATOM 2728 O O . ILE A 1 328 ? 2.425 -2.033 32.157 1.00 83.81 328 ILE A O 1
ATOM 2732 N N . ALA A 1 329 ? 3.701 -2.390 30.336 1.00 81.56 329 ALA A N 1
ATOM 2733 C CA . ALA A 1 329 ? 3.522 -3.849 30.278 1.00 81.56 329 ALA A CA 1
ATOM 2734 C C . ALA A 1 329 ? 3.737 -4.575 31.623 1.00 81.56 329 ALA A C 1
ATOM 2736 O O . ALA A 1 329 ? 2.993 -5.493 31.956 1.00 81.56 329 ALA A O 1
ATOM 2737 N N . SER A 1 330 ? 4.715 -4.143 32.427 1.00 81.56 330 SER A N 1
ATOM 2738 C CA . SER A 1 330 ? 5.030 -4.756 33.728 1.00 81.56 330 SER A CA 1
ATOM 2739 C C . SER A 1 330 ? 4.023 -4.431 34.840 1.00 81.56 330 SER A C 1
ATOM 2741 O O . SER A 1 330 ? 4.008 -5.107 35.872 1.00 81.56 330 SER A O 1
ATOM 2743 N N . SER A 1 331 ? 3.175 -3.416 34.650 1.00 87.12 331 SER A N 1
ATOM 2744 C CA . SER A 1 331 ? 2.175 -2.994 35.634 1.00 87.12 331 SER A CA 1
ATOM 2745 C C . SER A 1 331 ? 0.959 -3.928 35.662 1.00 87.12 331 SER A C 1
ATOM 2747 O O . SER A 1 331 ? 0.681 -4.648 34.703 1.00 87.12 331 SER A O 1
ATOM 2749 N N . ALA A 1 332 ? 0.181 -3.896 36.750 1.00 86.94 332 ALA A N 1
ATOM 2750 C CA . ALA A 1 332 ? -1.079 -4.644 36.833 1.00 86.94 332 ALA A CA 1
ATOM 2751 C C . ALA A 1 332 ? -2.065 -4.236 35.723 1.00 86.94 332 ALA A C 1
ATOM 2753 O O . ALA A 1 332 ? -2.708 -5.095 35.119 1.00 86.94 332 ALA A O 1
ATOM 2754 N N . GLN A 1 333 ? -2.126 -2.938 35.411 1.00 85.25 333 GLN A N 1
ATOM 2755 C CA . GLN A 1 333 ? -2.934 -2.415 34.313 1.00 85.25 333 GLN A CA 1
ATOM 2756 C C . GLN A 1 333 ? -2.412 -2.896 32.954 1.00 85.25 333 GLN A C 1
ATOM 2758 O O . GLN A 1 333 ? -3.204 -3.291 32.109 1.00 85.25 333 GLN A O 1
ATOM 2763 N N . GLY A 1 334 ? -1.093 -2.953 32.762 1.00 86.38 334 GLY A N 1
ATOM 2764 C CA . GLY A 1 334 ? -0.492 -3.485 31.541 1.00 86.38 334 GLY A CA 1
ATOM 2765 C C . GLY A 1 334 ? -0.771 -4.967 31.332 1.00 86.38 334 GLY A C 1
ATOM 2766 O O . GLY A 1 334 ? -1.139 -5.363 30.235 1.00 86.38 334 GLY A O 1
ATOM 2767 N N . LYS A 1 335 ? -0.705 -5.786 32.386 1.00 85.69 335 LYS A N 1
ATOM 2768 C CA . LYS A 1 335 ? -1.111 -7.201 32.312 1.00 85.69 335 LYS A CA 1
ATOM 2769 C C . LYS A 1 335 ? -2.588 -7.358 31.951 1.00 85.69 335 LYS A C 1
ATOM 2771 O O . LYS A 1 335 ? -2.938 -8.251 31.183 1.00 85.69 335 LYS A O 1
ATOM 2776 N N . LYS A 1 336 ? -3.450 -6.487 32.487 1.00 88.19 336 LYS A N 1
ATOM 2777 C CA . LYS A 1 336 ? -4.872 -6.438 32.120 1.00 88.19 336 LYS A CA 1
ATOM 2778 C C . LYS A 1 336 ? -5.049 -6.062 30.647 1.00 88.19 336 LYS A C 1
ATOM 2780 O O . LYS A 1 336 ? -5.823 -6.697 29.947 1.00 88.19 336 LYS A O 1
ATOM 2785 N N . GLU A 1 337 ? -4.306 -5.079 30.164 1.00 90.25 337 GLU A N 1
ATOM 2786 C CA . GLU A 1 337 ? -4.342 -4.644 28.769 1.00 90.25 337 GLU A CA 1
ATOM 2787 C C . GLU A 1 337 ? -3.881 -5.759 27.815 1.00 90.25 337 GLU A C 1
ATOM 2789 O O . GLU A 1 337 ? -4.567 -6.105 26.855 1.00 90.25 337 GLU A O 1
ATOM 2794 N N . ILE A 1 338 ? -2.776 -6.425 28.158 1.00 87.12 338 ILE A N 1
ATOM 2795 C CA . ILE A 1 338 ? -2.216 -7.580 27.442 1.00 87.12 338 ILE A CA 1
ATOM 2796 C C . ILE A 1 338 ? -3.169 -8.778 27.435 1.00 87.12 338 ILE A C 1
ATOM 2798 O O . ILE A 1 338 ? -3.104 -9.575 26.506 1.00 87.12 338 ILE A O 1
ATOM 2802 N N . SER A 1 339 ? -4.063 -8.954 28.410 1.00 88.75 339 SER A N 1
ATOM 2803 C CA . SER A 1 339 ? -5.064 -10.031 28.338 1.00 88.75 339 SER A CA 1
ATOM 2804 C C . SER A 1 339 ? -6.240 -9.703 27.409 1.00 88.75 339 SER A C 1
ATOM 2806 O O . SER A 1 339 ? -7.018 -10.594 27.071 1.00 88.75 339 SER A O 1
ATOM 2808 N N . HIS A 1 340 ? -6.340 -8.454 26.944 1.00 91.69 340 HIS A N 1
ATOM 2809 C CA . HIS A 1 340 ? -7.413 -7.951 26.086 1.00 91.69 340 HIS A CA 1
ATOM 2810 C C . HIS A 1 340 ? -6.932 -7.633 24.661 1.00 91.69 340 HIS A C 1
ATOM 2812 O O . HIS A 1 340 ? -7.610 -6.904 23.950 1.00 91.69 340 HIS A O 1
ATOM 2818 N N . GLN A 1 341 ? -5.819 -8.217 24.189 1.00 88.94 341 GLN A N 1
ATOM 2819 C CA . GLN A 1 341 ? -5.223 -7.866 22.878 1.00 88.94 341 GLN A CA 1
ATOM 2820 C C . GLN A 1 341 ? -6.181 -7.953 21.692 1.00 88.94 341 GLN A C 1
ATOM 2822 O O . GLN A 1 341 ? -6.019 -7.225 20.721 1.00 88.94 341 GLN A O 1
ATOM 2827 N N . LYS A 1 342 ? -7.187 -8.829 21.772 1.00 90.56 342 LYS A N 1
ATOM 2828 C CA . LYS A 1 342 ? -8.215 -8.982 20.737 1.00 90.56 342 LYS A CA 1
ATOM 2829 C C . LYS A 1 342 ? -9.077 -7.733 20.517 1.00 90.56 342 LYS A C 1
ATOM 2831 O O . LYS A 1 342 ? -9.838 -7.690 19.564 1.00 90.56 342 LYS A O 1
ATOM 2836 N N . THR A 1 343 ? -9.003 -6.748 21.413 1.00 94.81 343 THR A N 1
ATOM 2837 C CA . THR A 1 343 ? -9.731 -5.478 21.292 1.00 94.81 343 THR A CA 1
ATOM 2838 C C . THR A 1 343 ? -8.868 -4.354 20.721 1.00 94.81 343 THR A C 1
ATOM 2840 O O . THR A 1 343 ? -9.376 -3.263 20.481 1.00 94.81 343 THR A O 1
ATOM 2843 N N . TRP A 1 344 ? -7.570 -4.596 20.506 1.00 94.62 344 TRP A N 1
ATOM 2844 C CA . TRP A 1 344 ? -6.629 -3.576 20.040 1.00 94.62 344 TRP A CA 1
ATOM 2845 C C . TRP A 1 344 ? -6.883 -3.147 18.597 1.00 94.62 344 TRP A C 1
ATOM 2847 O O . TRP A 1 344 ? -6.781 -1.961 18.313 1.00 94.62 344 TRP A O 1
ATOM 2857 N N . ASP A 1 345 ? -7.285 -4.066 17.720 1.00 96.88 345 ASP A N 1
ATOM 2858 C CA . ASP A 1 345 ? -7.552 -3.727 16.316 1.00 96.88 345 ASP A CA 1
ATOM 2859 C C . ASP A 1 345 ? -8.798 -2.836 16.186 1.00 96.88 345 ASP A C 1
ATOM 2861 O O . ASP A 1 345 ? -8.812 -1.910 15.384 1.00 96.88 345 ASP A O 1
ATOM 2865 N N . LEU A 1 346 ? -9.804 -3.023 17.051 1.00 97.75 346 LEU A N 1
ATOM 2866 C CA . LEU A 1 346 ? -10.963 -2.124 17.124 1.00 97.75 346 LEU A CA 1
ATOM 2867 C C . LEU A 1 346 ? -10.623 -0.761 17.735 1.00 97.75 346 LEU A C 1
ATOM 2869 O O . LEU A 1 346 ? -11.184 0.248 17.318 1.00 97.75 346 LEU A O 1
ATOM 2873 N N . PHE A 1 347 ? -9.700 -0.716 18.697 1.00 97.94 347 PHE A N 1
ATOM 2874 C CA . PHE A 1 347 ? -9.181 0.551 19.214 1.00 97.94 347 PHE A CA 1
ATOM 2875 C C . PHE A 1 347 ? -8.483 1.345 18.104 1.00 97.94 347 PHE A C 1
ATOM 2877 O O . PHE A 1 347 ? -8.771 2.522 17.914 1.00 97.94 347 PHE A O 1
ATOM 2884 N N . ALA A 1 348 ? -7.614 0.685 17.338 1.00 97.75 348 ALA A N 1
ATOM 2885 C CA . ALA A 1 348 ? -6.931 1.281 16.197 1.00 97.75 348 ALA A CA 1
ATOM 2886 C C . ALA A 1 348 ? -7.916 1.751 15.115 1.00 97.75 348 ALA A C 1
ATOM 2888 O O . ALA A 1 348 ? -7.822 2.883 14.650 1.00 97.75 348 ALA A O 1
ATOM 2889 N N . TRP A 1 349 ? -8.907 0.918 14.776 1.00 98.31 349 TRP A N 1
ATOM 2890 C CA . TRP A 1 349 ? -9.987 1.275 13.852 1.00 98.31 349 TRP A CA 1
ATOM 2891 C C . TRP A 1 349 ? -10.748 2.528 14.299 1.00 98.31 349 TRP A C 1
ATOM 2893 O O . TRP A 1 349 ? -11.066 3.371 13.464 1.00 98.31 349 TRP A O 1
ATOM 2903 N N . ALA A 1 350 ? -11.008 2.692 15.601 1.00 98.38 350 ALA A N 1
ATOM 2904 C CA . ALA A 1 350 ? -11.690 3.878 16.115 1.00 98.38 350 ALA A CA 1
ATOM 2905 C C . ALA A 1 350 ? -10.861 5.153 15.910 1.00 98.38 350 ALA A C 1
ATOM 2907 O O . ALA A 1 350 ? -11.423 6.172 15.524 1.00 98.38 350 ALA A O 1
ATOM 2908 N N . ILE A 1 351 ? -9.540 5.087 16.111 1.00 98.38 351 ILE A N 1
ATOM 2909 C CA . ILE A 1 351 ? -8.634 6.207 15.820 1.00 98.38 351 ILE A CA 1
ATOM 2910 C C . ILE A 1 351 ? -8.663 6.547 14.326 1.00 98.38 351 ILE A C 1
ATOM 2912 O O . ILE A 1 351 ? -8.921 7.693 13.986 1.00 98.38 351 ILE A O 1
ATOM 2916 N N . VAL A 1 352 ? -8.481 5.559 13.441 1.00 98.12 352 VAL A N 1
ATOM 2917 C CA . VAL A 1 352 ? -8.510 5.780 11.980 1.00 98.12 352 VAL A CA 1
ATOM 2918 C C . VAL A 1 352 ? -9.854 6.362 11.534 1.00 98.12 352 VAL A C 1
ATOM 2920 O O . VAL A 1 352 ? -9.894 7.276 10.721 1.00 98.12 352 VAL A O 1
ATOM 2923 N N . THR A 1 353 ? -10.960 5.881 12.107 1.00 97.81 353 THR A N 1
ATOM 2924 C CA . THR A 1 353 ? -12.305 6.418 11.852 1.00 97.81 353 THR A CA 1
ATOM 2925 C C . THR A 1 353 ? -12.396 7.897 12.223 1.00 97.81 353 THR A C 1
ATOM 2927 O O . THR A 1 353 ? -12.983 8.679 11.486 1.00 97.81 353 THR A O 1
ATOM 2930 N N . ILE A 1 354 ? -11.815 8.293 13.357 1.00 97.88 354 ILE A N 1
ATOM 2931 C CA . ILE A 1 354 ? -11.807 9.689 13.803 1.00 97.88 354 ILE A CA 1
ATOM 2932 C C . ILE A 1 354 ? -10.931 10.548 12.891 1.00 97.88 354 ILE A C 1
ATOM 2934 O O . ILE A 1 354 ? -11.357 11.640 12.538 1.00 97.88 354 ILE A O 1
ATOM 2938 N N . GLU A 1 355 ? -9.757 10.060 12.486 1.00 97.19 355 GLU A N 1
ATOM 2939 C CA . GLU A 1 355 ? -8.870 10.785 11.567 1.00 97.19 355 GLU A CA 1
ATOM 2940 C C . GLU A 1 355 ? -9.519 11.033 10.203 1.00 97.19 355 GLU A C 1
ATOM 2942 O O . GLU A 1 355 ? -9.402 12.134 9.673 1.00 97.19 355 GLU A O 1
ATOM 2947 N N . LEU A 1 356 ? -10.242 10.039 9.672 1.00 94.88 356 LEU A N 1
ATOM 2948 C CA . LEU A 1 356 ? -11.007 10.181 8.431 1.00 94.88 356 LEU A CA 1
ATOM 2949 C C . LEU A 1 356 ? -12.117 11.221 8.585 1.00 94.88 356 LEU A C 1
ATOM 2951 O O . LEU A 1 356 ? -12.140 12.202 7.860 1.00 94.88 356 LEU A O 1
ATOM 2955 N N . MET A 1 357 ? -12.978 11.069 9.595 1.00 93.56 357 MET A N 1
ATOM 2956 C CA . MET A 1 357 ? -14.133 11.957 9.785 1.00 93.56 357 MET A CA 1
ATOM 2957 C C . MET A 1 357 ? -13.770 13.391 10.202 1.00 93.56 357 MET A C 1
ATOM 2959 O O . MET A 1 357 ? -14.609 14.295 10.118 1.00 93.56 357 MET A O 1
ATOM 2963 N N . ALA A 1 358 ? -12.572 13.591 10.751 1.00 94.12 358 ALA A N 1
ATOM 2964 C CA . ALA A 1 358 ? -12.035 14.902 11.104 1.00 94.12 358 ALA A CA 1
ATOM 2965 C C . ALA A 1 358 ? -11.128 15.488 10.013 1.00 94.12 358 ALA A C 1
ATOM 2967 O O . ALA A 1 358 ? -10.702 16.634 10.160 1.00 94.12 358 ALA A O 1
ATOM 2968 N N . ASP A 1 359 ? -10.826 14.703 8.975 1.00 92.44 359 ASP A N 1
ATOM 2969 C CA . ASP A 1 359 ? -9.880 15.009 7.906 1.00 92.44 359 ASP A CA 1
ATOM 2970 C C . ASP A 1 359 ? -8.548 15.569 8.431 1.00 92.44 359 ASP A C 1
ATOM 2972 O O . ASP A 1 359 ? -8.085 16.647 8.062 1.00 92.44 359 ASP A O 1
ATOM 2976 N N . ARG A 1 360 ? -7.956 14.869 9.404 1.00 94.62 360 ARG A N 1
ATOM 2977 C CA . ARG A 1 360 ? -6.617 15.170 9.934 1.00 94.62 360 ARG A CA 1
ATOM 2978 C C . ARG A 1 360 ? -6.099 14.042 10.804 1.00 94.62 360 ARG A C 1
ATOM 2980 O O . ARG A 1 360 ? -6.863 13.344 11.467 1.00 94.62 360 ARG A O 1
ATOM 2987 N N . SER A 1 361 ? -4.778 13.924 10.862 1.00 95.12 361 SER A N 1
ATOM 2988 C CA . SER A 1 361 ? -4.119 13.036 11.813 1.00 95.12 361 SER A CA 1
ATOM 2989 C C . SER A 1 361 ? -4.270 13.525 13.252 1.00 95.12 361 SER A C 1
ATOM 2991 O O . SER A 1 361 ? -4.390 14.725 13.503 1.00 95.12 361 SER A O 1
ATOM 2993 N N . VAL A 1 362 ? -4.226 12.582 14.189 1.00 95.75 362 VAL A N 1
ATOM 2994 C CA . VAL A 1 362 ? -4.232 12.852 15.633 1.00 95.75 362 VAL A CA 1
ATOM 2995 C C . VAL A 1 362 ? -2.910 12.413 16.256 1.00 95.75 362 VAL A C 1
ATOM 2997 O O . VAL A 1 362 ? -2.299 11.436 15.827 1.00 95.75 362 VAL A O 1
ATOM 3000 N N . ASP A 1 363 ? -2.462 13.108 17.297 1.00 94.06 363 ASP A N 1
ATOM 3001 C CA . ASP A 1 363 ? -1.200 12.810 17.980 1.00 94.06 363 ASP A CA 1
ATOM 3002 C C . ASP A 1 363 ? -1.390 11.818 19.140 1.00 94.06 363 ASP A C 1
ATOM 3004 O O . ASP A 1 363 ? -0.449 11.134 19.564 1.00 94.06 363 ASP A O 1
ATOM 3008 N N . SER A 1 364 ? -2.610 11.723 19.682 1.00 95.19 364 SER A N 1
ATOM 3009 C CA . SER A 1 364 ? -2.932 10.871 20.832 1.00 95.19 364 SER A CA 1
ATOM 3010 C C . SER A 1 364 ? -4.363 10.332 20.807 1.00 95.19 364 SER A C 1
ATOM 3012 O O . SER A 1 364 ? -5.257 10.874 20.162 1.00 95.19 364 SER A O 1
ATOM 3014 N N . SER A 1 365 ? -4.599 9.257 21.560 1.00 93.56 365 SER A N 1
ATOM 3015 C CA . SER A 1 365 ? -5.942 8.702 21.767 1.00 93.56 365 SER A CA 1
ATOM 3016 C C . SER A 1 365 ? -6.870 9.624 22.561 1.00 93.56 365 SER A C 1
ATOM 3018 O O . SER A 1 365 ? -8.088 9.570 22.405 1.00 93.56 365 SER A O 1
ATOM 3020 N N . GLU A 1 366 ? -6.298 10.452 23.428 1.00 95.69 366 GLU A N 1
ATOM 3021 C CA . GLU A 1 366 ? -6.980 11.466 24.217 1.00 95.69 366 GLU A CA 1
ATOM 3022 C C . GLU A 1 366 ? -7.504 12.576 23.307 1.00 95.69 366 GLU A C 1
ATOM 3024 O O . GLU A 1 366 ? -8.694 12.871 23.341 1.00 95.69 366 GLU A O 1
ATOM 3029 N N . GLU A 1 367 ? -6.649 13.098 22.425 1.00 97.12 367 GLU A N 1
ATOM 3030 C CA . GLU A 1 367 ? -7.049 14.050 21.387 1.00 97.12 367 GLU A CA 1
ATOM 3031 C C . GLU A 1 367 ? -8.119 13.456 20.465 1.00 97.12 367 GLU A C 1
ATOM 3033 O O . GLU A 1 367 ? -9.125 14.106 20.190 1.00 97.12 367 GLU A O 1
ATOM 3038 N N . ALA A 1 368 ? -7.966 12.197 20.042 1.00 97.31 368 ALA A N 1
ATOM 3039 C CA . ALA A 1 368 ? -8.978 11.531 19.225 1.00 97.31 368 ALA A CA 1
ATOM 3040 C C . ALA A 1 368 ? -10.354 11.512 19.918 1.00 97.31 368 ALA A C 1
ATOM 3042 O O . ALA A 1 368 ? -11.379 11.769 19.286 1.00 97.31 368 ALA A O 1
ATOM 3043 N N . LEU A 1 369 ? -10.394 11.246 21.228 1.00 96.94 369 LEU A N 1
ATOM 3044 C CA . LEU A 1 369 ? -11.637 11.272 21.999 1.00 96.94 369 LEU A CA 1
ATOM 3045 C C . LEU A 1 369 ? -12.221 12.691 22.101 1.00 96.94 369 LEU A C 1
ATOM 3047 O O . LEU A 1 369 ? -13.435 12.852 21.979 1.00 96.94 369 LEU A O 1
ATOM 3051 N N . GLU A 1 370 ? -11.377 13.707 22.289 1.00 97.88 370 GLU A N 1
ATOM 3052 C CA . GLU A 1 370 ? -11.796 15.114 22.309 1.00 97.88 370 GLU A CA 1
ATOM 3053 C C . GLU A 1 370 ? -12.411 15.539 20.967 1.00 97.88 370 GLU A C 1
ATOM 3055 O O . GLU A 1 370 ? -13.491 16.132 20.948 1.00 97.88 370 GLU A O 1
ATOM 3060 N N . ILE A 1 371 ? -11.783 15.170 19.847 1.00 98.00 371 ILE A N 1
ATOM 3061 C CA . ILE A 1 371 ? -12.289 15.424 18.489 1.00 98.00 371 ILE A CA 1
ATOM 3062 C C . ILE A 1 371 ? -13.607 14.683 18.251 1.00 98.00 371 ILE A C 1
ATOM 3064 O O . ILE A 1 371 ? -14.566 15.265 17.733 1.00 98.00 371 ILE A O 1
ATOM 3068 N N . LEU A 1 372 ? -13.691 13.416 18.672 1.00 97.88 372 LEU A N 1
ATOM 3069 C CA . LEU A 1 372 ? -14.921 12.635 18.581 1.00 97.88 372 LEU A CA 1
ATOM 3070 C C . LEU A 1 372 ? -16.078 13.341 19.295 1.00 97.88 372 LEU A C 1
ATOM 3072 O O . LEU A 1 372 ? -17.174 13.408 18.745 1.00 97.88 372 LEU A O 1
ATOM 3076 N N . ASP A 1 373 ? -15.842 13.881 20.490 1.00 97.88 373 ASP A N 1
ATOM 3077 C CA . ASP A 1 373 ? -16.862 14.570 21.281 1.00 97.88 373 ASP A CA 1
ATOM 3078 C C . ASP A 1 373 ? -17.235 15.951 20.735 1.00 97.88 373 ASP A C 1
ATOM 3080 O O . ASP A 1 373 ? -18.420 16.294 20.690 1.00 97.88 373 ASP A O 1
ATOM 3084 N N . ALA A 1 374 ? -16.245 16.746 20.334 1.00 97.62 374 ALA A N 1
ATOM 3085 C CA . ALA A 1 374 ? -16.449 18.142 19.967 1.00 97.62 374 ALA A CA 1
ATOM 3086 C C . ALA A 1 374 ? -16.904 18.330 18.513 1.00 97.62 374 ALA A C 1
ATOM 3088 O O . ALA A 1 374 ? -17.716 19.216 18.240 1.00 97.62 374 ALA A O 1
ATOM 3089 N N . GLU A 1 375 ? -16.397 17.518 17.582 1.00 97.00 375 GLU A N 1
ATOM 3090 C CA . GLU A 1 375 ? -16.507 17.785 16.141 1.00 97.00 375 GLU A CA 1
ATOM 3091 C C . GLU A 1 375 ? -17.342 16.737 15.396 1.00 97.00 375 GLU A C 1
ATOM 3093 O O . GLU A 1 375 ? -18.150 17.090 14.530 1.00 97.00 375 GLU A O 1
ATOM 3098 N N . ILE A 1 376 ? -17.189 15.456 15.750 1.00 95.38 376 ILE A N 1
ATOM 3099 C CA . ILE A 1 376 ? -17.849 14.341 15.053 1.00 95.38 376 ILE A CA 1
ATOM 3100 C C . ILE A 1 376 ? -19.223 14.040 15.663 1.00 95.38 376 ILE A C 1
ATOM 3102 O O . ILE A 1 376 ? -20.219 13.937 14.942 1.00 95.38 376 ILE A O 1
ATOM 3106 N N . ALA A 1 377 ? -19.311 13.920 16.991 1.00 96.69 377 ALA A N 1
ATOM 3107 C CA . ALA A 1 377 ? -20.538 13.537 17.683 1.00 96.69 377 ALA A CA 1
ATOM 3108 C C . ALA A 1 377 ? -21.752 14.434 17.374 1.00 96.69 377 ALA A C 1
ATOM 3110 O O . ALA A 1 377 ? -22.833 13.878 17.178 1.00 96.69 377 ALA A O 1
ATOM 3111 N N . PRO A 1 378 ? -21.626 15.773 17.242 1.00 96.75 378 PRO A N 1
ATOM 3112 C CA . PRO A 1 378 ? -22.758 16.628 16.872 1.00 96.75 378 PRO A CA 1
ATOM 3113 C C . PRO A 1 378 ? -23.351 16.323 15.490 1.00 96.75 378 PRO A C 1
ATOM 3115 O O . PRO A 1 378 ? -24.505 16.661 15.227 1.00 96.75 378 PRO A O 1
ATOM 3118 N N . LYS A 1 379 ? -22.571 15.698 14.599 1.00 92.19 379 LYS A N 1
ATOM 3119 C CA . LYS A 1 379 ? -22.967 15.377 13.223 1.00 92.19 379 LYS A CA 1
ATOM 3120 C C . LYS A 1 379 ? -23.524 13.958 13.094 1.00 92.19 379 LYS A C 1
ATOM 3122 O O . LYS A 1 379 ? -24.143 13.646 12.077 1.00 92.19 379 LYS A O 1
ATOM 3127 N N . LEU A 1 380 ? -23.335 13.093 14.092 1.00 91.50 380 LEU A N 1
ATOM 3128 C CA . LEU A 1 380 ? -23.581 11.653 14.000 1.00 91.50 380 LEU A CA 1
ATOM 3129 C C . LEU A 1 380 ? -24.659 11.176 14.985 1.00 91.50 380 LEU A C 1
ATOM 3131 O O . LEU A 1 380 ? -24.965 11.825 15.980 1.00 91.50 380 LEU A O 1
ATOM 3135 N N . ASP A 1 381 ? -25.264 10.021 14.708 1.00 93.50 381 ASP A N 1
ATOM 3136 C CA . ASP A 1 381 ? -26.232 9.416 15.626 1.00 93.50 381 ASP A CA 1
ATOM 3137 C C . ASP A 1 381 ? -25.535 8.993 16.919 1.00 93.50 381 ASP A C 1
ATOM 3139 O O . ASP A 1 381 ? -24.518 8.298 16.877 1.00 93.50 381 ASP A O 1
ATOM 3143 N N . GLU A 1 382 ? -26.140 9.314 18.064 1.00 96.19 382 GLU A N 1
ATOM 3144 C CA . GLU A 1 382 ? -25.598 8.994 19.392 1.00 96.19 382 GLU A CA 1
ATOM 3145 C C . GLU A 1 382 ? -25.228 7.506 19.533 1.00 96.19 382 GLU A C 1
ATOM 3147 O O . GLU A 1 382 ? -24.203 7.159 20.116 1.00 96.19 382 GLU A O 1
ATOM 3152 N N . ALA A 1 383 ? -26.020 6.605 18.944 1.00 96.81 383 ALA A N 1
ATOM 3153 C CA . ALA A 1 383 ? -25.741 5.172 18.959 1.00 96.81 383 ALA A CA 1
ATOM 3154 C C . ALA A 1 383 ? -24.437 4.797 18.226 1.00 96.81 383 ALA A C 1
ATOM 3156 O O . ALA A 1 383 ? -23.723 3.908 18.687 1.00 96.81 383 ALA A O 1
ATOM 3157 N N . ILE A 1 384 ? -24.112 5.471 17.117 1.00 96.31 384 ILE A N 1
ATOM 3158 C CA . ILE A 1 384 ? -22.867 5.241 16.368 1.00 96.31 384 ILE A CA 1
ATOM 3159 C C . ILE A 1 384 ? -21.690 5.845 17.138 1.00 96.31 384 ILE A C 1
ATOM 3161 O O . ILE A 1 384 ? -20.681 5.171 17.332 1.00 96.31 384 ILE A O 1
ATOM 3165 N N . VAL A 1 385 ? -21.849 7.063 17.666 1.00 97.56 385 VAL A N 1
ATOM 3166 C CA . VAL A 1 385 ? -20.842 7.708 18.528 1.00 97.56 385 VAL A CA 1
ATOM 3167 C C . VAL A 1 385 ? -20.494 6.808 19.715 1.00 97.56 385 VAL A C 1
ATOM 3169 O O . VAL A 1 385 ? -19.322 6.588 20.008 1.00 97.56 385 VAL A O 1
ATOM 3172 N N . ASN A 1 386 ? -21.499 6.221 20.368 1.00 97.88 386 ASN A N 1
ATOM 3173 C CA . ASN A 1 386 ? -21.297 5.307 21.490 1.00 97.88 386 ASN A CA 1
ATOM 3174 C C . ASN A 1 386 ? -20.558 4.019 21.090 1.00 97.88 386 ASN A C 1
ATOM 3176 O O . ASN A 1 386 ? -19.775 3.504 21.891 1.00 97.88 386 ASN A O 1
ATOM 3180 N N . LEU A 1 387 ? -20.750 3.509 19.866 1.00 97.31 387 LEU A N 1
ATOM 3181 C CA . LEU A 1 387 ? -19.948 2.392 19.358 1.00 97.31 387 LEU A CA 1
ATOM 3182 C C . LEU A 1 387 ? -18.481 2.796 19.182 1.00 97.31 387 LEU A C 1
ATOM 3184 O O . LEU A 1 387 ? -17.615 2.107 19.725 1.00 97.31 387 LEU A O 1
ATOM 3188 N N . ILE A 1 388 ? -18.201 3.920 18.514 1.00 97.75 388 ILE A N 1
ATOM 3189 C CA . ILE A 1 388 ? -16.827 4.418 18.313 1.00 97.75 388 ILE A CA 1
ATOM 3190 C C . ILE A 1 388 ? -16.145 4.645 19.673 1.00 97.75 388 ILE A C 1
ATOM 3192 O O . ILE A 1 388 ? -15.060 4.119 19.919 1.00 97.75 388 ILE A O 1
ATOM 3196 N N . LYS A 1 389 ? -16.827 5.305 20.621 1.00 97.81 389 LYS A N 1
ATOM 3197 C CA . LYS A 1 389 ? -16.338 5.504 21.999 1.00 97.81 389 LYS A CA 1
ATOM 3198 C C . LYS A 1 389 ? -16.045 4.200 22.730 1.00 97.81 389 LYS A C 1
ATOM 3200 O O . LYS A 1 389 ? -15.071 4.121 23.476 1.00 97.81 389 LYS A O 1
ATOM 3205 N N . SER A 1 390 ? -16.887 3.179 22.556 1.00 97.88 390 SER A N 1
ATOM 3206 C CA . SER A 1 390 ? -16.655 1.881 23.196 1.00 97.88 390 SER A CA 1
ATOM 3207 C C . SER A 1 390 ? -15.360 1.244 22.693 1.00 97.88 390 SER A C 1
ATOM 3209 O O . SER A 1 390 ? -14.571 0.761 23.502 1.00 97.88 390 SER A O 1
ATOM 3211 N N . ALA A 1 391 ? -15.094 1.315 21.385 1.00 97.88 391 ALA A N 1
ATOM 3212 C CA . ALA A 1 391 ? -13.870 0.816 20.769 1.00 97.88 391 ALA A CA 1
ATOM 3213 C C . ALA A 1 391 ? -12.626 1.619 21.196 1.00 97.88 391 ALA A C 1
ATOM 3215 O O . ALA A 1 391 ? -11.587 1.020 21.471 1.00 97.88 391 ALA A O 1
ATOM 3216 N N . LEU A 1 392 ? -12.759 2.936 21.380 1.00 96.69 392 LEU A N 1
ATOM 3217 C CA . LEU A 1 392 ? -11.702 3.831 21.871 1.00 96.69 392 LEU A CA 1
ATOM 3218 C C . LEU A 1 392 ? -11.488 3.778 23.403 1.00 96.69 392 LEU A C 1
ATOM 3220 O O . LEU A 1 392 ? -10.651 4.489 23.952 1.00 96.69 392 LEU A O 1
ATOM 3224 N N . SER A 1 393 ? -12.227 2.947 24.149 1.00 96.25 393 SER A N 1
ATOM 3225 C CA . SER A 1 393 ? -12.183 3.006 25.615 1.00 96.25 393 SER A CA 1
ATOM 3226 C C . SER A 1 393 ? -10.806 2.660 26.203 1.00 96.25 393 SER A C 1
ATOM 3228 O O . SER A 1 393 ? -10.279 1.556 26.023 1.00 96.25 393 SER A O 1
ATOM 3230 N N . PHE A 1 394 ? -10.281 3.553 27.048 1.00 93.38 394 PHE A N 1
ATOM 3231 C CA . PHE A 1 394 ? -9.087 3.307 27.868 1.00 93.38 394 PHE A CA 1
ATOM 3232 C C . PHE A 1 394 ? -9.258 2.150 28.865 1.00 93.38 394 PHE A C 1
ATOM 3234 O O . PHE A 1 394 ? -8.275 1.587 29.348 1.00 93.38 394 PHE A O 1
ATOM 3241 N N . ASN A 1 395 ? -10.498 1.754 29.177 1.00 93.19 395 ASN A N 1
ATOM 3242 C CA . ASN A 1 395 ? -10.764 0.559 29.966 1.00 93.19 395 ASN A CA 1
ATOM 3243 C C . ASN A 1 395 ? -10.987 -0.642 29.032 1.00 93.19 395 ASN A C 1
ATOM 3245 O O . ASN A 1 395 ? -12.049 -0.733 28.415 1.00 93.19 395 ASN A O 1
ATOM 3249 N N . PRO A 1 396 ? -10.064 -1.620 28.978 1.00 93.19 396 PRO A N 1
ATOM 3250 C CA . PRO A 1 396 ? -10.160 -2.739 28.041 1.00 93.19 396 PRO A CA 1
ATOM 3251 C C . PRO A 1 396 ? -11.417 -3.600 28.210 1.00 93.19 396 PRO A C 1
ATOM 3253 O O . PRO A 1 396 ? -11.847 -4.222 27.246 1.00 93.19 396 PRO A O 1
ATOM 3256 N N . ASN A 1 397 ? -12.035 -3.608 29.397 1.00 93.81 397 ASN A N 1
ATOM 3257 C CA . ASN A 1 397 ? -13.278 -4.347 29.650 1.00 93.81 397 ASN A CA 1
ATOM 3258 C C . ASN A 1 397 ? -14.501 -3.730 28.951 1.00 93.81 397 ASN A C 1
ATOM 3260 O O . ASN A 1 397 ? -15.530 -4.388 28.835 1.00 93.81 397 ASN A O 1
ATOM 3264 N N . LEU A 1 398 ? -14.429 -2.442 28.604 1.00 95.50 398 LEU A N 1
ATOM 3265 C CA . LEU A 1 398 ? -15.511 -1.723 27.931 1.00 95.50 398 LEU A CA 1
ATOM 3266 C C . LEU A 1 398 ? -15.372 -1.780 26.408 1.00 95.50 398 LEU A C 1
ATOM 3268 O O . LEU A 1 398 ? -16.316 -1.421 25.707 1.00 95.50 398 LEU A O 1
ATOM 3272 N N . ARG A 1 399 ? -14.221 -2.241 25.902 1.00 96.75 399 ARG A N 1
ATOM 3273 C CA . ARG A 1 399 ? -14.011 -2.409 24.469 1.00 96.75 399 ARG A CA 1
ATOM 3274 C C . ARG A 1 399 ? -14.789 -3.604 23.923 1.00 96.75 399 ARG A C 1
ATOM 3276 O O . ARG A 1 399 ? -14.921 -4.619 24.615 1.00 96.75 399 ARG A O 1
ATOM 3283 N N . PRO A 1 400 ? -15.266 -3.533 22.669 1.00 96.44 400 PRO A N 1
ATOM 3284 C CA . PRO A 1 400 ? -15.919 -4.661 22.034 1.00 96.44 400 PRO A CA 1
ATOM 3285 C C . PRO A 1 400 ? -14.957 -5.846 21.923 1.00 96.44 400 PRO A C 1
ATOM 3287 O O . PRO A 1 400 ? -13.787 -5.710 21.571 1.00 96.44 400 PRO A O 1
ATOM 3290 N N . HIS A 1 401 ? -15.473 -7.025 22.252 1.00 93.50 401 HIS A N 1
ATOM 3291 C CA . HIS A 1 401 ? -14.715 -8.274 22.316 1.00 93.50 401 HIS A CA 1
ATOM 3292 C C . HIS A 1 401 ? -15.029 -9.254 21.185 1.00 93.50 401 HIS A C 1
ATOM 3294 O O . HIS A 1 401 ? -14.365 -10.293 21.095 1.00 93.50 401 HIS A O 1
ATOM 3300 N N . ASP A 1 402 ? -16.058 -8.934 20.407 1.00 95.19 402 ASP A N 1
ATOM 3301 C CA . ASP A 1 402 ? -16.569 -9.663 19.257 1.00 95.19 402 ASP A CA 1
ATOM 3302 C C . ASP A 1 402 ? -16.687 -8.653 18.111 1.00 95.19 402 ASP A C 1
ATOM 3304 O O . ASP A 1 402 ? -17.525 -7.747 18.142 1.00 95.19 402 ASP A O 1
ATOM 3308 N N . THR A 1 403 ? -15.775 -8.768 17.149 1.00 96.38 403 THR A N 1
ATOM 3309 C CA . THR A 1 403 ? -15.687 -7.846 16.016 1.00 96.38 403 THR A CA 1
ATOM 3310 C C . THR A 1 403 ? -16.864 -8.005 15.067 1.00 96.38 403 THR A C 1
ATOM 3312 O O . THR A 1 403 ? -17.339 -7.002 14.543 1.00 96.38 403 THR A O 1
ATOM 3315 N N . ASP A 1 404 ? -17.384 -9.219 14.871 1.00 96.12 404 ASP A N 1
ATOM 3316 C CA . ASP A 1 404 ? -18.514 -9.423 13.966 1.00 96.12 404 ASP A CA 1
ATOM 3317 C C . ASP A 1 404 ? -19.814 -8.855 14.554 1.00 96.12 404 ASP A C 1
ATOM 3319 O O . ASP A 1 404 ? -20.588 -8.215 13.843 1.00 96.12 404 ASP A O 1
ATOM 3323 N N . ASP A 1 405 ? -20.043 -9.011 15.863 1.00 97.31 405 ASP A N 1
ATOM 3324 C CA . ASP A 1 405 ? -21.162 -8.342 16.540 1.00 97.31 405 ASP A CA 1
ATOM 3325 C C . ASP A 1 405 ? -21.038 -6.810 16.474 1.00 97.31 405 ASP A C 1
ATOM 3327 O O . ASP A 1 405 ? -22.017 -6.123 16.170 1.00 97.31 405 ASP A O 1
ATOM 3331 N N . PHE A 1 406 ? -19.836 -6.269 16.703 1.00 98.06 406 PHE A N 1
ATOM 3332 C CA . PHE A 1 406 ? -19.572 -4.833 16.580 1.00 98.06 406 PHE A CA 1
ATOM 3333 C C . PHE A 1 406 ? -19.877 -4.314 15.165 1.00 98.06 406 PHE A C 1
ATOM 3335 O O . PHE A 1 406 ? -20.644 -3.364 15.003 1.00 98.06 406 PHE A O 1
ATOM 3342 N N . ARG A 1 407 ? -19.354 -4.996 14.143 1.00 97.38 407 ARG A N 1
ATOM 3343 C CA . ARG A 1 407 ? -19.576 -4.711 12.721 1.00 97.38 407 ARG A CA 1
ATOM 3344 C C . ARG A 1 407 ? -21.047 -4.777 12.333 1.00 97.38 407 ARG A C 1
ATOM 3346 O O . ARG A 1 407 ? -21.590 -3.810 11.811 1.00 97.38 407 ARG A O 1
ATOM 3353 N N . ARG A 1 408 ? -21.758 -5.855 12.681 1.00 97.31 408 ARG A N 1
ATOM 3354 C CA . ARG A 1 408 ? -23.202 -5.974 12.403 1.00 97.31 408 ARG A CA 1
ATOM 3355 C C . ARG A 1 408 ? -24.016 -4.846 13.041 1.00 97.31 408 ARG A C 1
ATOM 3357 O O . ARG A 1 408 ? -24.984 -4.379 12.435 1.00 97.31 408 ARG A O 1
ATOM 3364 N N . LYS A 1 409 ? -23.649 -4.400 14.248 1.00 97.69 409 LYS A N 1
ATOM 3365 C CA . LYS A 1 409 ? -24.286 -3.247 14.905 1.00 97.69 409 LYS A CA 1
ATOM 3366 C C . LYS A 1 409 ? -24.008 -1.946 14.158 1.00 97.69 409 LYS A C 1
ATOM 3368 O O . LYS A 1 409 ? -24.960 -1.202 13.926 1.00 97.69 409 LYS A O 1
ATOM 3373 N N . LEU A 1 410 ? -22.758 -1.697 13.767 1.00 96.50 410 LEU A N 1
ATOM 3374 C CA . LEU A 1 410 ? -22.388 -0.507 13.005 1.00 96.50 410 LEU A CA 1
ATOM 3375 C C . LEU A 1 410 ? -23.143 -0.451 11.672 1.00 96.50 410 LEU A C 1
ATOM 3377 O O . LEU A 1 410 ? -23.857 0.519 11.434 1.00 96.50 410 LEU A O 1
ATOM 3381 N N . ASN A 1 411 ? -23.099 -1.520 10.869 1.00 94.56 411 ASN A N 1
ATOM 3382 C CA . ASN A 1 411 ? -23.767 -1.592 9.561 1.00 94.56 411 ASN A CA 1
ATOM 3383 C C . ASN A 1 411 ? -25.267 -1.327 9.697 1.00 94.56 411 ASN A C 1
ATOM 3385 O O . ASN A 1 411 ? -25.840 -0.525 8.963 1.00 94.56 411 ASN A O 1
ATOM 3389 N N . LYS A 1 412 ? -25.914 -1.942 10.695 1.00 96.00 412 LYS A N 1
ATOM 3390 C CA . LYS A 1 412 ? -27.336 -1.714 10.965 1.00 96.00 412 LYS A CA 1
ATOM 3391 C C . LYS A 1 412 ? -27.640 -0.246 11.281 1.00 96.00 412 LYS A C 1
ATOM 3393 O O . LYS A 1 412 ? -28.645 0.269 10.793 1.00 96.00 412 LYS A O 1
ATOM 3398 N N . LEU A 1 413 ? -26.825 0.408 12.107 1.00 94.56 413 LEU A N 1
ATOM 3399 C CA . LEU A 1 413 ? -27.026 1.813 12.470 1.00 94.56 413 LEU A CA 1
ATOM 3400 C C . LEU A 1 413 ? -26.762 2.749 11.284 1.00 94.56 413 LEU A C 1
ATOM 3402 O O . LEU A 1 413 ? -27.554 3.663 11.054 1.00 94.56 413 LEU A O 1
ATOM 3406 N N . THR A 1 414 ? -25.711 2.497 10.500 1.00 90.19 414 THR A N 1
ATOM 3407 C CA . THR A 1 414 ? -25.408 3.254 9.277 1.00 90.19 414 THR A CA 1
ATOM 3408 C C . THR A 1 414 ? -26.554 3.152 8.270 1.00 90.19 414 THR A C 1
ATOM 3410 O O . THR A 1 414 ? -27.024 4.176 7.781 1.00 90.19 414 THR A O 1
ATOM 3413 N N . GLU A 1 415 ? -27.094 1.954 8.036 1.00 89.19 415 GLU A N 1
ATOM 3414 C CA . GLU A 1 415 ? -28.239 1.751 7.138 1.00 89.19 415 GLU A CA 1
ATOM 3415 C C . GLU A 1 415 ? -29.518 2.440 7.630 1.00 89.19 415 GLU A C 1
ATOM 3417 O O . GLU A 1 415 ? -30.273 3.024 6.850 1.00 89.19 415 GLU A O 1
ATOM 3422 N N . GLN A 1 416 ? -29.777 2.408 8.940 1.00 90.94 416 GLN A N 1
ATOM 3423 C CA . GLN A 1 416 ? -30.904 3.133 9.533 1.00 90.94 416 GLN A CA 1
ATOM 3424 C C . GLN A 1 416 ? -30.764 4.646 9.350 1.00 90.94 416 GLN A C 1
ATOM 3426 O O . GLN A 1 416 ? -31.744 5.316 9.016 1.00 90.94 416 GLN A O 1
ATOM 3431 N N . ARG A 1 417 ? -29.551 5.179 9.530 1.00 88.25 417 ARG A N 1
ATOM 3432 C CA . ARG A 1 417 ? -29.249 6.594 9.317 1.00 88.25 417 ARG A CA 1
ATOM 3433 C C . ARG A 1 417 ? -29.404 6.990 7.847 1.00 88.25 417 ARG A C 1
ATOM 3435 O O . ARG A 1 417 ? -30.108 7.963 7.588 1.00 88.25 417 ARG A O 1
ATOM 3442 N N . LYS A 1 418 ? -28.833 6.225 6.905 1.00 86.38 418 LYS A N 1
ATOM 3443 C CA . LYS A 1 418 ? -28.979 6.449 5.452 1.00 86.38 418 LYS A CA 1
ATOM 3444 C C . LYS A 1 418 ? -30.452 6.522 5.051 1.00 86.38 418 LYS A C 1
ATOM 3446 O O . LYS A 1 418 ? -30.877 7.500 4.445 1.00 86.38 418 LYS A O 1
ATOM 3451 N N . LYS A 1 419 ? -31.264 5.548 5.487 1.00 85.62 419 LYS A N 1
ATOM 3452 C CA . LYS A 1 419 ? -32.717 5.551 5.245 1.00 85.62 419 LYS A CA 1
ATOM 3453 C C . LYS A 1 419 ? -33.399 6.782 5.826 1.00 85.62 419 LYS A C 1
ATOM 3455 O O . LYS A 1 419 ? -34.246 7.359 5.165 1.00 85.62 419 LYS A O 1
ATOM 3460 N N . ARG A 1 420 ? -33.053 7.204 7.043 1.00 86.94 420 ARG A N 1
ATOM 3461 C CA . ARG A 1 420 ? -33.671 8.389 7.652 1.00 86.94 420 ARG A CA 1
ATOM 3462 C C . ARG A 1 420 ? -33.329 9.674 6.891 1.00 86.94 420 ARG A C 1
ATOM 3464 O O . ARG A 1 420 ? -34.224 10.485 6.699 1.00 86.94 420 ARG A O 1
ATOM 3471 N N . LEU A 1 421 ? -32.078 9.834 6.453 1.00 83.44 421 LEU A N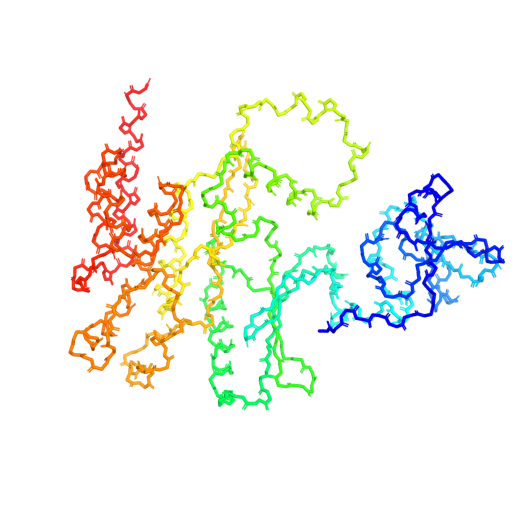 1
ATOM 3472 C CA . LEU A 1 421 ? -31.625 11.005 5.691 1.00 83.44 421 LEU A CA 1
ATOM 3473 C C . LEU A 1 421 ? -32.240 11.059 4.283 1.00 83.44 421 LEU A C 1
ATOM 3475 O O . LEU A 1 421 ? -32.666 12.122 3.846 1.00 83.44 421 LEU A O 1
ATOM 3479 N N . ALA A 1 422 ? -32.376 9.908 3.619 1.00 75.19 422 ALA A N 1
ATOM 3480 C CA . ALA A 1 422 ? -33.027 9.799 2.312 1.00 75.19 422 ALA A CA 1
ATOM 3481 C C . ALA A 1 422 ? -34.538 10.108 2.332 1.00 75.19 422 ALA A C 1
ATOM 3483 O O . ALA A 1 422 ? -35.125 10.310 1.280 1.00 75.19 422 ALA A O 1
ATOM 3484 N N . TRP A 1 423 ? -35.183 10.105 3.505 1.00 55.12 423 TRP A N 1
ATOM 3485 C CA . TRP A 1 423 ? -36.595 10.489 3.668 1.00 55.12 423 TRP A CA 1
ATOM 3486 C C . TRP A 1 423 ? -36.783 11.966 4.045 1.00 55.12 423 TRP A C 1
ATOM 3488 O O . TRP A 1 423 ? -37.916 12.447 4.065 1.00 55.12 423 TRP A O 1
ATOM 3498 N N . THR A 1 424 ? -35.706 12.660 4.422 1.00 55.06 424 THR A N 1
ATOM 3499 C CA . THR A 1 424 ? -35.726 14.083 4.806 1.00 55.06 424 THR A CA 1
ATOM 3500 C C . THR A 1 424 ? -35.278 15.028 3.691 1.00 55.06 424 THR A C 1
ATOM 3502 O O . THR A 1 424 ? -35.542 16.224 3.806 1.00 55.06 424 THR A O 1
ATOM 3505 N N . ASN A 1 425 ? -34.635 14.491 2.651 1.00 43.81 425 ASN A N 1
ATOM 3506 C CA . ASN A 1 425 ? -34.378 15.150 1.367 1.00 43.81 425 ASN A CA 1
ATOM 3507 C C . ASN A 1 425 ? -35.485 14.777 0.380 1.00 43.81 425 ASN A C 1
ATOM 3509 O O . ASN A 1 425 ? -35.827 15.638 -0.460 1.00 43.81 425 ASN A O 1
#

Secondary structure (DSSP, 8-state):
--S----S-EEE---STTHHHHHHTT-EEETTTTEEEEPTTS-GGGGGGG--B-SS-TTTHHHHHHTT-EEETTTTEEE--TT-SS-GGGGGGGS-HHHHTTEETTTEEEEEEEEE-SSEEEEEEEETTT--EEEEEEE---SSSS-HHHHHHHHHHHHHHHHHT-S-TTBPPP-EEEE-TTSS-EEEEEE--TT-BGGGTTT--HHHHHHHHHHHHHHHTT--TTSS-HHHHHSS--TT------HHHHHHHHHHHHHHHHHTTEE-----GGGEEEEEE--SSSS-EEEEEE--GGG-EE--TTTTSS-TTTSTTS--SSSS----TTSHHHHHHHTTGGGHHHHHHHHHHHHHHHTS--S-HHHHHHHIIIIIGGGS-HHHHHHHHHHT-SSGGGS-S-HHHHHHHHHHHHHHHHHHHHTT-

Radius of gyration: 25.87 Å; chains: 1; bounding box: 67×42×76 Å

Sequence (425 aa):
MSSIVTFEKLYMSVPFEDKDWAKNNGFKFDRMAKAWYLPPGKNPLEFKQYWSYLENTYHDRHELKKRGCRFNSKLKKWYVPSDCQEPYYEFVKWWPESLKQFVFNDKFIIEDYISKTGQSEMFKARSLHDGEFYAIKYFLGDVANFSNDAHRRAIDSEINALRSLEDHPNILEIVEWDQIADSSRFYIVSPWMPLGSLDNYIGRTESEIADLIFSAFKGTYDLNLQDIPDDDLEDNLDTETDVWLDEHQIIHGILDGIAHAHANNILHRDIKPGNILLDWVDNEVESANFVPLLCDFGTSKTFSRDTIKESEHTVVGLRTRPYRPEFIASSAQGKKEISHQKTWDLFAWAIVTIELMADRSVDSSEEALEILDAEIAPKLDEAIVNLIKSALSFNPNLRPHDTDDFRRKLNKLTEQRKKRLAWTN

Organism: NCBI:txid666509

Foldseek 3Di:
DDQFQDDAKFWWQDDPVCVVVCVVVPWDADPQQRTIIDHGPDDQLVVQLRRHWFAPCPVPVVVCVVQVWDARPRVRTIDRHSPGPDGSLQRLVGHDPSLCVQQDPVFWGFNAWDDDDPFWTWTWIATSPPRAIKIKTKTDQDPDDDDSVLSVLLVVQQVVLLVLLPPALAAFHWPDKDDDPPDPIIMTITGDQLLAFQVCFFQDDPVSSVVSVVVSVCVRVVDDPVPQPPCCVPVVPPVPQAQDAPLVLQLLLLLSSQQSSVVSQKHQQADDRNQWGWHWDDDPDSYTRIHTHGHSSSLMDRDDPPPLPPCQPPSVPVYDPPLFADDDCPDPLNVVRSVLSLLSSLLSSLQRSLSSQVSHHDRHLVVSLVSLVPPVVVVDDPQLSLLSCQSSDSRSVSGDNNSVVSSVSNVVRVVVVVVVVVVVD